Protein 4INJ (pdb70)

Solvent-accessible surface area: 23650 Å² total; per-residue (Å²): 163,15,57,68,3,73,24,4,128,125,61,13,32,0,21,0,1,6,1,0,72,0,17,39,67,12,58,133,104,21,33,50,30,0,38,85,74,0,68,117,31,19,6,51,24,47,74,8,159,60,13,71,66,94,34,41,17,80,2,4,36,27,202,10,8,15,44,7,2,42,98,0,0,84,40,89,62,2,64,0,0,0,0,0,36,4,16,54,18,0,7,15,0,4,79,109,11,67,34,102,34,0,38,128,35,61,13,0,1,0,2,28,12,4,0,3,0,0,1,0,0,0,27,41,60,13,80,0,0,0,0,8,1,0,5,0,6,14,0,0,6,97,105,25,7,95,32,3,46,103,8,0,31,54,0,0,53,55,149,115,73,18,29,8,46,63,13,88,52,31,0,38,24,120,34,116,124,60,36,75,111,26,97,75,64,91,26,164,15,22,78,62,46,34,96,26,77,12,99,11,70,0,2,0,2,7,0,43,1,0,16,8,2,0,26,24,138,21,27,9,86,0,44,24,4,0,0,0,0,4,5,34,97,95,10,61,5,31,31,1,7,13,18,0,24,2,0,18,49,7,80,14,5,120,103,8,66,0,0,0,0,1,16,25,26,116,170,1,60,34,70,86,121,54,13,47,55,2,4,116,40,3,91,19,0,115,184,24,4,0,0,8,16,0,1,6,4,44,3,20,8,14,1,0,0,0,1,3,0,30,0,83,0,24,15,124,108,118,72,33,1,54,0,60,86,5,130,27,72,61,1,76,26,5,143,130,53,24,14,0,20,0,3,6,1,0,72,0,18,42,65,12,56,132,97,20,28,52,38,0,38,89,68,0,71,122,35,20,5,119,24,35,74,4,160,52,14,66,75,88,32,44,16,100,2,6,52,29,206,9,8,15,40,6,1,41,97,0,1,86,38,87,63,2,85,0,0,0,0,0,36,3,18,52,16,0,9,14,0,4,78,109,11,65,35,112,36,0,45,127,32,54,14,0,2,0,1,26,11,3,0,2,0,0,1,1,0,0,36,41,64,7,101,0,0,0,1,7,0,0,6,0,7,16,0,0,6,89,94,31,5,106,18,3,48,79,8,0,36,28,0,0,60,70,78,116,78,23,20,5,79,67,10,89,58,33,1,38,33,114,32,116,123,61,29,65,118,28,97,83,50,106,29,182,9,21,76,50,43,35,100,23,102,15,113,8,61,0,3,1,3,7,0,44,2,1,15,10,3,0,26,22,140,24,27,8,90,0,46,24,5,0,0,0,0,5,5,32,102,96,10,60,7,29,31,0,6,14,16,0,21,2,0,18,49,6,76,14,3,125,105,10,65,0,0,0,0,1,22,26,23,107,76,2,67,32,66,86,117,49,9,40,58,2,4,112,43,1,95,22,1,119,102,24,5,0,0,11,16,0,0,6,4,47,1,19,9,14,2,0,0,0,0,6,0,17,0,18,0,30,23,129,93,126,69,42,1,55,0,59,88,7

Radius of gyration: 25.49 Å; Cα contacts (8 Å, |Δi|>4): 1618; chains: 2; bounding box: 62×64×60 Å

Organism: Listeria monocytogenes serovar 1/2a (strain ATCC BAA-679 / EGD-e) (NCBI:txid169963)

B-factor: mean 46.62, std 12.35, range [21.12, 110.15]

Foldseek 3Di:
DADEAAFDDAAAEEEEAALAAACCVADPLLLVQLCVLVVVVHYHYYYFPCRHPQDPQRHHDLVRRQVSVLCQQQDQSHAEYAYAAHHACSLVNLVVHDLVSNLVRAHEYEEADLCLNVQLLSCLSRSYKYKYADHSSLSSQPPQCPLRVVLVCVAGNDWAKDFLDADQWWFQDPCSVPRPDTDTDGQPDKDWLDADKAKAAEGEGEQLNLLVCAPHSRRDAQAGYEYEYEHALPAALVNVLVSVLSVCVGHRNLHHQYYEYADYHPNSVDDPVSVSVSQCPRDSHPHHIYMYHGADYNIPDHHMAIRRFMWMAHPVDNRGIMTGGD/DFDEAAFDDAQQEEEEAALAAACCVADPVLLVQLCVLVVVVGYHYHYFPCRHDQDPQNHHDLVSRLRSVLVQLQDQSHAEYAYQAHHAPSLVNLVPHDLVSNLVRAHEYEEADLCLLVQLLNCLRNVRKYKYAHHSSLSSQDPDCPQRVVLVCQAGVDWFKDFLAWDQWWFQDPCSVPNPPTDIDGAPTKDWLAADKAKAAEHEGEQVSLLVCAPHSSHDAQARYEYEYEHALVAALVRVLVSVLSVCVGHRLLHHAYYEYADYHPNNVDDPVSVSVSQCPRPSHPHHIYMYHGADYNMPDHHMAIHRFMWIAHRPDNRGIMTGGD

Structure (mmCIF, N/CA/C/O backbone):
data_4INJ
#
_entry.id   4INJ
#
_cell.length_a   92.242
_cell.length_b   92.242
_cell.length_c   205.776
_cell.angle_alpha   90.00
_cell.angle_beta   90.00
_cell.angle_gamma   90.00
#
_symmetry.space_group_name_H-M   'P 41 21 2'
#
loop_
_entity.id
_entity.type
_entity.pdbx_description
1 polymer 'Lmo1638 protein'
2 non-polymer '[(2R,3S,4R,5R)-5-(6-AMINO-9H-PURIN-9-YL)-3,4-DIHYDROXYTETRAHYDRO-2-FURANYL]METHYL SULFAMATE'
3 non-polymer 'MAGNESIUM ION'
4 non-polymer GLYCEROL
5 non-polymer DI(HYDROXYETHYL)ETHER
6 water water
#
loop_
_atom_site.group_PDB
_atom_site.id
_atom_site.type_symbol
_atom_site.label_atom_id
_atom_site.label_alt_id
_atom_site.label_comp_id
_atom_site.label_asym_id
_atom_site.label_entity_id
_atom_site.label_seq_id
_atom_site.pdbx_PDB_ins_code
_atom_site.Cartn_x
_atom_site.Cartn_y
_atom_site.Cartn_z
_atom_site.occupancy
_atom_site.B_iso_or_equiv
_atom_site.auth_seq_id
_atom_site.auth_comp_id
_atom_site.auth_asym_id
_atom_site.auth_atom_id
_atom_site.pdbx_PDB_model_num
ATOM 1 N N . ASN A 1 2 ? -35.704 -36.308 -2.814 1.00 67.61 -1 ASN A N 1
ATOM 2 C CA . ASN A 1 2 ? -36.934 -35.695 -3.416 1.00 74.94 -1 ASN A CA 1
ATOM 3 C C . ASN A 1 2 ? -37.844 -34.883 -2.427 1.00 70.85 -1 ASN A C 1
ATOM 4 O O . ASN A 1 2 ? -37.544 -34.711 -1.230 1.00 58.93 -1 ASN A O 1
ATOM 9 N N . ALA A 1 3 ? -38.953 -34.370 -2.947 1.00 65.31 0 ALA A N 1
ATOM 10 C CA . ALA A 1 3 ? -39.667 -33.284 -2.296 1.00 64.61 0 ALA A CA 1
ATOM 11 C C . ALA A 1 3 ? -40.450 -33.793 -1.108 1.00 60.45 0 ALA A C 1
ATOM 12 O O . ALA A 1 3 ? -40.886 -34.932 -1.115 1.00 70.58 0 ALA A O 1
ATOM 14 N N . MET A 1 4 ? -40.607 -32.946 -0.093 1.00 50.87 1 MET A N 1
ATOM 15 C CA . MET A 1 4 ? -41.304 -33.316 1.124 1.00 46.84 1 MET A CA 1
ATOM 16 C C . MET A 1 4 ? -42.705 -32.788 1.065 1.00 49.90 1 MET A C 1
ATOM 17 O O . MET A 1 4 ? -42.909 -31.554 1.075 1.00 42.32 1 MET A O 1
ATOM 22 N N . ILE A 1 5 ? -43.679 -33.699 1.041 1.00 46.94 2 ILE A N 1
ATOM 23 C CA . ILE A 1 5 ? -45.072 -33.295 1.143 1.00 45.64 2 ILE A CA 1
ATOM 24 C C . ILE A 1 5 ? -45.405 -33.222 2.612 1.00 47.49 2 ILE A C 1
ATOM 25 O O . ILE A 1 5 ? -45.261 -34.217 3.332 1.00 53.73 2 ILE A O 1
ATOM 30 N N . PRO A 1 6 ? -45.802 -32.043 3.088 1.00 41.51 3 PRO A N 1
ATOM 31 C CA . PRO A 1 6 ? -46.086 -31.982 4.503 1.00 43.44 3 PRO A CA 1
ATOM 32 C C . PRO A 1 6 ? -47.429 -32.660 4.800 1.00 46.37 3 PRO A C 1
ATOM 33 O O . PRO A 1 6 ? -48.274 -32.778 3.907 1.00 43.06 3 PRO A O 1
ATOM 37 N N . ALA A 1 7 ? -47.597 -33.125 6.036 1.00 45.23 4 ALA A N 1
ATOM 38 C CA . ALA A 1 7 ? -48.838 -33.751 6.468 1.00 46.37 4 ALA A CA 1
ATOM 39 C C . ALA A 1 7 ? -50.046 -32.841 6.202 1.00 42.48 4 ALA A C 1
ATOM 40 O O . ALA A 1 7 ? -50.058 -31.675 6.570 1.00 42.32 4 ALA A O 1
ATOM 42 N N . LYS A 1 8 ? -51.066 -33.423 5.598 1.00 42.73 5 LYS A N 1
ATOM 43 C CA . LYS A 1 8 ? -52.369 -32.799 5.444 1.00 42.46 5 LYS A CA 1
ATOM 44 C C . LYS A 1 8 ? -52.985 -32.431 6.773 1.00 41.87 5 LYS A C 1
ATOM 45 O O . LYS A 1 8 ? -52.808 -33.130 7.757 1.00 46.84 5 LYS A O 1
ATOM 51 N N . LEU A 1 9 ? -53.685 -31.317 6.814 1.00 44.64 6 LEU A N 1
ATOM 52 C CA . LEU A 1 9 ? -54.464 -30.977 7.995 1.00 50.53 6 LEU A CA 1
ATOM 53 C C . LEU A 1 9 ? -55.607 -31.987 8.270 1.00 53.14 6 LEU A C 1
ATOM 54 O O . LEU A 1 9 ? -56.211 -32.584 7.413 1.00 55.51 6 LEU A O 1
ATOM 59 N N . LYS A 1 10 ? -55.997 -32.053 9.498 1.00 54.80 7 LYS A N 1
ATOM 60 C CA . LYS A 1 10 ? -56.982 -33.012 9.967 1.00 58.36 7 LYS A CA 1
ATOM 61 C C . LYS A 1 10 ? -57.539 -32.280 11.191 1.00 51.42 7 LYS A C 1
ATOM 62 O O . LYS A 1 10 ? -56.914 -31.354 11.722 1.00 45.45 7 LYS A O 1
ATOM 68 N N . GLN A 1 11 ? -58.755 -32.657 11.588 1.00 51.53 8 GLN A N 1
ATOM 69 C CA . GLN A 1 11 ? -59.609 -31.913 12.516 1.00 53.13 8 GLN A CA 1
ATOM 70 C C . GLN A 1 11 ? -58.972 -31.787 13.879 1.00 48.52 8 GLN A C 1
ATOM 71 O O . GLN A 1 11 ? -58.375 -32.752 14.342 1.00 39.00 8 GLN A O 1
ATOM 77 N N . GLY A 1 12 ? -59.076 -30.601 14.492 1.00 46.99 9 GLY A N 1
ATOM 78 C CA . GLY A 1 12 ? -58.362 -30.303 15.743 1.00 47.24 9 GLY A CA 1
ATOM 79 C C . GLY A 1 12 ? -56.936 -29.734 15.628 1.00 48.45 9 GLY A C 1
ATOM 80 O O . GLY A 1 12 ? -56.434 -29.115 16.577 1.00 46.91 9 GLY A O 1
ATOM 81 N N . ASP A 1 13 ? -56.275 -29.928 14.482 1.00 47.06 10 ASP A N 1
ATOM 82 C CA . ASP A 1 13 ? -54.938 -29.345 14.241 1.00 44.91 10 ASP A CA 1
ATOM 83 C C . ASP A 1 13 ? -54.863 -27.840 14.455 1.00 40.89 10 ASP A C 1
ATOM 84 O O . ASP A 1 13 ? -55.789 -27.107 14.187 1.00 43.39 10 ASP A O 1
ATOM 89 N N . GLU A 1 14 ? -53.711 -27.391 14.936 1.00 44.68 11 GLU A N 1
ATOM 90 C CA . GLU A 1 14 ? -53.438 -25.991 15.176 1.00 40.77 11 GLU A CA 1
ATOM 91 C C . GLU A 1 14 ? -52.887 -25.373 13.914 1.00 44.32 11 GLU A C 1
ATOM 92 O O . GLU A 1 14 ? -52.150 -26.031 13.186 1.00 43.48 11 GLU A O 1
ATOM 98 N N . ILE A 1 15 ? -53.259 -24.111 13.678 1.00 46.33 12 ILE A N 1
ATOM 99 C CA . ILE A 1 15 ? -52.884 -23.336 12.508 1.00 43.16 12 ILE A CA 1
ATOM 100 C C . ILE A 1 15 ? -52.394 -22.006 12.987 1.00 39.96 12 ILE A C 1
ATOM 101 O O . ILE A 1 15 ? -53.112 -21.295 13.692 1.00 45.25 12 ILE A O 1
ATOM 106 N N . ARG A 1 16 ? -51.171 -21.669 12.582 1.00 35.67 13 ARG A N 1
ATOM 107 C CA . ARG A 1 16 ? -50.530 -20.473 13.076 1.00 36.33 13 ARG A CA 1
ATOM 108 C C . ARG A 1 16 ? -50.601 -19.406 11.998 1.00 32.93 13 ARG A C 1
ATOM 109 O O . ARG A 1 16 ? -50.299 -19.660 10.842 1.00 36.40 13 ARG A O 1
ATOM 117 N N . ILE A 1 17 ? -50.947 -18.206 12.405 1.00 32.93 14 ILE A N 1
ATOM 118 C CA . ILE A 1 17 ? -51.111 -17.066 11.535 1.00 31.72 14 ILE A CA 1
ATOM 119 C C . ILE A 1 17 ? -49.876 -16.194 11.710 1.00 34.95 14 ILE A C 1
ATOM 120 O O . ILE A 1 17 ? -49.588 -15.762 12.827 1.00 38.60 14 ILE A O 1
ATOM 125 N N . ILE A 1 18 ? -49.158 -15.915 10.621 1.00 33.38 15 ILE A N 1
ATOM 126 C CA . ILE A 1 18 ? -47.988 -15.056 10.714 1.00 32.57 15 ILE A CA 1
ATOM 127 C C . ILE A 1 18 ? -48.110 -13.927 9.720 1.00 30.61 15 ILE A C 1
ATOM 128 O O . ILE A 1 18 ? -48.885 -14.044 8.767 1.00 33.59 15 ILE A O 1
ATOM 133 N N . ALA A 1 19 ? -47.331 -12.867 9.912 1.00 26.85 16 ALA A N 1
ATOM 134 C CA . ALA A 1 19 ? -47.402 -11.696 9.033 1.00 28.24 16 ALA A CA 1
ATOM 135 C C . ALA A 1 19 ? -46.044 -11.295 8.391 1.00 28.34 16 ALA A C 1
ATOM 136 O O . ALA A 1 19 ? -45.458 -10.236 8.675 1.00 28.83 16 ALA A O 1
ATOM 138 N N . PRO A 1 20 ? -45.560 -12.133 7.464 1.00 28.74 17 PRO A N 1
ATOM 139 C CA . PRO A 1 20 ? -44.262 -11.924 6.893 1.00 29.66 17 PRO A CA 1
ATOM 140 C C . PRO A 1 20 ? -44.216 -10.819 5.885 1.00 30.74 17 PRO A C 1
ATOM 141 O O . PRO A 1 20 ? -43.115 -10.466 5.434 1.00 32.40 17 PRO A O 1
ATOM 145 N N . SER A 1 21 ? -45.382 -10.297 5.516 1.00 31.07 18 SER A N 1
ATOM 146 C CA . SER A 1 21 ? -45.469 -9.208 4.574 1.00 34.52 18 SER A CA 1
ATOM 147 C C . SER A 1 21 ? -46.052 -7.973 5.302 1.00 35.64 18 SER A C 1
ATOM 148 O O . SER A 1 21 ? -45.373 -7.389 6.130 1.00 33.43 18 SER A O 1
ATOM 151 N N . ARG A 1 22 ? -47.298 -7.599 5.035 1.00 36.21 19 ARG A N 1
ATOM 152 C CA . ARG A 1 22 ? -47.921 -6.487 5.748 1.00 38.14 19 ARG A CA 1
ATOM 153 C C . ARG A 1 22 ? -48.572 -6.951 7.065 1.00 34.95 19 ARG A C 1
ATOM 154 O O . ARG A 1 22 ? -48.886 -8.135 7.249 1.00 30.08 19 ARG A O 1
ATOM 162 N N . SER A 1 23 ? -48.714 -5.992 7.983 1.00 35.91 20 SER A N 1
ATOM 163 C CA . SER A 1 23 ? -49.135 -6.265 9.378 1.00 37.01 20 SER A CA 1
ATOM 164 C C . SER A 1 23 ? -50.587 -6.609 9.410 1.00 34.91 20 SER A C 1
ATOM 165 O O . SER A 1 23 ? -51.324 -6.036 8.629 1.00 32.29 20 SER A O 1
ATOM 168 N N . ILE A 1 24 ? -51.009 -7.470 10.339 1.00 35.92 21 ILE A N 1
ATOM 169 C CA . ILE A 1 24 ? -52.451 -7.702 10.590 1.00 34.72 21 ILE A CA 1
ATOM 170 C C . ILE A 1 24 ? -53.178 -6.402 10.996 1.00 34.79 21 ILE A C 1
ATOM 171 O O . ILE A 1 24 ? -54.395 -6.330 10.942 1.00 36.31 21 ILE A O 1
ATOM 176 N N . GLY A 1 25 ? -52.432 -5.377 11.350 1.00 32.40 22 GLY A N 1
ATOM 177 C CA . GLY A 1 25 ? -53.003 -4.083 11.604 1.00 38.71 22 GLY A CA 1
ATOM 178 C C . GLY A 1 25 ? -53.778 -3.403 10.459 1.00 50.73 22 GLY A C 1
ATOM 179 O O . GLY A 1 25 ? -54.552 -2.443 10.694 1.00 61.09 22 GLY A O 1
ATOM 180 N N . ILE A 1 26 ? -53.577 -3.839 9.218 1.00 47.57 23 ILE A N 1
ATOM 181 C CA . ILE A 1 26 ? -54.302 -3.219 8.129 1.00 45.03 23 ILE A CA 1
ATOM 182 C C . ILE A 1 26 ? -55.659 -3.892 8.033 1.00 44.31 23 ILE A C 1
ATOM 183 O O . ILE A 1 26 ? -56.494 -3.392 7.303 1.00 46.24 23 ILE A O 1
ATOM 188 N N . MET A 1 27 ? -55.857 -5.036 8.709 1.00 43.73 24 MET A N 1
ATOM 189 C CA . MET A 1 27 ? -57.178 -5.689 8.744 1.00 44.57 24 MET A CA 1
ATOM 190 C C . MET A 1 27 ? -57.953 -5.074 9.901 1.00 43.85 24 MET A C 1
ATOM 191 O O . MET A 1 27 ? -57.392 -4.891 10.941 1.00 41.66 24 MET A O 1
ATOM 196 N N . ALA A 1 28 ? -59.220 -4.724 9.693 1.00 44.13 25 ALA A N 1
ATOM 197 C CA . ALA A 1 28 ? -60.063 -4.179 10.754 1.00 49.70 25 ALA A CA 1
ATOM 198 C C . ALA A 1 28 ? -60.430 -5.273 11.741 1.00 49.38 25 ALA A C 1
ATOM 199 O O . ALA A 1 28 ? -60.496 -6.467 11.366 1.00 56.72 25 ALA A O 1
ATOM 201 N N . ASP A 1 29 ? -60.681 -4.874 12.994 1.00 55.98 26 ASP A N 1
ATOM 202 C CA . ASP A 1 29 ? -60.969 -5.838 14.080 1.00 55.09 26 ASP A CA 1
ATOM 203 C C . ASP A 1 29 ? -62.060 -6.797 13.639 1.00 50.74 26 ASP A C 1
ATOM 204 O O . ASP A 1 29 ? -61.996 -7.988 13.877 1.00 51.35 26 ASP A O 1
ATOM 209 N N . ASN A 1 30 ? -63.044 -6.255 12.942 1.00 55.17 27 ASN A N 1
ATOM 210 C CA . ASN A 1 30 ? -64.153 -7.023 12.402 1.00 55.62 27 ASN A CA 1
ATOM 211 C C . ASN A 1 30 ? -63.726 -8.124 11.431 1.00 54.54 27 ASN A C 1
ATOM 212 O O . ASN A 1 30 ? -64.253 -9.239 11.500 1.00 50.17 27 ASN A O 1
ATOM 217 N N . GLN A 1 31 ? -62.770 -7.829 10.527 1.00 57.09 28 GLN A N 1
ATOM 218 C CA . GLN A 1 31 ? -62.316 -8.826 9.524 1.00 54.63 28 GLN A CA 1
ATOM 219 C C . GLN A 1 31 ? -61.602 -9.991 10.206 1.00 50.13 28 GLN A C 1
ATOM 220 O O . GLN A 1 31 ? -61.835 -11.181 9.922 1.00 46.68 28 GLN A O 1
ATOM 226 N N . VAL A 1 32 ? -60.722 -9.650 11.132 1.00 47.87 29 VAL A N 1
ATOM 227 C CA . VAL A 1 32 ? -60.037 -10.689 11.910 1.00 43.24 29 VAL A CA 1
ATOM 228 C C . VAL A 1 32 ? -61.041 -11.708 12.452 1.00 48.30 29 VAL A C 1
ATOM 229 O O . VAL A 1 32 ? -60.906 -12.949 12.159 1.00 48.47 29 VAL A O 1
ATOM 233 N N . GLU A 1 33 ? -62.057 -11.186 13.169 1.00 48.83 30 GLU A N 1
ATOM 234 C CA . GLU A 1 33 ? -63.067 -12.021 13.842 1.00 52.57 30 GLU A CA 1
ATOM 235 C C . GLU A 1 33 ? -63.691 -13.048 12.882 1.00 47.35 30 GLU A C 1
ATOM 236 O O . GLU A 1 33 ? -63.844 -14.249 13.204 1.00 43.75 30 GLU A O 1
ATOM 238 N N . ILE A 1 34 ? -64.027 -12.589 11.682 1.00 45.62 31 ILE A N 1
ATOM 239 C CA . ILE A 1 34 ? -64.673 -13.487 10.707 1.00 47.13 31 ILE A CA 1
ATOM 240 C C . ILE A 1 34 ? -63.745 -14.623 10.296 1.00 46.87 31 ILE A C 1
ATOM 241 O O . ILE A 1 34 ? -64.154 -15.801 10.281 1.00 40.66 31 ILE A O 1
ATOM 246 N N . ALA A 1 35 ? -62.491 -14.265 9.972 1.00 46.27 32 ALA A N 1
ATOM 247 C CA . ALA A 1 35 ? -61.533 -15.265 9.482 1.00 44.21 32 ALA A CA 1
ATOM 248 C C . ALA A 1 35 ? -61.243 -16.275 10.577 1.00 38.49 32 ALA A C 1
ATOM 249 O O . ALA A 1 35 ? -61.251 -17.504 10.344 1.00 31.79 32 ALA A O 1
ATOM 251 N N . VAL A 1 36 ? -61.044 -15.754 11.789 1.00 42.63 33 VAL A N 1
ATOM 252 C CA . VAL A 1 36 ? -60.833 -16.620 12.947 1.00 44.00 33 VAL A CA 1
ATOM 253 C C . VAL A 1 36 ? -61.965 -17.648 13.022 1.00 48.92 33 VAL A C 1
ATOM 254 O O . VAL A 1 36 ? -61.711 -18.899 13.004 1.00 39.91 33 VAL A O 1
ATOM 258 N N . ASN A 1 37 ? -63.205 -17.121 13.036 1.00 47.52 34 ASN A N 1
ATOM 259 C CA . ASN A 1 37 ? -64.389 -17.973 13.200 1.00 48.70 34 ASN A CA 1
ATOM 260 C C . ASN A 1 37 ? -64.570 -18.902 12.076 1.00 46.76 34 ASN A C 1
ATOM 261 O O . ASN A 1 37 ? -65.069 -20.018 12.241 1.00 50.59 34 ASN A O 1
ATOM 266 N N . ARG A 1 38 ? -64.157 -18.450 10.907 1.00 47.69 35 ARG A N 1
ATOM 267 C CA . ARG A 1 38 ? -64.352 -19.236 9.720 1.00 45.54 35 ARG A CA 1
ATOM 268 C C . ARG A 1 38 ? -63.496 -20.506 9.762 1.00 43.15 35 ARG A C 1
ATOM 269 O O . ARG A 1 38 ? -63.969 -21.648 9.499 1.00 41.85 35 ARG A O 1
ATOM 277 N N . LEU A 1 39 ? -62.231 -20.313 10.105 1.00 44.38 36 LEU A N 1
ATOM 278 C CA . LEU A 1 39 ? -61.303 -21.433 10.196 1.00 43.66 36 LEU A CA 1
ATOM 279 C C . LEU A 1 39 ? -61.599 -22.260 11.426 1.00 44.25 36 LEU A C 1
ATOM 280 O O . LEU A 1 39 ? -61.327 -23.485 11.477 1.00 47.30 36 LEU A O 1
ATOM 285 N N . THR A 1 40 ? -62.092 -21.592 12.456 1.00 45.99 37 THR A N 1
ATOM 286 C CA . THR A 1 40 ? -62.502 -22.317 13.653 1.00 52.35 37 THR A CA 1
ATOM 287 C C . THR A 1 40 ? -63.700 -23.254 13.307 1.00 53.52 37 THR A C 1
ATOM 288 O O . THR A 1 40 ? -63.672 -24.439 13.634 1.00 50.70 37 THR A O 1
ATOM 292 N N . ASP A 1 41 ? -64.693 -22.756 12.561 1.00 53.78 38 ASP A N 1
ATOM 293 C CA . ASP A 1 41 ? -65.815 -23.612 12.080 1.00 53.38 38 ASP A CA 1
ATOM 294 C C . ASP A 1 41 ? -65.355 -24.741 11.166 1.00 51.37 38 ASP A C 1
ATOM 295 O O . ASP A 1 41 ? -66.015 -25.773 11.037 1.00 44.65 38 ASP A O 1
ATOM 300 N N . MET A 1 42 ? -64.232 -24.542 10.484 1.00 56.48 39 MET A N 1
ATOM 301 C CA . MET A 1 42 ? -63.693 -25.598 9.606 1.00 52.36 39 MET A CA 1
ATOM 302 C C . MET A 1 42 ? -63.040 -26.657 10.433 1.00 50.87 39 MET A C 1
ATOM 303 O O . MET A 1 42 ? -62.788 -27.749 9.945 1.00 45.41 39 MET A O 1
ATOM 308 N N . GLY A 1 43 ? -62.755 -26.314 11.685 1.00 52.00 40 GLY A N 1
ATOM 309 C CA . GLY A 1 43 ? -62.319 -27.296 12.665 1.00 54.12 40 GLY A CA 1
ATOM 310 C C . GLY A 1 43 ? -60.882 -27.119 13.092 1.00 49.75 40 GLY A C 1
ATOM 311 O O . GLY A 1 43 ? -60.174 -28.111 13.245 1.00 50.57 40 GLY A O 1
ATOM 312 N N . PHE A 1 44 ? -60.457 -25.874 13.339 1.00 47.56 41 PHE A N 1
ATOM 313 C CA . PHE A 1 44 ? -59.039 -25.641 13.627 1.00 47.81 41 PHE A CA 1
ATOM 314 C C . PHE A 1 44 ? -58.795 -24.677 14.746 1.00 44.45 41 PHE A C 1
ATOM 315 O O . PHE A 1 44 ? -59.509 -23.691 14.880 1.00 47.16 41 PHE A O 1
ATOM 323 N N . LYS A 1 45 ? -57.730 -24.941 15.508 1.00 46.50 42 LYS A N 1
ATOM 324 C CA . LYS A 1 45 ? -57.303 -24.004 16.528 1.00 48.75 42 LYS A CA 1
ATOM 325 C C . LYS A 1 45 ? -56.473 -22.988 15.786 1.00 46.18 42 LYS A C 1
ATOM 326 O O . LYS A 1 45 ? -55.471 -23.335 15.195 1.00 52.32 42 LYS A O 1
ATOM 328 N N . VAL A 1 46 ? -56.911 -21.753 15.820 1.00 40.74 43 VAL A N 1
ATOM 329 C CA . VAL A 1 46 ? -56.199 -20.669 15.217 1.00 48.82 43 VAL A CA 1
ATOM 330 C C . VAL A 1 46 ? -55.399 -19.975 16.274 1.00 51.23 43 VAL A C 1
ATOM 331 O O . VAL A 1 46 ? -55.964 -19.535 17.289 1.00 55.77 43 VAL A O 1
ATOM 335 N N . THR A 1 47 ? -54.102 -19.816 16.005 1.00 45.16 44 THR A N 1
ATOM 336 C CA . THR A 1 47 ? -53.240 -19.039 16.899 1.00 47.04 44 THR A CA 1
ATOM 337 C C . THR A 1 47 ? -52.429 -18.033 16.098 1.00 46.41 44 THR A C 1
ATOM 338 O O . THR A 1 47 ? -52.267 -18.191 14.893 1.00 44.93 44 THR A O 1
ATOM 342 N N . PHE A 1 48 ? -51.922 -17.021 16.779 1.00 41.96 45 PHE A N 1
ATOM 343 C CA . PHE A 1 48 ? -51.283 -15.896 16.110 1.00 48.11 45 PHE A CA 1
ATOM 344 C C . PHE A 1 48 ? -49.848 -15.731 16.540 1.00 46.74 45 PHE A C 1
ATOM 345 O O . PHE A 1 48 ? -49.557 -15.812 17.727 1.00 43.08 45 PHE A O 1
ATOM 353 N N . GLY A 1 49 ? -48.969 -15.437 15.582 1.00 45.50 46 GLY A N 1
ATOM 354 C CA . GLY A 1 49 ? -47.612 -15.101 15.894 1.00 43.95 46 GLY A CA 1
ATOM 355 C C . GLY A 1 49 ? -47.517 -13.945 16.885 1.00 45.92 46 GLY A C 1
ATOM 356 O O . GLY A 1 49 ? -48.333 -13.039 16.858 1.00 42.17 46 GLY A O 1
ATOM 357 N N . GLU A 1 50 ? -46.479 -13.987 17.718 1.00 45.27 47 GLU A N 1
ATOM 358 C CA . GLU A 1 50 ? -46.183 -12.976 18.697 1.00 52.30 47 GLU A CA 1
ATOM 359 C C . GLU A 1 50 ? -46.148 -11.555 18.143 1.00 49.38 47 GLU A C 1
ATOM 360 O O . GLU A 1 50 ? -46.468 -10.644 18.870 1.00 47.47 47 GLU A O 1
ATOM 366 N N . HIS A 1 51 ? -45.684 -11.366 16.904 1.00 44.99 48 HIS A N 1
ATOM 367 C CA . HIS A 1 51 ? -45.502 -10.010 16.357 1.00 45.50 48 HIS A CA 1
ATOM 368 C C . HIS A 1 51 ? -46.438 -9.616 15.213 1.00 42.33 48 HIS A C 1
ATOM 369 O O . HIS A 1 51 ? -46.147 -8.641 14.498 1.00 41.29 48 HIS A O 1
ATOM 376 N N . VAL A 1 52 ? -47.543 -10.342 15.024 1.00 38.39 49 VAL A N 1
ATOM 377 C CA . VAL A 1 52 ? -48.393 -10.095 13.864 1.00 39.15 49 VAL A CA 1
ATOM 378 C C . VAL A 1 52 ? -48.919 -8.644 13.824 1.00 42.09 49 VAL A C 1
ATOM 379 O O . VAL A 1 52 ? -49.145 -8.055 12.755 1.00 43.26 49 VAL A O 1
ATOM 383 N N . ALA A 1 53 ? -49.074 -8.054 14.993 1.00 41.79 50 ALA A N 1
ATOM 384 C CA . ALA A 1 53 ? -49.762 -6.767 15.095 1.00 45.08 5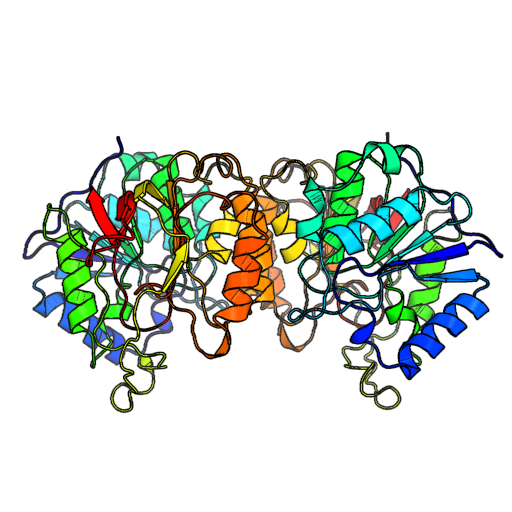0 ALA A CA 1
ATOM 385 C C . ALA A 1 53 ? -48.799 -5.612 15.060 1.00 39.83 50 ALA A C 1
ATOM 386 O O . ALA A 1 53 ? -49.227 -4.473 15.127 1.00 36.97 50 ALA A O 1
ATOM 388 N N . GLU A 1 54 ? -47.507 -5.908 14.966 1.00 36.64 51 GLU A N 1
ATOM 389 C CA . GLU A 1 54 ? -46.505 -4.834 14.907 1.00 40.69 51 GLU A CA 1
ATOM 390 C C . GLU A 1 54 ? -46.602 -4.069 13.576 1.00 39.78 51 GLU A C 1
ATOM 391 O O . GLU A 1 54 ? -46.850 -4.649 12.565 1.00 36.44 51 GLU A O 1
ATOM 397 N N . MET A 1 55 ? -46.435 -2.758 13.583 1.00 42.16 52 MET A N 1
ATOM 398 C CA . MET A 1 55 ? -46.669 -1.980 12.397 1.00 39.38 52 MET A CA 1
ATOM 399 C C . MET A 1 55 ? -45.595 -0.917 12.251 1.00 40.66 52 MET A C 1
ATOM 400 O O . MET A 1 55 ? -45.315 -0.228 13.206 1.00 42.29 52 MET A O 1
ATOM 405 N N . ASP A 1 56 ? -45.008 -0.757 11.062 1.00 36.19 53 ASP A N 1
ATOM 406 C CA . ASP A 1 56 ? -44.098 0.365 10.820 1.00 40.29 53 ASP A CA 1
ATOM 407 C C . ASP A 1 56 ? -44.659 1.263 9.722 1.00 36.84 53 ASP A C 1
ATOM 408 O O . ASP A 1 56 ? -45.768 1.035 9.246 1.00 41.26 53 ASP A O 1
ATOM 413 N N . CYS A 1 57 ? -43.889 2.264 9.319 1.00 33.59 54 CYS A N 1
ATOM 414 C CA . CYS A 1 57 ? -44.346 3.151 8.281 1.00 38.19 54 CYS A CA 1
ATOM 415 C C . CYS A 1 57 ? -44.682 2.506 6.917 1.00 41.77 54 CYS A C 1
ATOM 416 O O . CYS A 1 57 ? -45.364 3.144 6.097 1.00 48.78 54 CYS A O 1
ATOM 419 N N . MET A 1 58 ? -44.233 1.271 6.676 1.00 37.55 55 MET A N 1
ATOM 420 C CA . MET A 1 58 ? -44.489 0.569 5.421 1.00 35.65 55 MET A CA 1
ATOM 421 C C . MET A 1 58 ? -45.603 -0.414 5.557 1.00 32.84 55 MET A C 1
ATOM 422 O O . MET A 1 58 ? -45.725 -1.308 4.725 1.00 37.21 55 MET A O 1
ATOM 427 N N . MET A 1 59 ? -46.364 -0.302 6.638 1.00 33.52 56 MET A N 1
ATOM 428 C CA . MET A 1 59 ? -47.481 -1.188 6.947 1.00 36.09 56 MET A CA 1
ATOM 429 C C . MET A 1 59 ? -47.037 -2.608 7.229 1.00 31.59 56 MET A C 1
ATOM 430 O O . MET A 1 59 ? -47.846 -3.527 7.251 1.00 33.33 56 MET A O 1
ATOM 435 N N . SER A 1 60 ? -45.758 -2.793 7.534 1.00 34.20 57 SER A N 1
ATOM 436 C CA . SER A 1 60 ? -45.207 -4.156 7.807 1.00 36.22 57 SER A CA 1
ATOM 437 C C . SER A 1 60 ? -44.522 -4.149 9.169 1.00 39.13 57 SER A C 1
ATOM 438 O O . SER A 1 60 ? -44.965 -3.501 10.080 1.00 38.45 57 SER A O 1
ATOM 441 N N . SER A 1 61 ? -43.397 -4.818 9.291 1.00 43.36 58 SER A N 1
ATOM 442 C CA . SER A 1 61 ? -42.711 -4.917 10.561 1.00 39.11 58 SER A CA 1
ATOM 443 C C . SER A 1 61 ? -41.281 -5.262 10.270 1.00 41.55 58 SER A C 1
ATOM 444 O O . SER A 1 61 ? -40.905 -5.552 9.104 1.00 40.63 58 SER A O 1
ATOM 447 N N . SER A 1 62 ? -40.482 -5.248 11.318 1.00 39.06 59 SER A N 1
ATOM 448 C CA . SER A 1 62 ? -39.055 -5.462 11.176 1.00 38.31 59 SER A CA 1
ATOM 449 C C . SER A 1 62 ? -38.789 -6.872 10.677 1.00 32.41 59 SER A C 1
ATOM 450 O O . SER A 1 62 ? -39.579 -7.815 10.880 1.00 34.03 59 SER A O 1
ATOM 453 N N . ILE A 1 63 ? -37.629 -7.014 10.075 1.00 34.59 60 ILE A N 1
ATOM 454 C CA . ILE A 1 63 ? -37.099 -8.322 9.680 1.00 38.08 60 ILE A CA 1
ATOM 455 C C . ILE A 1 63 ? -37.065 -9.306 10.861 1.00 40.58 60 ILE A C 1
ATOM 456 O O . ILE A 1 63 ? -37.681 -10.391 10.803 1.00 34.84 60 ILE A O 1
ATOM 461 N N . ARG A 1 64 ? -36.401 -8.903 11.954 1.00 46.84 61 ARG A N 1
ATOM 462 C CA . ARG A 1 64 ? -36.183 -9.830 13.088 1.00 48.62 61 ARG A CA 1
ATOM 463 C C . ARG A 1 64 ? -37.494 -10.295 13.680 1.00 39.66 61 ARG A C 1
ATOM 464 O O . ARG A 1 64 ? -37.659 -11.495 13.985 1.00 45.05 61 ARG A O 1
ATOM 472 N N . SER A 1 65 ? -38.452 -9.395 13.798 1.00 35.61 62 SER A N 1
ATOM 473 C CA . SER A 1 65 ? -39.789 -9.839 14.255 1.00 36.95 62 SER A CA 1
ATOM 474 C C . SER A 1 65 ? -40.493 -10.908 13.397 1.00 34.32 62 SER A C 1
ATOM 475 O O . SER A 1 65 ? -41.102 -11.846 13.914 1.00 39.65 62 SER A O 1
ATOM 478 N N . ARG A 1 66 ? -40.419 -10.785 12.086 1.00 31.56 63 ARG A N 1
ATOM 479 C CA . ARG A 1 66 ? -41.206 -11.664 11.237 1.00 30.60 63 ARG A CA 1
ATOM 480 C C . ARG A 1 66 ? -40.497 -12.967 11.139 1.00 29.78 63 ARG A C 1
ATOM 481 O O . ARG A 1 66 ? -41.140 -14.043 11.032 1.00 30.32 63 ARG A O 1
ATOM 489 N N . VAL A 1 67 ? -39.182 -12.874 11.088 1.00 30.71 64 VAL A N 1
ATOM 490 C CA . VAL A 1 67 ? -38.307 -14.047 11.129 1.00 33.26 64 VAL A CA 1
ATOM 491 C C . VAL A 1 67 ? -38.587 -14.902 12.378 1.00 35.36 64 VAL A C 1
ATOM 492 O O . VAL A 1 67 ? -38.722 -16.169 12.327 1.00 33.73 64 VAL A O 1
ATOM 496 N N . ALA A 1 68 ? -38.671 -14.228 13.515 1.00 34.10 65 ALA A N 1
ATOM 497 C CA . ALA A 1 68 ? -38.901 -14.967 14.766 1.00 35.58 65 ALA A CA 1
ATOM 498 C C . ALA A 1 68 ? -40.255 -15.724 14.704 1.00 33.62 65 ALA A C 1
ATOM 499 O O . ALA A 1 68 ? -40.340 -16.886 15.103 1.00 36.39 65 ALA A O 1
ATOM 501 N N . ASP A 1 69 ? -41.303 -15.066 14.213 1.00 32.99 66 ASP A N 1
ATOM 502 C CA . ASP A 1 69 ? -42.627 -15.681 14.126 1.00 32.45 66 ASP A CA 1
ATOM 503 C C . ASP A 1 69 ? -42.563 -16.817 13.207 1.00 33.10 66 ASP A C 1
ATOM 504 O O . ASP A 1 69 ? -43.224 -17.838 13.482 1.00 39.04 66 ASP A O 1
ATOM 509 N N . ILE A 1 70 ? -41.745 -16.711 12.139 1.00 30.58 67 ILE A N 1
ATOM 510 C CA . ILE A 1 70 ? -41.582 -17.857 11.227 1.00 33.11 67 ILE A CA 1
ATOM 511 C C . ILE A 1 70 ? -40.870 -19.053 11.882 1.00 33.69 67 ILE A C 1
ATOM 512 O O . ILE A 1 70 ? -41.321 -20.195 11.749 1.00 34.61 67 ILE A O 1
ATOM 517 N N . HIS A 1 71 ? -39.755 -18.783 12.557 1.00 32.91 68 HIS A N 1
ATOM 518 C CA . HIS A 1 71 ? -39.004 -19.838 13.289 1.00 34.62 68 HIS A CA 1
ATOM 519 C C . HIS A 1 71 ? -39.811 -20.486 14.404 1.00 33.57 68 HIS A C 1
ATOM 520 O O . HIS A 1 71 ? -39.900 -21.709 14.485 1.00 35.21 68 HIS A O 1
ATOM 527 N N . GLU A 1 72 ? -40.451 -19.673 15.234 1.00 36.06 69 GLU A N 1
ATOM 528 C CA . GLU A 1 72 ? -41.339 -20.210 16.266 1.00 42.01 69 GLU A CA 1
ATOM 529 C C . GLU A 1 72 ? -42.401 -21.114 15.634 1.00 47.53 69 GLU A C 1
ATOM 530 O O . GLU A 1 72 ? -42.659 -22.221 16.117 1.00 48.44 69 GLU A O 1
ATOM 536 N N . ALA A 1 73 ? -42.971 -20.653 14.515 1.00 46.40 70 ALA A N 1
ATOM 537 C CA . ALA A 1 73 ? -44.067 -21.372 13.884 1.00 46.96 70 ALA A CA 1
ATOM 538 C C . ALA A 1 73 ? -43.627 -22.734 13.390 1.00 42.59 70 ALA A C 1
ATOM 539 O O . ALA A 1 73 ? -44.342 -23.762 13.590 1.00 36.93 70 ALA A O 1
ATOM 541 N N . PHE A 1 74 ? -42.441 -22.747 12.781 1.00 38.77 71 PHE A N 1
ATOM 542 C CA . PHE A 1 74 ? -41.867 -24.011 12.329 1.00 41.55 71 PHE A CA 1
ATOM 543 C C . PHE A 1 74 ? -41.380 -24.900 13.505 1.00 44.37 71 PHE A C 1
ATOM 544 O O . PHE A 1 74 ? -41.466 -26.138 13.479 1.00 43.93 71 PHE A O 1
ATOM 552 N N . ASN A 1 75 ? -40.865 -24.270 14.539 1.00 47.34 72 ASN A N 1
ATOM 553 C CA . ASN A 1 75 ? -40.276 -25.031 15.623 1.00 52.20 72 ASN A CA 1
ATOM 554 C C . ASN A 1 75 ? -41.320 -25.622 16.567 1.00 53.33 72 ASN A C 1
ATOM 555 O O . ASN A 1 75 ? -41.053 -26.591 17.266 1.00 53.96 72 ASN A O 1
ATOM 560 N N . ASP A 1 76 ? -42.502 -25.020 16.589 1.00 52.94 73 ASP A N 1
ATOM 561 C CA . ASP A 1 76 ? -43.601 -25.486 17.420 1.00 47.81 73 ASP A CA 1
ATOM 562 C C . ASP A 1 76 ? -44.272 -26.703 16.783 1.00 46.92 73 ASP A C 1
ATOM 563 O O . ASP A 1 76 ? -44.826 -26.652 15.691 1.00 46.00 73 ASP A O 1
ATOM 568 N N . SER A 1 77 ? -44.214 -27.822 17.489 1.00 50.49 74 SER A N 1
ATOM 569 C CA . SER A 1 77 ? -44.644 -29.094 16.923 1.00 52.25 74 SER A CA 1
ATOM 570 C C . SER A 1 77 ? -46.181 -29.211 16.864 1.00 47.98 74 SER A C 1
ATOM 571 O O . SER A 1 77 ? -46.700 -29.937 16.038 1.00 42.93 74 SER A O 1
ATOM 574 N N . SER A 1 78 ? -46.913 -28.498 17.713 1.00 43.54 75 SER A N 1
ATOM 575 C CA . SER A 1 78 ? -48.382 -28.522 17.611 1.00 46.33 75 SER A CA 1
ATOM 576 C C . SER A 1 78 ? -48.908 -27.859 16.327 1.00 46.84 75 SER A C 1
ATOM 577 O O . SER A 1 78 ? -50.036 -28.143 15.901 1.00 50.65 75 SER A O 1
ATOM 580 N N . VAL A 1 79 ? -48.113 -26.959 15.744 1.00 42.90 76 VAL A N 1
ATOM 581 C CA . VAL A 1 79 ? -48.515 -26.214 14.537 1.00 41.39 76 VAL A CA 1
ATOM 582 C C . VAL A 1 79 ? -48.373 -27.097 13.321 1.00 40.62 76 VAL A C 1
ATOM 583 O O . VAL A 1 79 ? -47.258 -27.571 13.027 1.00 41.58 76 VAL A O 1
ATOM 587 N N . LYS A 1 80 ? -49.492 -27.294 12.615 1.00 39.91 77 LYS A N 1
ATOM 588 C CA . LYS A 1 80 ? -49.588 -28.187 11.447 1.00 37.52 77 LYS A CA 1
ATOM 589 C C . LYS A 1 80 ? -49.665 -27.442 10.145 1.00 39.87 77 LYS A C 1
ATOM 590 O O . LYS A 1 80 ? -49.505 -28.027 9.087 1.00 42.66 77 LYS A O 1
ATOM 596 N N . ALA A 1 81 ? -49.969 -26.146 10.216 1.00 35.56 78 ALA A N 1
ATOM 597 C CA . ALA A 1 81 ? -50.070 -25.323 9.030 1.00 36.52 78 ALA A CA 1
ATOM 598 C C . ALA A 1 81 ? -49.848 -23.899 9.452 1.00 32.72 78 ALA A C 1
ATOM 599 O O . ALA A 1 81 ? -50.172 -23.506 10.580 1.00 33.63 78 ALA A O 1
ATOM 601 N N . ILE A 1 82 ? -49.309 -23.142 8.520 1.00 32.23 79 ILE A N 1
ATOM 602 C CA . ILE A 1 82 ? -48.921 -21.745 8.719 1.00 35.06 79 ILE A CA 1
ATOM 603 C C . ILE A 1 82 ? -49.578 -20.940 7.608 1.00 33.66 79 ILE A C 1
ATOM 604 O O . ILE A 1 82 ? -49.486 -21.293 6.439 1.00 37.61 79 ILE A O 1
ATOM 609 N N . LEU A 1 83 ? -50.283 -19.899 7.990 1.00 33.47 80 LEU A N 1
ATOM 610 C CA . LEU A 1 83 ? -51.040 -19.087 7.044 1.00 35.21 80 LEU A CA 1
ATOM 611 C C . LEU A 1 83 ? -50.583 -17.690 7.176 1.00 31.69 80 LEU A C 1
ATOM 612 O O . LEU A 1 83 ? -50.505 -17.187 8.292 1.00 34.37 80 LEU A O 1
ATOM 617 N N . THR A 1 84 ? -50.323 -17.039 6.053 1.00 30.06 81 THR A N 1
ATOM 618 C CA . THR A 1 84 ? -49.929 -15.655 6.109 1.00 29.40 81 THR A CA 1
ATOM 619 C C . THR A 1 84 ? -51.145 -14.805 6.261 1.00 30.12 81 THR A C 1
ATOM 620 O O . THR A 1 84 ? -52.254 -15.183 5.823 1.00 30.74 81 THR A O 1
ATOM 624 N N . VAL A 1 85 ? -50.969 -13.658 6.890 1.00 29.83 82 VAL A N 1
ATOM 625 C CA . VAL A 1 85 ? -52.073 -12.757 7.076 1.00 31.52 82 VAL A CA 1
ATOM 626 C C . VAL A 1 85 ? -52.565 -12.239 5.712 1.00 33.69 82 VAL A C 1
ATOM 627 O O . VAL A 1 85 ? -53.721 -12.392 5.368 1.00 35.43 82 VAL A O 1
ATOM 631 N N . ILE A 1 86 ? -51.634 -11.635 4.974 1.00 33.13 83 ILE A N 1
ATOM 632 C CA . ILE A 1 86 ? -51.891 -10.901 3.778 1.00 35.02 83 ILE A CA 1
ATOM 633 C C . ILE A 1 86 ? -50.540 -10.715 3.045 1.00 33.53 83 ILE A C 1
ATOM 634 O O . ILE A 1 86 ? -49.476 -10.925 3.630 1.00 30.70 83 ILE A O 1
ATOM 639 N N . GLY A 1 87 ? -50.603 -10.334 1.773 1.00 28.92 84 GLY A N 1
ATOM 640 C CA . GLY A 1 87 ? -49.431 -9.978 0.984 1.00 26.57 84 GLY A CA 1
ATOM 641 C C . GLY A 1 87 ? -48.938 -8.613 1.290 1.00 26.42 84 GLY A C 1
ATOM 642 O O . GLY A 1 87 ? -49.084 -8.142 2.377 1.00 29.55 84 GLY A O 1
ATOM 643 N N . GLY A 1 88 ? -48.363 -7.945 0.312 1.00 29.63 85 GLY A N 1
ATOM 644 C CA . GLY A 1 88 ? -47.578 -6.753 0.580 1.00 27.82 85 GLY A CA 1
ATOM 645 C C . GLY A 1 88 ? -46.397 -6.681 -0.397 1.00 31.58 85 GLY A C 1
ATOM 646 O O . GLY A 1 88 ? -46.574 -6.721 -1.581 1.00 29.47 85 GLY A O 1
ATOM 647 N N . PHE A 1 89 ? -45.180 -6.544 0.095 1.00 32.61 86 PHE A N 1
ATOM 648 C CA . PHE A 1 89 ? -44.100 -6.200 -0.789 1.00 33.84 86 PHE A CA 1
ATOM 649 C C . PHE A 1 89 ? -42.719 -6.748 -0.367 1.00 37.00 86 PHE A C 1
ATOM 650 O O . PHE A 1 89 ? -41.791 -6.799 -1.199 1.00 35.83 86 PHE A O 1
ATOM 658 N N . ASN A 1 90 ? -42.551 -7.101 0.907 1.00 32.06 87 ASN A N 1
ATOM 659 C CA . ASN A 1 90 ? -41.221 -7.141 1.469 1.00 30.37 87 ASN A CA 1
ATOM 660 C C . ASN A 1 90 ? -40.861 -8.496 2.072 1.00 30.70 87 ASN A C 1
ATOM 661 O O . ASN A 1 90 ? -39.930 -8.583 2.849 1.00 29.21 87 ASN A O 1
ATOM 666 N N . SER A 1 91 ? -41.603 -9.547 1.754 1.00 29.00 88 SER A N 1
ATOM 667 C CA . SER A 1 91 ? -41.219 -10.839 2.267 1.00 29.26 88 SER A CA 1
ATOM 668 C C . SER A 1 91 ? -39.854 -11.248 1.710 1.00 31.75 88 SER A C 1
ATOM 669 O O . SER A 1 91 ? -39.192 -12.097 2.303 1.00 32.29 88 SER A O 1
ATOM 672 N N . ASN A 1 92 ? -39.413 -10.666 0.593 1.00 32.35 89 ASN A N 1
ATOM 673 C CA . ASN A 1 92 ? -38.088 -11.004 0.061 1.00 31.36 89 ASN A CA 1
ATOM 674 C C . ASN A 1 92 ? -36.937 -10.552 0.963 1.00 35.84 89 ASN A C 1
ATOM 675 O O . ASN A 1 92 ? -35.840 -11.064 0.860 1.00 36.58 89 ASN A O 1
ATOM 680 N N . GLN A 1 93 ? -37.192 -9.581 1.841 1.00 39.70 90 GLN A N 1
ATOM 681 C CA . GLN A 1 93 ? -36.187 -9.107 2.798 1.00 38.75 90 GLN A CA 1
ATOM 682 C C . GLN A 1 93 ? -35.722 -10.212 3.751 1.00 37.72 90 GLN A C 1
ATOM 683 O O . GLN A 1 93 ? -34.646 -10.137 4.316 1.00 41.83 90 GLN A O 1
ATOM 689 N N . LEU A 1 94 ? -36.583 -11.176 3.997 1.00 34.51 91 LEU A N 1
ATOM 690 C CA . LEU A 1 94 ? -36.375 -12.120 5.073 1.00 37.06 91 LEU A CA 1
ATOM 691 C C . LEU A 1 94 ? -35.455 -13.303 4.686 1.00 37.87 91 LEU A C 1
ATOM 692 O O . LEU A 1 94 ? -35.001 -14.060 5.554 1.00 38.25 91 LEU A O 1
ATOM 697 N N . LEU A 1 95 ? -35.230 -13.462 3.391 1.00 36.01 92 LEU A N 1
ATOM 698 C CA . LEU A 1 95 ? -34.637 -14.668 2.814 1.00 39.64 92 LEU A CA 1
ATOM 699 C C . LEU A 1 95 ? -33.238 -15.039 3.361 1.00 40.01 92 LEU A C 1
ATOM 700 O O . LEU A 1 95 ? -33.019 -16.172 3.773 1.00 37.12 92 LEU A O 1
ATOM 705 N N . PRO A 1 96 ? -32.329 -14.070 3.440 1.00 39.35 93 PRO A N 1
ATOM 706 C CA . PRO A 1 96 ? -31.003 -14.316 3.964 1.00 40.37 93 PRO A CA 1
ATOM 707 C C . PRO A 1 96 ? -30.998 -14.690 5.434 1.00 39.88 93 PRO A C 1
ATOM 708 O O . PRO A 1 96 ? -30.061 -15.337 5.877 1.00 48.16 93 PRO A O 1
ATOM 712 N N . TYR A 1 97 ? -32.013 -14.296 6.180 1.00 35.56 94 TYR A N 1
ATOM 713 C CA . TYR A 1 97 ? -32.037 -14.470 7.628 1.00 35.35 94 TYR A CA 1
ATOM 714 C C . TYR A 1 97 ? -32.714 -15.766 8.130 1.00 34.42 94 TYR A C 1
ATOM 715 O O . TYR A 1 97 ? -32.792 -16.003 9.335 1.00 38.84 94 TYR A O 1
ATOM 724 N N . LEU A 1 98 ? -33.233 -16.594 7.232 1.00 34.43 95 LEU A N 1
ATOM 725 C CA . LEU A 1 98 ? -33.984 -17.775 7.663 1.00 34.92 95 LEU A CA 1
ATOM 726 C C . LEU A 1 98 ? -33.125 -19.024 7.883 1.00 35.46 95 LEU A C 1
ATOM 727 O O . LEU A 1 98 ? -32.351 -19.402 7.051 1.00 33.22 95 LEU A O 1
ATOM 732 N N . ASP A 1 99 ? -33.332 -19.688 9.007 1.00 42.93 96 ASP A N 1
ATOM 733 C CA . ASP A 1 99 ? -32.739 -20.991 9.283 1.00 41.48 96 ASP A CA 1
ATOM 734 C C . ASP A 1 99 ? -33.481 -22.084 8.504 1.00 35.66 96 ASP A C 1
ATOM 735 O O . ASP A 1 99 ? -34.441 -22.662 8.949 1.00 34.74 96 ASP A O 1
ATOM 740 N N . TYR A 1 100 ? -33.011 -22.345 7.311 1.00 36.45 97 TYR A N 1
ATOM 741 C CA . TYR A 1 100 ? -33.590 -23.365 6.463 1.00 35.47 97 TYR A CA 1
ATOM 742 C C . TYR A 1 100 ? -33.368 -24.778 6.977 1.00 37.84 97 TYR A C 1
ATOM 743 O O . TYR A 1 100 ? -34.117 -25.681 6.606 1.00 38.01 97 TYR A O 1
ATOM 752 N N . ASP A 1 101 ? -32.377 -24.985 7.843 1.00 42.13 98 ASP A N 1
ATOM 753 C CA . ASP A 1 101 ? -32.194 -26.322 8.451 1.00 48.17 98 ASP A CA 1
ATOM 754 C C . ASP A 1 101 ? -33.337 -26.606 9.406 1.00 45.50 98 ASP A C 1
ATOM 755 O O . ASP A 1 101 ? -33.917 -27.705 9.423 1.00 47.41 98 ASP A O 1
ATOM 760 N N . LEU A 1 102 ? -33.639 -25.604 10.213 1.00 40.23 99 LEU A N 1
ATOM 761 C CA . LEU A 1 102 ? -34.793 -25.670 11.128 1.00 45.01 99 LEU A CA 1
ATOM 762 C C . LEU A 1 102 ? -36.090 -26.015 10.385 1.00 43.82 99 LEU A C 1
ATOM 763 O O . LEU A 1 102 ? -36.865 -26.844 10.809 1.00 44.52 99 LEU A O 1
ATOM 768 N N . ILE A 1 103 ? -36.288 -25.384 9.238 1.00 40.87 100 ILE A N 1
ATOM 769 C CA . ILE A 1 103 ? -37.488 -25.588 8.460 1.00 39.35 100 ILE A CA 1
ATOM 770 C C . ILE A 1 103 ? -37.536 -26.989 7.870 1.00 40.72 100 ILE A C 1
ATOM 771 O O . ILE A 1 103 ? -38.559 -27.672 7.965 1.00 43.59 100 ILE A O 1
ATOM 776 N N . SER A 1 104 ? -36.461 -27.412 7.229 1.00 41.68 101 SER A N 1
ATOM 777 C CA . SER A 1 104 ? -36.427 -28.764 6.640 1.00 46.86 101 SER A CA 1
ATOM 778 C C . SER A 1 104 ? -36.568 -29.846 7.729 1.00 45.98 101 SER A C 1
ATOM 779 O O . SER A 1 104 ? -36.986 -30.955 7.443 1.00 51.20 101 SER A O 1
ATOM 782 N N . GLU A 1 105 ? -36.214 -29.520 8.964 1.00 48.70 102 GLU A N 1
ATOM 783 C CA . GLU A 1 105 ? -36.403 -30.453 10.065 1.00 52.65 102 GLU A CA 1
ATOM 784 C C . GLU A 1 105 ? -37.860 -30.465 10.540 1.00 57.47 102 GLU A C 1
ATOM 785 O O . GLU A 1 105 ? -38.262 -31.370 11.258 1.00 52.70 102 GLU A O 1
ATOM 791 N N . ASN A 1 106 ? -38.647 -29.463 10.143 1.00 53.45 103 ASN A N 1
ATOM 792 C CA . ASN A 1 106 ? -40.025 -29.320 10.622 1.00 47.76 103 ASN A CA 1
ATOM 793 C C . ASN A 1 106 ? -40.991 -29.107 9.466 1.00 47.44 103 ASN A C 1
ATOM 794 O O . ASN A 1 106 ? -41.632 -28.059 9.355 1.00 43.67 103 ASN A O 1
ATOM 799 N N . PRO A 1 107 ? -41.080 -30.096 8.568 1.00 46.22 104 PRO A N 1
ATOM 800 C CA . PRO A 1 107 ? -41.996 -29.971 7.447 1.00 45.70 104 PRO A CA 1
ATOM 801 C C . PRO A 1 107 ? -43.445 -29.781 7.915 1.00 46.07 104 PRO A C 1
ATOM 802 O O . PRO A 1 107 ? -43.919 -30.501 8.773 1.00 49.71 104 PRO A O 1
ATOM 806 N N . LYS A 1 108 ? -44.103 -28.755 7.400 1.00 45.70 105 LYS A N 1
ATOM 807 C CA . LYS A 1 108 ? -45.536 -28.556 7.598 1.00 40.86 105 LYS A CA 1
ATOM 808 C C . LYS A 1 108 ? -46.036 -27.566 6.516 1.00 42.42 105 LYS A C 1
ATOM 809 O O . LYS A 1 108 ? -45.240 -26.963 5.789 1.00 40.29 105 LYS A O 1
ATOM 815 N N . ILE A 1 109 ? -47.344 -27.363 6.460 1.00 39.78 106 ILE A N 1
ATOM 816 C CA . ILE A 1 109 ? -47.948 -26.537 5.442 1.00 39.52 106 ILE A CA 1
ATOM 817 C C . ILE A 1 109 ? -47.638 -25.070 5.674 1.00 37.79 106 ILE A C 1
ATOM 818 O O . ILE A 1 109 ? -47.698 -24.565 6.815 1.00 37.03 106 ILE A O 1
ATOM 823 N N . LEU A 1 110 ? -47.275 -24.404 4.577 1.00 35.22 107 LEU A N 1
ATOM 824 C CA . LEU A 1 110 ? -47.174 -22.939 4.552 1.00 37.11 107 LEU A CA 1
ATOM 825 C C . LEU A 1 110 ? -47.994 -22.431 3.323 1.00 38.93 107 LEU A C 1
ATOM 826 O O . LEU A 1 110 ? -47.789 -22.939 2.216 1.00 39.10 107 LEU A O 1
ATOM 831 N N . CYS A 1 111 ? -48.928 -21.494 3.531 1.00 36.61 108 CYS A N 1
ATOM 832 C CA . CYS A 1 111 ? -49.886 -21.105 2.500 1.00 36.62 108 CYS A CA 1
ATOM 833 C C . CYS A 1 111 ? -50.157 -19.620 2.544 1.00 34.78 108 CYS A C 1
ATOM 834 O O . CYS A 1 111 ? -50.267 -19.015 3.599 1.00 31.96 108 CYS A O 1
ATOM 837 N N . GLY A 1 112 ? -50.316 -19.046 1.362 1.00 37.04 109 GLY A N 1
ATOM 838 C CA . GLY A 1 112 ? -50.419 -17.585 1.160 1.00 33.56 109 GLY A CA 1
ATOM 839 C C . GLY A 1 112 ? -50.180 -17.305 -0.317 1.00 29.99 109 GLY A C 1
ATOM 840 O O . GLY A 1 112 ? -49.830 -18.216 -1.056 1.00 26.16 109 GLY A O 1
ATOM 841 N N . PHE A 1 113 ? -50.371 -16.075 -0.779 1.00 27.21 110 PHE A N 1
ATOM 842 C CA . PHE A 1 113 ? -50.100 -15.828 -2.197 1.00 30.04 110 PHE A CA 1
ATOM 843 C C . PHE A 1 113 ? -49.583 -14.434 -2.410 1.00 28.96 110 PHE A C 1
ATOM 844 O O . PHE A 1 113 ? -49.381 -13.684 -1.457 1.00 26.33 110 PHE A O 1
ATOM 852 N N . ALA A 1 114 ? -49.368 -14.103 -3.679 1.00 29.27 111 ALA A N 1
ATOM 853 C CA . ALA A 1 114 ? -48.872 -12.783 -4.069 1.00 29.41 111 ALA A CA 1
ATOM 854 C C . ALA A 1 114 ? -47.471 -12.585 -3.499 1.00 29.32 111 ALA A C 1
ATOM 855 O O . ALA A 1 114 ? -46.589 -13.323 -3.833 1.00 30.39 111 ALA A O 1
ATOM 857 N N . ASP A 1 115 ? -47.250 -11.608 -2.633 1.00 31.25 112 ASP A N 1
ATOM 858 C CA . ASP A 1 115 ? -45.915 -11.353 -2.169 1.00 31.09 112 ASP A CA 1
ATOM 859 C C . ASP A 1 115 ? -45.248 -12.573 -1.522 1.00 30.71 112 ASP A C 1
ATOM 860 O O . ASP A 1 115 ? -44.016 -12.715 -1.506 1.00 31.31 112 ASP A O 1
ATOM 865 N N . ILE A 1 116 ? -46.087 -13.419 -0.970 1.00 29.78 113 ILE A N 1
ATOM 866 C CA . ILE A 1 116 ? -45.675 -14.584 -0.248 1.00 30.88 113 ILE A CA 1
ATOM 867 C C . ILE A 1 116 ? -45.004 -15.585 -1.195 1.00 32.31 113 ILE A C 1
ATOM 868 O O . ILE A 1 116 ? -44.310 -16.466 -0.731 1.00 28.74 113 ILE A O 1
ATOM 873 N N . THR A 1 117 ? -45.233 -15.433 -2.508 1.00 31.04 114 THR A N 1
ATOM 874 C CA . THR A 1 117 ? -44.532 -16.206 -3.527 1.00 32.68 114 THR A CA 1
ATOM 875 C C . THR A 1 117 ? -43.023 -16.280 -3.242 1.00 33.86 114 THR A C 1
ATOM 876 O O . THR A 1 117 ? -42.435 -17.330 -3.380 1.00 29.07 114 THR A O 1
ATOM 880 N N . ALA A 1 118 ? -42.429 -15.149 -2.854 1.00 33.42 115 ALA A N 1
ATOM 881 C CA . ALA A 1 118 ? -41.038 -15.072 -2.530 1.00 33.86 115 ALA A CA 1
ATOM 882 C C . ALA A 1 118 ? -40.659 -16.039 -1.426 1.00 34.34 115 ALA A C 1
ATOM 883 O O . ALA A 1 118 ? -39.754 -16.864 -1.593 1.00 33.45 115 ALA A O 1
ATOM 885 N N . LEU A 1 119 ? -41.325 -15.899 -0.296 1.00 31.80 116 LEU A N 1
ATOM 886 C CA . LEU A 1 119 ? -41.060 -16.716 0.876 1.00 31.86 116 LEU A CA 1
ATOM 887 C C . LEU A 1 119 ? -41.312 -18.200 0.605 1.00 31.63 116 LEU A C 1
ATOM 888 O O . LEU A 1 119 ? -40.491 -19.051 0.946 1.00 31.06 116 LEU A O 1
ATOM 893 N N . ALA A 1 120 ? -42.472 -18.489 0.048 1.00 29.36 117 ALA A N 1
ATOM 894 C CA . ALA A 1 120 ? -42.860 -19.850 -0.243 1.00 34.18 117 ALA A CA 1
ATOM 895 C C . ALA A 1 120 ? -41.890 -20.556 -1.240 1.00 35.50 117 ALA A C 1
ATOM 896 O O . ALA A 1 120 ? -41.586 -21.745 -1.087 1.00 33.35 117 ALA A O 1
ATOM 898 N N . THR A 1 121 ? -41.472 -19.817 -2.275 1.00 33.74 118 THR A N 1
ATOM 899 C CA . THR A 1 121 ? -40.607 -20.334 -3.283 1.00 36.31 118 THR A CA 1
ATOM 900 C C . THR A 1 121 ? -39.224 -20.540 -2.700 1.00 37.39 118 THR A C 1
ATOM 901 O O . THR A 1 121 ? -38.582 -21.549 -2.974 1.00 36.79 118 THR A O 1
ATOM 905 N N . ALA A 1 122 ? -38.778 -19.617 -1.862 1.00 35.80 119 ALA A N 1
ATOM 906 C CA . ALA A 1 122 ? -37.435 -19.728 -1.301 1.00 35.45 119 ALA A CA 1
ATOM 907 C C . ALA A 1 122 ? -37.345 -20.953 -0.412 1.00 39.11 119 ALA A C 1
ATOM 908 O O . ALA A 1 122 ? -36.343 -21.679 -0.422 1.00 42.48 119 ALA A O 1
ATOM 910 N N . ILE A 1 123 ? -38.408 -21.214 0.350 1.00 38.39 120 ILE A N 1
ATOM 911 C CA . ILE A 1 123 ? -38.414 -22.383 1.237 1.00 39.01 120 ILE A CA 1
ATOM 912 C C . ILE A 1 123 ? -38.446 -23.693 0.480 1.00 38.42 120 ILE A C 1
ATOM 913 O O . ILE A 1 123 ? -37.848 -24.666 0.910 1.00 46.19 120 ILE A O 1
ATOM 918 N N . TYR A 1 124 ? -39.123 -23.737 -0.656 1.00 39.12 121 TYR A N 1
ATOM 919 C CA . TYR A 1 124 ? -39.053 -24.921 -1.503 1.00 37.93 121 TYR A CA 1
ATOM 920 C C . TYR A 1 124 ? -37.648 -25.151 -2.070 1.00 42.19 121 TYR A C 1
ATOM 921 O O . TYR A 1 124 ? -37.123 -26.259 -1.957 1.00 41.88 121 TYR A O 1
ATOM 930 N N . THR A 1 125 ? -37.036 -24.106 -2.622 1.00 38.15 122 THR A N 1
ATOM 931 C CA . THR A 1 125 ? -35.746 -24.244 -3.264 1.00 39.12 122 THR A CA 1
ATOM 932 C C . THR A 1 125 ? -34.621 -24.548 -2.293 1.00 38.15 122 THR A C 1
ATOM 933 O O . THR A 1 125 ? -33.689 -25.267 -2.656 1.00 39.43 122 THR A O 1
ATOM 937 N N . GLN A 1 126 ? -34.692 -24.028 -1.087 1.00 38.59 123 GLN A N 1
ATOM 938 C CA . GLN A 1 126 ? -33.620 -24.273 -0.130 1.00 37.86 123 GLN A CA 1
ATOM 939 C C . GLN A 1 126 ? -33.791 -25.577 0.651 1.00 42.71 123 GLN A C 1
ATOM 940 O O . GLN A 1 126 ? -32.854 -26.031 1.286 1.00 41.81 123 GLN A O 1
ATOM 946 N N . THR A 1 127 ? -34.975 -26.165 0.611 1.00 44.11 124 THR A N 1
ATOM 947 C CA . THR A 1 127 ? -35.391 -27.111 1.644 1.00 44.32 124 THR A CA 1
ATOM 948 C C . THR A 1 127 ? -36.085 -28.279 1.010 1.00 44.16 124 THR A C 1
ATOM 949 O O . THR A 1 127 ? -36.121 -29.348 1.562 1.00 45.72 124 THR A O 1
ATOM 953 N N . GLU A 1 128 ? -36.648 -28.073 -0.161 1.00 46.65 125 GLU A N 1
ATOM 954 C CA . GLU A 1 128 ? -37.404 -29.086 -0.842 1.00 49.34 125 GLU A CA 1
ATOM 955 C C . GLU A 1 128 ? -38.761 -29.377 -0.183 1.00 45.10 125 GLU A C 1
ATOM 956 O O . GLU A 1 128 ? -39.447 -30.303 -0.578 1.00 43.76 125 GLU A O 1
ATOM 962 N N . LEU A 1 129 ? -39.154 -28.588 0.794 1.00 39.16 126 LEU A N 1
ATOM 963 C CA . LEU A 1 129 ? -40.480 -28.707 1.339 1.00 37.40 126 LEU A CA 1
ATOM 964 C C . LEU A 1 129 ? -41.419 -28.088 0.342 1.00 38.95 126 LEU A C 1
ATOM 965 O O . LEU A 1 129 ? -41.198 -26.970 -0.099 1.00 40.36 126 LEU A O 1
ATOM 970 N N . ILE A 1 130 ? -42.468 -28.806 -0.019 1.00 39.79 127 ILE A N 1
ATOM 971 C CA . ILE A 1 130 ? -43.508 -28.252 -0.858 1.00 40.44 127 ILE A CA 1
ATOM 972 C C . ILE A 1 130 ? -44.313 -27.227 -0.106 1.00 39.26 127 ILE A C 1
ATOM 973 O O . ILE A 1 130 ? -44.682 -27.434 1.057 1.00 38.28 127 ILE A O 1
ATOM 978 N N . THR A 1 131 ? -44.497 -26.079 -0.754 1.00 36.79 128 THR A N 1
ATOM 979 C CA . THR A 1 131 ? -45.280 -25.016 -0.167 1.00 35.32 128 THR A CA 1
ATOM 980 C C . THR A 1 131 ? -46.511 -24.750 -1.026 1.00 33.75 128 THR A C 1
ATOM 981 O O . THR A 1 131 ? -46.735 -25.440 -2.049 1.00 31.83 128 THR A O 1
ATOM 985 N N . TYR A 1 132 ? -47.332 -23.790 -0.607 1.00 32.37 129 TYR A N 1
ATOM 986 C CA . TYR A 1 132 ? -48.633 -23.562 -1.273 1.00 32.51 129 TYR A CA 1
ATOM 987 C C . TYR A 1 132 ? -48.927 -22.111 -1.639 1.00 35.27 129 TYR A C 1
ATOM 988 O O . TYR A 1 132 ? -48.719 -21.158 -0.851 1.00 32.35 129 TYR A O 1
ATOM 997 N N . SER A 1 133 ? -49.403 -21.950 -2.869 1.00 36.66 130 SER A N 1
ATOM 998 C CA . SER A 1 133 ? -49.906 -20.680 -3.322 1.00 36.35 130 SER A CA 1
ATOM 999 C C . SER A 1 133 ? -51.393 -20.784 -3.152 1.00 35.05 130 SER A C 1
ATOM 1000 O O . SER A 1 133 ? -52.054 -21.565 -3.835 1.00 37.82 130 SER A O 1
ATOM 1003 N N . GLY A 1 134 ? -51.928 -19.996 -2.235 1.00 37.54 131 GLY A N 1
ATOM 1004 C CA . GLY A 1 134 ? -53.335 -20.104 -1.890 1.00 37.03 131 GLY A CA 1
ATOM 1005 C C . GLY A 1 134 ? -53.762 -19.067 -0.900 1.00 37.79 131 GLY A C 1
ATOM 1006 O O . GLY A 1 134 ? -53.066 -18.043 -0.677 1.00 37.04 131 GLY A O 1
ATOM 1007 N N . ALA A 1 135 ? -54.903 -19.362 -0.287 1.00 35.10 132 ALA A N 1
ATOM 1008 C CA . ALA A 1 135 ? -55.543 -18.494 0.659 1.00 35.87 132 ALA A CA 1
ATOM 1009 C C . ALA A 1 135 ? -54.655 -17.973 1.742 1.00 34.28 132 ALA A C 1
ATOM 1010 O O . ALA A 1 135 ? -54.059 -18.734 2.413 1.00 38.94 132 ALA A O 1
ATOM 1012 N N . HIS A 1 136 ? -54.619 -16.660 1.905 1.00 33.17 133 HIS A N 1
ATOM 1013 C CA . HIS A 1 136 ? -54.236 -15.989 3.139 1.00 35.74 133 HIS A CA 1
ATOM 1014 C C . HIS A 1 136 ? -55.231 -16.260 4.279 1.00 36.58 133 HIS A C 1
ATOM 1015 O O . HIS A 1 136 ? -56.285 -16.746 4.058 1.00 33.04 133 HIS A O 1
ATOM 1022 N N . PHE A 1 137 ? -54.878 -15.875 5.503 1.00 41.32 134 PHE A N 1
ATOM 1023 C CA . PHE A 1 137 ? -55.778 -15.913 6.642 1.00 37.04 134 PHE A CA 1
ATOM 1024 C C . PHE A 1 137 ? -56.923 -14.979 6.287 1.00 41.14 134 PHE A C 1
ATOM 1025 O O . PHE A 1 137 ? -58.090 -15.361 6.364 1.00 41.49 134 PHE A O 1
ATOM 1033 N N . SER A 1 138 ? -56.560 -13.777 5.843 1.00 41.88 135 SER A N 1
ATOM 1034 C CA . SER A 1 138 ? -57.523 -12.732 5.460 1.00 38.57 135 SER A CA 1
ATOM 1035 C C . SER A 1 138 ? -58.474 -13.132 4.320 1.00 40.04 135 SER A C 1
ATOM 1036 O O . SER A 1 138 ? -59.538 -12.537 4.174 1.00 36.59 135 SER A O 1
ATOM 1039 N N . SER A 1 139 ? -58.098 -14.150 3.531 1.00 38.05 136 SER A N 1
ATOM 1040 C CA . SER A 1 139 ? -58.963 -14.634 2.503 1.00 38.27 136 SER A CA 1
ATOM 1041 C C . SER A 1 139 ? -60.260 -15.220 3.048 1.00 44.65 136 SER A C 1
ATOM 1042 O O . SER A 1 139 ? -61.301 -15.141 2.383 1.00 51.07 136 SER A O 1
ATOM 1045 N N . PHE A 1 140 ? -60.183 -15.855 4.221 1.00 45.67 137 PHE A N 1
ATOM 1046 C CA . PHE A 1 140 ? -61.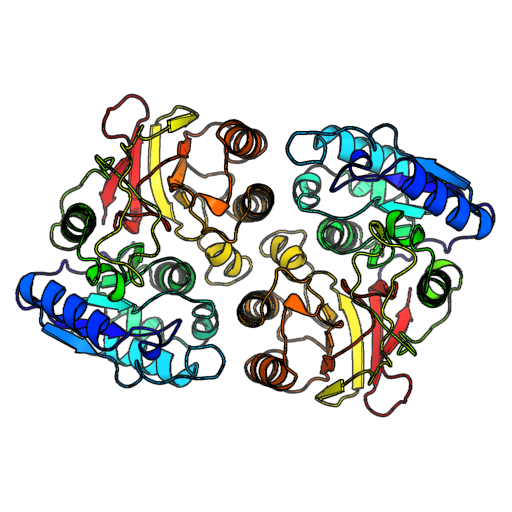334 -16.485 4.862 1.00 41.66 137 PHE A CA 1
ATOM 1047 C C . PHE A 1 140 ? -62.280 -15.452 5.533 1.00 43.65 137 PHE A C 1
ATOM 1048 O O . PHE A 1 140 ? -63.277 -15.822 6.143 1.00 42.04 137 PHE A O 1
ATOM 1056 N N . SER A 1 141 ? -61.956 -14.164 5.450 1.00 44.48 138 SER A N 1
ATOM 1057 C CA . SER A 1 141 ? -62.876 -13.155 5.946 1.00 43.96 138 SER A CA 1
ATOM 1058 C C . SER A 1 141 ? -63.871 -12.695 4.880 1.00 45.33 138 SER A C 1
ATOM 1059 O O . SER A 1 141 ? -64.590 -11.728 5.091 1.00 48.29 138 SER A O 1
ATOM 1062 N N . MET A 1 142 ? -63.947 -13.410 3.758 1.00 42.57 139 MET A N 1
ATOM 1063 C CA . MET A 1 142 ? -64.810 -13.018 2.651 1.00 42.91 139 MET A CA 1
ATOM 1064 C C . MET A 1 142 ? -66.146 -13.720 2.804 1.00 47.26 139 MET A C 1
ATOM 1065 O O . MET A 1 142 ? -66.205 -14.966 2.799 1.00 52.68 139 MET A O 1
ATOM 1070 N N . GLU A 1 143 ? -67.228 -12.946 2.935 1.00 52.69 140 GLU A N 1
ATOM 1071 C CA . GLU A 1 143 ? -68.565 -13.522 3.291 1.00 50.11 140 GLU A CA 1
ATOM 1072 C C . GLU A 1 143 ? -69.174 -14.107 2.034 1.00 48.14 140 GLU A C 1
ATOM 1073 O O . GLU A 1 143 ? -69.609 -15.306 1.997 1.00 51.25 140 GLU A O 1
ATOM 1079 N N . LYS A 1 144 ? -69.139 -13.348 0.942 1.00 46.82 141 LYS A N 1
ATOM 1080 C CA . LYS A 1 144 ? -69.714 -13.936 -0.299 1.00 55.38 141 LYS A CA 1
ATOM 1081 C C . LYS A 1 144 ? -68.710 -14.565 -1.264 1.00 50.29 141 LYS A C 1
ATOM 1082 O O . LYS A 1 144 ? -67.674 -13.986 -1.561 1.00 53.37 141 LYS A O 1
ATOM 1088 N N . GLY A 1 145 ? -69.057 -15.734 -1.777 1.00 48.33 142 GLY A N 1
ATOM 1089 C CA . GLY A 1 145 ? -68.325 -16.366 -2.864 1.00 49.56 142 GLY A CA 1
ATOM 1090 C C . GLY A 1 145 ? -67.297 -17.371 -2.397 1.00 57.80 142 GLY A C 1
ATOM 1091 O O . GLY A 1 145 ? -66.512 -17.913 -3.219 1.00 52.76 142 GLY A O 1
ATOM 1092 N N . LEU A 1 146 ? -67.313 -17.624 -1.083 1.00 57.91 143 LEU A N 1
ATOM 1093 C CA . LEU A 1 146 ? -66.199 -18.261 -0.408 1.00 52.42 143 LEU A CA 1
ATOM 1094 C C . LEU A 1 146 ? -66.136 -19.718 -0.667 1.00 51.75 143 LEU A C 1
ATOM 1095 O O . LEU A 1 146 ? -65.086 -20.287 -0.547 1.00 57.51 143 LEU A O 1
ATOM 1100 N N . ASP A 1 147 ? -67.251 -20.321 -1.044 1.00 50.22 144 ASP A N 1
ATOM 1101 C CA . ASP A 1 147 ? -67.321 -21.763 -1.130 1.00 49.60 144 ASP A CA 1
ATOM 1102 C C . ASP A 1 147 ? -66.152 -22.352 -1.889 1.00 50.73 144 ASP A C 1
ATOM 1103 O O . ASP A 1 147 ? -65.622 -23.349 -1.464 1.00 51.39 144 ASP A O 1
ATOM 1108 N N . TYR A 1 148 ? -65.791 -21.769 -3.031 1.00 51.79 145 TYR A N 1
ATOM 1109 C CA . TYR A 1 148 ? -64.757 -22.311 -3.913 1.00 43.41 145 TYR A CA 1
ATOM 1110 C C . TYR A 1 148 ? -63.422 -22.298 -3.192 1.00 41.44 145 TYR A C 1
ATOM 1111 O O . TYR A 1 148 ? -62.691 -23.259 -3.226 1.00 43.29 145 TYR A O 1
ATOM 1120 N N . VAL A 1 149 ? -63.114 -21.181 -2.549 1.00 40.54 146 VAL A N 1
ATOM 1121 C CA . VAL A 1 149 ? -61.884 -21.053 -1.764 1.00 43.35 146 VAL A CA 1
ATOM 1122 C C . VAL A 1 149 ? -61.698 -22.216 -0.792 1.00 45.25 146 VAL A C 1
ATOM 1123 O O . VAL A 1 149 ? -60.646 -22.885 -0.802 1.00 47.35 146 VAL A O 1
ATOM 1127 N N . MET A 1 150 ? -62.722 -22.474 0.025 1.00 46.10 147 MET A N 1
ATOM 1128 C CA . MET A 1 150 ? -62.667 -23.581 1.015 1.00 45.13 147 MET A CA 1
ATOM 1129 C C . MET A 1 150 ? -62.554 -24.933 0.350 1.00 44.89 147 MET A C 1
ATOM 1130 O O . MET A 1 150 ? -61.790 -25.800 0.802 1.00 44.67 147 MET A O 1
ATOM 1135 N N . GLU A 1 151 ? -63.308 -25.124 -0.728 1.00 45.68 148 GLU A N 1
ATOM 1136 C CA . GLU A 1 151 ? -63.267 -26.401 -1.432 1.00 52.25 148 GLU A CA 1
ATOM 1137 C C . GLU A 1 151 ? -61.869 -26.694 -1.980 1.00 50.13 148 GLU A C 1
ATOM 1138 O O . GLU A 1 151 ? -61.383 -27.834 -1.870 1.00 50.43 148 GLU A O 1
ATOM 1144 N N . SER A 1 152 ? -61.221 -25.680 -2.562 1.00 50.60 149 SER A N 1
ATOM 1145 C CA . SER A 1 152 ? -59.893 -25.899 -3.157 1.00 56.00 149 SER A CA 1
ATOM 1146 C C . SER A 1 152 ? -58.905 -26.014 -2.018 1.00 43.32 149 SER A C 1
ATOM 1147 O O . SER A 1 152 ? -58.068 -26.901 -2.013 1.00 44.15 149 SER A O 1
ATOM 1150 N N . PHE A 1 153 ? -59.024 -25.123 -1.041 1.00 40.41 150 PHE A N 1
ATOM 1151 C CA . PHE A 1 153 ? -58.189 -25.205 0.168 1.00 42.35 150 PHE A CA 1
ATOM 1152 C C . PHE A 1 153 ? -58.284 -26.597 0.768 1.00 47.67 150 PHE A C 1
ATOM 1153 O O . PHE A 1 153 ? -57.265 -27.194 1.128 1.00 49.03 150 PHE A O 1
ATOM 1161 N N . SER A 1 154 ? -59.501 -27.140 0.824 1.00 48.55 151 SER A N 1
ATOM 1162 C CA . SER A 1 154 ? -59.724 -28.490 1.348 1.00 55.73 151 SER A CA 1
ATOM 1163 C C . SER A 1 154 ? -59.241 -29.592 0.433 1.00 53.94 151 SER A C 1
ATOM 1164 O O . SER A 1 154 ? -58.714 -30.589 0.913 1.00 55.99 151 SER A O 1
ATOM 1167 N N . ASP A 1 155 ? -59.427 -29.432 -0.873 1.00 51.17 152 ASP A N 1
ATOM 1168 C CA . ASP A 1 155 ? -58.902 -30.415 -1.807 1.00 50.99 152 ASP A CA 1
ATOM 1169 C C . ASP A 1 155 ? -57.391 -30.504 -1.751 1.00 49.61 152 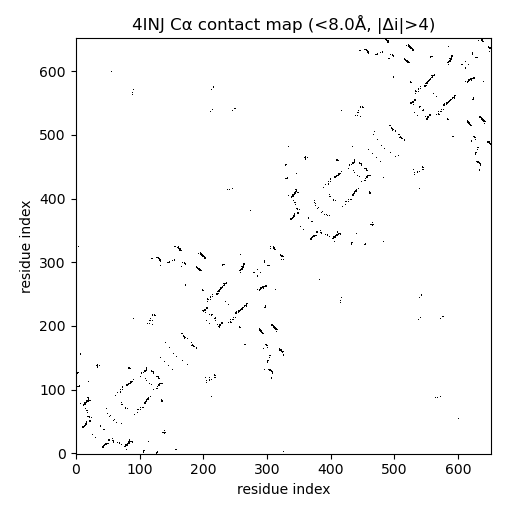ASP A C 1
ATOM 1170 O O . ASP A 1 155 ? -56.806 -31.576 -1.909 1.00 53.36 152 ASP A O 1
ATOM 1175 N N . CYS A 1 156 ? -56.753 -29.374 -1.497 1.00 51.85 153 CYS A N 1
ATOM 1176 C CA . CYS A 1 156 ? -55.305 -29.294 -1.559 1.00 49.14 153 CYS A CA 1
ATOM 1177 C C . CYS A 1 156 ? -54.660 -29.713 -0.246 1.00 43.87 153 CYS A C 1
ATOM 1178 O O . CYS A 1 156 ? -53.613 -30.326 -0.224 1.00 46.55 153 CYS A O 1
ATOM 1181 N N . LEU A 1 157 ? -55.311 -29.396 0.856 1.00 46.24 154 LEU A N 1
ATOM 1182 C CA . LEU A 1 157 ? -54.674 -29.491 2.148 1.00 44.61 154 LEU A CA 1
ATOM 1183 C C . LEU A 1 157 ? -55.278 -30.458 3.169 1.00 47.85 154 LEU A C 1
ATOM 1184 O O . LEU A 1 157 ? -54.573 -30.786 4.116 1.00 49.06 154 LEU A O 1
ATOM 1189 N N . LEU A 1 158 ? -56.541 -30.899 2.999 1.00 49.60 155 LEU A N 1
ATOM 1190 C CA . LEU A 1 158 ? -57.147 -31.884 3.934 1.00 50.04 155 LEU A CA 1
ATOM 1191 C C . LEU A 1 158 ? -57.306 -33.245 3.328 1.00 50.09 155 LEU A C 1
ATOM 1192 O O . LEU A 1 158 ? -57.839 -34.134 3.955 1.00 57.58 155 LEU A O 1
ATOM 1197 N N . GLN A 1 159 ? -56.897 -33.408 2.100 1.00 49.81 156 GLN A N 1
ATOM 1198 C CA . GLN A 1 159 ? -57.074 -34.676 1.500 1.00 51.14 156 GLN A CA 1
ATOM 1199 C C . GLN A 1 159 ? -55.926 -34.845 0.573 1.00 57.60 156 GLN A C 1
ATOM 1200 O O . GLN A 1 159 ? -55.294 -33.883 0.232 1.00 57.29 156 GLN A O 1
ATOM 1206 N N . LYS A 1 160 ? -55.634 -36.068 0.180 1.00 54.86 157 LYS A N 1
ATOM 1207 C CA . LYS A 1 160 ? -54.372 -36.312 -0.518 1.00 59.35 157 LYS A CA 1
ATOM 1208 C C . LYS A 1 160 ? -54.444 -36.825 -1.933 1.00 58.47 157 LYS A C 1
ATOM 1209 O O . LYS A 1 160 ? -53.415 -36.988 -2.560 1.00 54.50 157 LYS A O 1
ATOM 1215 N N . GLU A 1 161 ? -55.632 -37.074 -2.445 1.00 57.67 158 GLU A N 1
ATOM 1216 C CA . GLU A 1 161 ? -55.755 -37.640 -3.779 1.00 59.07 158 GLU A CA 1
ATOM 1217 C C . GLU A 1 161 ? -55.680 -36.542 -4.837 1.00 59.48 158 GLU A C 1
ATOM 1218 O O . GLU A 1 161 ? -56.046 -35.364 -4.550 1.00 53.06 158 GLU A O 1
ATOM 1224 N N . PRO A 1 162 ? -55.208 -36.902 -6.066 1.00 52.84 159 PRO A N 1
ATOM 1225 C CA . PRO A 1 162 ? -55.278 -35.883 -7.097 1.00 52.59 159 PRO A CA 1
ATOM 1226 C C . PRO A 1 162 ? -56.566 -35.163 -7.178 1.00 53.18 159 PRO A C 1
ATOM 1227 O O . PRO A 1 162 ? -57.591 -35.759 -6.962 1.00 56.82 159 PRO A O 1
ATOM 1231 N N . PHE A 1 163 ? -56.526 -33.885 -7.518 1.00 55.90 160 PHE A N 1
ATOM 1232 C CA . PHE A 1 163 ? -57.758 -33.161 -7.772 1.00 52.17 160 PHE A CA 1
ATOM 1233 C C . PHE A 1 163 ? -57.597 -32.181 -8.930 1.00 54.21 160 PHE A C 1
ATOM 1234 O O . PHE A 1 163 ? -56.472 -31.852 -9.358 1.00 49.38 160 PHE A O 1
ATOM 1242 N N . ALA A 1 164 ? -58.741 -31.683 -9.392 1.00 52.77 161 ALA A N 1
ATOM 1243 C CA . ALA A 1 164 ? -58.793 -30.823 -10.544 1.00 49.75 161 ALA A CA 1
ATOM 1244 C C . ALA A 1 164 ? -58.997 -29.428 -10.061 1.00 55.35 161 ALA A C 1
ATOM 1245 O O . ALA A 1 164 ? -59.746 -29.188 -9.110 1.00 52.36 161 ALA A O 1
ATOM 1247 N N . LEU A 1 165 ? -58.343 -28.503 -10.749 1.00 57.08 162 LEU A N 1
ATOM 1248 C CA . LEU A 1 165 ? -58.471 -27.110 -10.444 1.00 56.72 162 LEU A CA 1
ATOM 1249 C C . LEU A 1 165 ? -59.644 -26.607 -11.281 1.00 56.06 162 LEU A C 1
ATOM 1250 O O . LEU A 1 165 ? -59.477 -25.981 -12.344 1.00 54.42 162 LEU A O 1
ATOM 1255 N N . LYS A 1 166 ? -60.842 -26.890 -10.782 1.00 57.81 163 LYS A N 1
ATOM 1256 C CA . LYS A 1 166 ? -62.073 -26.663 -11.546 1.00 59.78 163 LYS A CA 1
ATOM 1257 C C . LYS A 1 166 ? -62.242 -25.192 -11.874 1.00 53.97 163 LYS A C 1
ATOM 1258 O O . LYS A 1 166 ? -61.721 -24.333 -11.181 1.00 58.56 163 LYS A O 1
ATOM 1260 N N . GLU A 1 167 ? -62.996 -24.909 -12.926 1.00 53.72 164 GLU A N 1
ATOM 1261 C CA . GLU A 1 167 ? -63.381 -23.528 -13.262 1.00 54.19 164 GLU A CA 1
ATOM 1262 C C . GLU A 1 167 ? -64.558 -23.161 -12.360 1.00 50.41 164 GLU A C 1
ATOM 1263 O O . GLU A 1 167 ? -65.503 -23.914 -12.219 1.00 53.41 164 GLU A O 1
ATOM 1269 N N . SER A 1 168 ? -64.499 -22.012 -11.719 1.00 48.19 165 SER A N 1
ATOM 1270 C CA . SER A 1 168 ? -65.600 -21.548 -10.955 1.00 51.87 165 SER A CA 1
ATOM 1271 C C . SER A 1 168 ? -66.823 -21.305 -11.877 1.00 57.89 165 SER A C 1
ATOM 1272 O O . SER A 1 168 ? -66.710 -21.265 -13.086 1.00 63.25 165 SER A O 1
ATOM 1275 N N . ALA A 1 169 ? -67.986 -21.140 -11.280 1.00 57.35 166 ALA A N 1
ATOM 1276 C CA . ALA A 1 169 ? -69.193 -20.831 -12.002 1.00 59.91 166 ALA A CA 1
ATOM 1277 C C . ALA A 1 169 ? -69.223 -19.331 -12.178 1.00 57.87 166 ALA A C 1
ATOM 1278 O O . ALA A 1 169 ? -69.667 -18.833 -13.204 1.00 58.27 166 ALA A O 1
ATOM 1280 N N . THR A 1 170 ? -68.820 -18.603 -11.148 1.00 51.19 167 THR A N 1
ATOM 1281 C CA . THR A 1 170 ? -68.705 -17.153 -11.268 1.00 53.01 167 THR A CA 1
ATOM 1282 C C . THR A 1 170 ? -67.413 -16.620 -10.632 1.00 52.49 167 THR A C 1
ATOM 1283 O O . THR A 1 170 ? -66.776 -17.279 -9.815 1.00 53.28 167 THR A O 1
ATOM 1287 N N . TRP A 1 171 ? -67.028 -15.426 -11.037 1.00 47.45 168 TRP A N 1
ATOM 1288 C CA . TRP A 1 171 ? -65.847 -14.816 -10.514 1.00 45.98 168 TRP A CA 1
ATOM 1289 C C . TRP A 1 171 ? -66.123 -13.343 -10.386 1.00 46.28 168 TRP A C 1
ATOM 1290 O O . TRP A 1 171 ? -67.103 -12.857 -10.915 1.00 54.39 168 TRP A O 1
ATOM 1301 N N . SER A 1 172 ? -65.289 -12.640 -9.632 1.00 43.01 169 SER A N 1
ATOM 1302 C CA . SER A 1 172 ? -65.505 -11.241 -9.394 1.00 42.44 169 SER A CA 1
ATOM 1303 C C . SER A 1 172 ? -64.157 -10.565 -9.128 1.00 41.78 169 SER A C 1
ATOM 1304 O O . SER A 1 172 ? -63.140 -11.237 -8.973 1.00 36.88 169 SER A O 1
ATOM 1307 N N . ASP A 1 173 ? -64.194 -9.236 -9.066 1.00 38.52 170 ASP A N 1
ATOM 1308 C CA . ASP A 1 173 ? -63.031 -8.415 -8.917 1.00 37.03 170 ASP A CA 1
ATOM 1309 C C . ASP A 1 173 ? -63.470 -7.281 -8.085 1.00 33.55 170 ASP A C 1
ATOM 1310 O O . ASP A 1 173 ? -63.484 -6.142 -8.550 1.00 35.42 170 ASP A O 1
ATOM 1315 N N . ASP A 1 174 ? -63.791 -7.569 -6.827 1.00 35.90 171 ASP A N 1
ATOM 1316 C CA . ASP A 1 174 ? -64.376 -6.523 -5.958 1.00 42.47 171 ASP A CA 1
ATOM 1317 C C . ASP A 1 174 ? -63.484 -6.258 -4.774 1.00 41.85 171 ASP A C 1
ATOM 1318 O O . ASP A 1 174 ? -62.735 -7.149 -4.345 1.00 51.49 171 ASP A O 1
ATOM 1323 N N . GLU A 1 175 ? -63.529 -5.026 -4.278 1.00 41.20 172 GLU A N 1
ATOM 1324 C CA . GLU A 1 175 ? -62.874 -4.664 -3.036 1.00 43.62 172 GLU A CA 1
ATOM 1325 C C . GLU A 1 175 ? -63.832 -5.066 -1.921 1.00 45.91 172 GLU A C 1
ATOM 1326 O O . GLU A 1 175 ? -64.437 -4.228 -1.242 1.00 41.75 172 GLU A O 1
ATOM 1332 N N . TRP A 1 176 ? -63.979 -6.372 -1.762 1.00 46.88 173 TRP A N 1
ATOM 1333 C CA . TRP A 1 176 ? -64.935 -6.922 -0.833 1.00 51.10 173 TRP A CA 1
ATOM 1334 C C . TRP A 1 176 ? -64.657 -6.670 0.669 1.00 55.73 173 TRP A C 1
ATOM 1335 O O . TRP A 1 176 ? -65.582 -6.740 1.475 1.00 61.28 173 TRP A O 1
ATOM 1346 N N . TYR A 1 177 ? -63.407 -6.424 1.053 1.00 47.17 174 TYR A N 1
ATOM 1347 C CA . TYR A 1 177 ? -63.107 -6.163 2.447 1.00 51.46 174 TYR A CA 1
ATOM 1348 C C . TYR A 1 177 ? -63.710 -4.834 2.865 1.00 56.07 174 TYR A C 1
ATOM 1349 O O . TYR A 1 177 ? -63.950 -4.615 4.055 1.00 55.39 174 TYR A O 1
ATOM 1358 N N . LEU A 1 178 ? -63.919 -3.948 1.888 1.00 63.66 175 LEU A N 1
ATOM 1359 C CA . LEU A 1 178 ? -64.484 -2.620 2.127 1.00 59.08 175 LEU A CA 1
ATOM 1360 C C . LEU A 1 178 ? -66.001 -2.633 1.985 1.00 54.47 175 LEU A C 1
ATOM 1361 O O . LEU A 1 178 ? -66.662 -1.898 2.685 1.00 57.09 175 LEU A O 1
ATOM 1366 N N . ASP A 1 179 ? -66.522 -3.472 1.080 1.00 56.23 176 ASP A N 1
ATOM 1367 C CA . ASP A 1 179 ? -67.953 -3.631 0.841 1.00 50.79 176 ASP A CA 1
ATOM 1368 C C . ASP A 1 179 ? -68.267 -5.070 0.604 1.00 48.32 176 ASP A C 1
ATOM 1369 O O . ASP A 1 179 ? -68.080 -5.572 -0.495 1.00 48.33 176 ASP A O 1
ATOM 1374 N N . GLN A 1 180 ? -68.861 -5.697 1.605 1.00 48.32 177 GLN A N 1
ATOM 1375 C CA . GLN A 1 180 ? -69.120 -7.104 1.572 1.00 53.87 177 GLN A CA 1
ATOM 1376 C C . GLN A 1 180 ? -70.489 -7.531 0.996 1.00 57.55 177 GLN A C 1
ATOM 1377 O O . GLN A 1 180 ? -70.645 -8.680 0.589 1.00 56.46 177 GLN A O 1
ATOM 1383 N N . GLU A 1 181 ? -71.478 -6.629 0.979 1.00 65.95 178 GLU A N 1
ATOM 1384 C CA . GLU A 1 181 ? -72.835 -6.960 0.462 1.00 63.39 178 GLU A CA 1
ATOM 1385 C C . GLU A 1 181 ? -72.875 -6.724 -1.048 1.00 54.47 178 GLU A C 1
ATOM 1386 O O . GLU A 1 181 ? -73.343 -7.566 -1.823 1.00 50.65 178 GLU A O 1
ATOM 1388 N N . ASN A 1 182 ? -72.300 -5.607 -1.470 1.00 57.51 179 ASN A N 1
ATOM 1389 C CA . ASN A 1 182 ? -72.359 -5.198 -2.877 1.00 58.61 179 ASN A CA 1
ATOM 1390 C C . ASN A 1 182 ? -71.219 -5.726 -3.736 1.00 55.42 179 ASN A C 1
ATOM 1391 O O . ASN A 1 182 ? -70.232 -5.036 -3.954 1.00 59.25 179 ASN A O 1
ATOM 1396 N N . ARG A 1 183 ? -71.389 -6.947 -4.216 1.00 47.71 180 ARG A N 1
ATOM 1397 C CA . ARG A 1 183 ? -70.402 -7.666 -5.006 1.00 52.09 180 ARG A CA 1
ATOM 1398 C C . ARG A 1 183 ? -70.975 -7.875 -6.397 1.00 61.04 180 ARG A C 1
ATOM 1399 O O . ARG A 1 183 ? -72.178 -7.717 -6.598 1.00 69.40 180 ARG A O 1
ATOM 1407 N N . ASN A 1 184 ? -70.124 -8.244 -7.357 1.00 61.10 181 ASN A N 1
ATOM 1408 C CA . ASN A 1 184 ? -70.521 -8.355 -8.749 1.00 57.83 181 ASN A CA 1
ATOM 1409 C C . ASN A 1 184 ? -69.969 -9.624 -9.321 1.00 55.54 181 ASN A C 1
ATOM 1410 O O . ASN A 1 184 ? -68.927 -9.624 -9.951 1.00 59.92 181 ASN A O 1
ATOM 1415 N N . PHE A 1 185 ? -70.673 -10.721 -9.095 1.00 54.06 182 PHE A N 1
ATOM 1416 C CA . PHE A 1 185 ? -70.271 -11.999 -9.635 1.00 60.33 182 PHE A CA 1
ATOM 1417 C C . PHE A 1 185 ? -70.568 -12.023 -11.113 1.00 58.63 182 PHE A C 1
ATOM 1418 O O . PHE A 1 185 ? -71.547 -11.440 -11.553 1.00 64.25 182 PHE A O 1
ATOM 1426 N N . ILE A 1 186 ? -69.691 -12.674 -11.872 1.00 54.26 183 ILE A N 1
ATOM 1427 C CA . ILE A 1 186 ? -69.712 -12.619 -13.323 1.00 48.32 183 ILE A CA 1
ATOM 1428 C C . ILE A 1 186 ? -69.645 -14.047 -13.813 1.00 54.62 183 ILE A C 1
ATOM 1429 O O . ILE A 1 186 ? -68.816 -14.809 -13.333 1.00 59.80 183 ILE A O 1
ATOM 1434 N N . PRO A 1 187 ? -70.498 -14.423 -14.785 1.00 54.96 184 PRO A N 1
ATOM 1435 C CA . PRO A 1 187 ? -70.381 -15.794 -15.243 1.00 50.74 184 PRO A CA 1
ATOM 1436 C C . PRO A 1 187 ? -69.019 -16.044 -15.837 1.00 50.45 184 PRO A C 1
ATOM 1437 O O . PRO A 1 187 ? -68.540 -15.313 -16.700 1.00 59.12 184 PRO A O 1
ATOM 1441 N N . ASN A 1 188 ? -68.376 -17.064 -15.329 1.00 52.46 185 ASN A N 1
ATOM 1442 C CA . ASN A 1 188 ? -67.072 -17.424 -15.800 1.00 60.80 185 ASN A CA 1
ATOM 1443 C C . ASN A 1 188 ? -67.195 -18.028 -17.195 1.00 56.91 185 ASN A C 1
ATOM 1444 O O . ASN A 1 188 ? -67.657 -19.152 -17.333 1.00 61.16 185 ASN A O 1
ATOM 1449 N N . GLU A 1 189 ? -66.741 -17.288 -18.207 1.00 57.15 186 GLU A N 1
ATOM 1450 C CA . GLU A 1 189 ? -66.696 -17.779 -19.596 1.00 59.79 186 GLU A CA 1
ATOM 1451 C C . GLU A 1 189 ? -65.698 -18.902 -19.762 1.00 59.38 186 GLU A C 1
ATOM 1452 O O . GLU A 1 189 ? -65.595 -19.487 -20.822 1.00 59.03 186 GLU A O 1
ATOM 1458 N N . GLY A 1 190 ? -64.931 -19.163 -18.708 1.00 63.20 187 GLY A N 1
ATOM 1459 C CA . GLY A 1 190 ? -64.109 -20.365 -18.592 1.00 58.16 187 GLY A CA 1
ATOM 1460 C C . GLY A 1 190 ? -62.670 -20.160 -18.986 1.00 53.83 187 GLY A C 1
ATOM 1461 O O . GLY A 1 190 ? -62.259 -19.084 -19.403 1.00 59.10 187 GLY A O 1
ATOM 1462 N N . LEU A 1 191 ? -61.901 -21.223 -18.867 1.00 50.57 188 LEU A N 1
ATOM 1463 C CA . LEU A 1 191 ? -60.523 -21.254 -19.321 1.00 47.18 188 LEU A CA 1
ATOM 1464 C C . LEU A 1 191 ? -60.447 -20.988 -20.814 1.00 52.77 188 LEU A C 1
ATOM 1465 O O . LEU A 1 191 ? -61.456 -21.108 -21.520 1.00 56.81 188 LEU A O 1
ATOM 1470 N N . VAL A 1 192 ? -59.255 -20.635 -21.293 1.00 48.51 189 VAL A N 1
ATOM 1471 C CA . VAL A 1 192 ? -59.065 -20.213 -22.660 1.00 42.73 189 VAL A CA 1
ATOM 1472 C C . VAL A 1 192 ? -57.817 -20.882 -23.129 1.00 47.86 189 VAL A C 1
ATOM 1473 O O . VAL A 1 192 ? -56.733 -20.677 -22.567 1.00 47.52 189 VAL A O 1
ATOM 1477 N N . VAL A 1 193 ? -57.969 -21.711 -24.151 1.00 48.95 190 VAL A N 1
ATOM 1478 C CA . VAL A 1 193 ? -56.847 -22.409 -24.693 1.00 54.97 190 VAL A CA 1
ATOM 1479 C C . VAL A 1 193 ? -56.133 -21.518 -25.697 1.00 60.57 190 VAL A C 1
ATOM 1480 O O . VAL A 1 193 ? -56.676 -21.152 -26.754 1.00 56.45 190 VAL A O 1
ATOM 1484 N N . MET A 1 194 ? -54.891 -21.193 -25.368 1.00 61.55 191 MET A N 1
ATOM 1485 C CA . MET A 1 194 ? -54.136 -20.243 -26.171 1.00 58.86 191 MET A CA 1
ATOM 1486 C C . MET A 1 194 ? -53.137 -20.947 -26.995 1.00 45.83 191 MET A C 1
ATOM 1487 O O . MET A 1 194 ? -52.868 -20.543 -28.103 1.00 49.56 191 MET A O 1
ATOM 1492 N N . GLN A 1 195 ? -52.567 -21.986 -26.436 1.00 42.51 192 GLN A N 1
ATOM 1493 C CA . GLN A 1 195 ? -51.845 -22.949 -27.229 1.00 45.26 192 GLN A CA 1
ATOM 1494 C C . GLN A 1 195 ? -52.261 -24.329 -26.742 1.00 53.51 192 GLN A C 1
ATOM 1495 O O . GLN A 1 195 ? -52.233 -24.595 -25.516 1.00 43.95 192 GLN A O 1
ATOM 1501 N N . PRO A 1 196 ? -52.625 -25.219 -27.699 1.00 65.26 193 PRO A N 1
ATOM 1502 C CA . PRO A 1 196 ? -53.067 -26.551 -27.334 1.00 60.96 193 PRO A CA 1
ATOM 1503 C C . PRO A 1 196 ? -51.869 -27.427 -27.002 1.00 53.22 193 PRO A C 1
ATOM 1504 O O . PRO A 1 196 ? -50.734 -27.112 -27.374 1.00 54.33 193 PRO A O 1
ATOM 1508 N N . GLY A 1 197 ? -52.125 -28.499 -26.270 1.00 49.58 194 GLY A N 1
ATOM 1509 C CA . GLY A 1 197 ? -51.077 -29.459 -25.925 1.00 50.57 194 GLY A CA 1
ATOM 1510 C C . GLY A 1 197 ? -51.458 -30.286 -24.696 1.00 47.51 194 GLY A C 1
ATOM 1511 O O . GLY A 1 197 ? -52.553 -30.186 -24.139 1.00 39.64 194 GLY A O 1
ATOM 1512 N N . VAL A 1 198 ? -50.498 -31.077 -24.261 1.00 47.68 195 VAL A N 1
ATOM 1513 C CA . VAL A 1 198 ? -50.638 -31.864 -23.076 1.00 51.90 195 VAL A CA 1
ATOM 1514 C C . VAL A 1 198 ? -49.276 -31.865 -22.412 1.00 49.29 195 VAL A C 1
ATOM 1515 O O . VAL A 1 198 ? -48.254 -31.959 -23.104 1.00 56.57 195 VAL A O 1
ATOM 1519 N N . ALA A 1 199 ? -49.241 -31.769 -21.088 1.00 45.21 196 ALA A N 1
ATOM 1520 C CA . ALA A 1 199 ? -47.960 -31.922 -20.385 1.00 48.56 196 ALA A CA 1
ATOM 1521 C C . ALA A 1 199 ? -48.134 -32.180 -18.887 1.00 49.23 196 ALA A C 1
ATOM 1522 O O . ALA A 1 199 ? -49.228 -32.047 -18.308 1.00 39.69 196 ALA A O 1
ATOM 1524 N N . GLU A 1 200 ? -47.003 -32.471 -18.271 1.00 47.36 197 GLU A N 1
ATOM 1525 C CA . GLU A 1 200 ? -46.956 -32.923 -16.926 1.00 51.23 197 GLU A CA 1
ATOM 1526 C C . GLU A 1 200 ? -45.668 -32.384 -16.321 1.00 46.39 197 GLU A C 1
ATOM 1527 O O . GLU A 1 200 ? -44.608 -32.427 -16.929 1.00 39.98 197 GLU A O 1
ATOM 1533 N N . GLY A 1 201 ? -45.740 -31.853 -15.118 1.00 47.87 198 GLY A N 1
ATOM 1534 C CA . GLY A 1 201 ? -44.520 -31.307 -14.551 1.00 45.50 198 GLY A CA 1
ATOM 1535 C C . GLY A 1 201 ? -44.625 -30.706 -13.176 1.00 42.55 198 GLY A C 1
ATOM 1536 O O . GLY A 1 201 ? -45.695 -30.638 -12.555 1.00 37.48 198 GLY A O 1
ATOM 1537 N N . ILE A 1 202 ? -43.462 -30.308 -12.692 1.00 42.81 199 ILE A N 1
ATOM 1538 C CA . ILE A 1 202 ? -43.359 -29.631 -11.414 1.00 44.41 199 ILE A CA 1
ATOM 1539 C C . ILE A 1 202 ? -43.898 -28.163 -11.438 1.00 41.01 199 ILE A C 1
ATOM 1540 O O . ILE A 1 202 ? -43.637 -27.406 -12.333 1.00 44.44 199 ILE A O 1
ATOM 1545 N N . ILE A 1 203 ? -44.701 -27.809 -10.453 1.00 39.64 200 ILE A N 1
ATOM 1546 C CA . ILE A 1 203 ? -45.390 -26.540 -10.435 1.00 41.48 200 ILE A CA 1
ATOM 1547 C C . ILE A 1 203 ? -44.536 -25.486 -9.794 1.00 40.76 200 ILE A C 1
ATOM 1548 O O . ILE A 1 203 ? -44.062 -25.667 -8.692 1.00 42.25 200 ILE A O 1
ATOM 1553 N N . ILE A 1 204 ? -44.327 -24.400 -10.540 1.00 43.76 201 ILE A N 1
ATOM 1554 C CA . ILE A 1 204 ? -43.664 -23.199 -10.075 1.00 38.78 201 ILE A CA 1
ATOM 1555 C C . ILE A 1 204 ? -44.506 -22.024 -10.497 1.00 37.72 201 ILE A C 1
ATOM 1556 O O . ILE A 1 204 ? -45.151 -22.037 -11.552 1.00 35.13 201 ILE A O 1
ATOM 1561 N N . GLY A 1 205 ? -44.501 -21.015 -9.635 1.00 41.76 202 GLY A N 1
ATOM 1562 C CA . GLY A 1 205 ? -45.099 -19.724 -9.933 1.00 43.52 202 GLY A CA 1
ATOM 1563 C C . GLY A 1 205 ? -45.753 -19.094 -8.721 1.00 41.14 202 GLY A C 1
ATOM 1564 O O . GLY A 1 205 ? -45.218 -19.139 -7.613 1.00 39.24 202 GLY A O 1
ATOM 1565 N N . GLY A 1 206 ? -46.947 -18.564 -8.958 1.00 39.74 203 GLY A N 1
ATOM 1566 C CA . GLY A 1 206 ? -47.550 -17.566 -8.127 1.00 37.33 203 GLY A CA 1
ATOM 1567 C C . GLY A 1 206 ? -47.427 -16.205 -8.830 1.00 35.13 203 GLY A C 1
ATOM 1568 O O . GLY A 1 206 ? -47.704 -16.078 -10.036 1.00 34.20 203 GLY A O 1
ATOM 1569 N N . ASN A 1 207 ? -47.026 -15.184 -8.068 1.00 29.79 204 ASN A N 1
ATOM 1570 C CA . ASN A 1 207 ? -46.984 -13.825 -8.536 1.00 26.13 204 ASN A CA 1
ATOM 1571 C C . ASN A 1 207 ? -45.690 -13.563 -9.321 1.00 29.22 204 ASN A C 1
ATOM 1572 O O . ASN A 1 207 ? -44.568 -13.663 -8.797 1.00 23.04 204 ASN A O 1
ATOM 1577 N N . LEU A 1 208 ? -45.873 -13.128 -10.560 1.00 30.51 205 LEU A N 1
ATOM 1578 C CA . LEU A 1 208 ? -44.811 -13.006 -11.512 1.00 31.69 205 LEU A CA 1
ATOM 1579 C C . LEU A 1 208 ? -43.742 -11.997 -11.100 1.00 31.39 205 LEU A C 1
ATOM 1580 O O . LEU A 1 208 ? -42.554 -12.319 -11.037 1.00 31.56 205 LEU A O 1
ATOM 1585 N N . CYS A 1 209 ? -44.168 -10.793 -10.765 1.00 27.74 206 CYS A N 1
ATOM 1586 C CA . CYS A 1 209 ? -43.194 -9.774 -10.501 1.00 28.75 206 CYS A CA 1
ATOM 1587 C C . CYS A 1 209 ? -42.489 -10.058 -9.188 1.00 28.16 206 CYS A C 1
ATOM 1588 O O . CYS A 1 209 ? -41.399 -9.581 -8.933 1.00 28.36 206 CYS A O 1
ATOM 1591 N N . THR A 1 210 ? -43.129 -10.843 -8.342 1.00 27.05 207 THR A N 1
ATOM 1592 C CA . THR A 1 210 ? -42.498 -11.307 -7.126 1.00 28.24 207 THR A CA 1
ATOM 1593 C C . THR A 1 210 ? -41.459 -12.428 -7.331 1.00 25.47 207 THR A C 1
ATOM 1594 O O . THR A 1 210 ? -40.366 -12.386 -6.797 1.00 24.25 207 THR A O 1
ATOM 1598 N N . LEU A 1 211 ? -41.801 -13.400 -8.142 1.00 25.98 208 LEU A N 1
ATOM 1599 C CA . LEU A 1 211 ? -40.867 -14.451 -8.497 1.00 30.55 208 LEU A CA 1
ATOM 1600 C C . LEU A 1 211 ? -39.655 -13.869 -9.247 1.00 29.19 208 LEU A C 1
ATOM 1601 O O . LEU A 1 211 ? -38.526 -14.331 -9.060 1.00 28.81 208 LEU A O 1
ATOM 1606 N N . ASN A 1 212 ? -39.882 -12.846 -10.071 1.00 30.82 209 ASN A N 1
ATOM 1607 C CA . ASN A 1 212 ? -38.778 -12.094 -10.697 1.00 30.60 209 ASN A CA 1
ATOM 1608 C C . ASN A 1 212 ? -37.759 -11.700 -9.663 1.00 28.65 209 ASN A C 1
ATOM 1609 O O . ASN A 1 212 ? -36.581 -11.632 -9.969 1.00 31.55 209 ASN A O 1
ATOM 1614 N N . LEU A 1 213 ? -38.185 -11.406 -8.436 1.00 26.38 210 LEU A N 1
ATOM 1615 C CA . LEU A 1 213 ? -37.241 -10.816 -7.503 1.00 28.54 210 LEU A CA 1
ATOM 1616 C C . LEU A 1 213 ? -36.183 -11.792 -7.074 1.00 30.16 210 LEU A C 1
ATOM 1617 O O . LEU A 1 213 ? -35.124 -11.356 -6.669 1.00 31.03 210 LEU A O 1
ATOM 1622 N N . LEU A 1 214 ? -36.468 -13.106 -7.160 1.00 31.22 211 LEU A N 1
ATOM 1623 C CA . LEU A 1 214 ? -35.507 -14.100 -6.796 1.00 31.02 211 LEU A CA 1
ATOM 1624 C C . LEU A 1 214 ? -34.492 -14.346 -7.910 1.00 30.51 211 LEU A C 1
ATOM 1625 O O . LEU A 1 214 ? -33.436 -14.975 -7.640 1.00 30.18 211 LEU A O 1
ATOM 1630 N N . GLN A 1 215 ? -34.792 -13.891 -9.129 1.00 27.83 212 GLN A N 1
ATOM 1631 C CA . GLN A 1 215 ? -33.842 -14.081 -10.266 1.00 30.66 212 GLN A CA 1
ATOM 1632 C C . GLN A 1 215 ? -32.376 -13.652 -9.935 1.00 30.86 212 GLN A C 1
ATOM 1633 O O . GLN A 1 215 ? -32.148 -12.622 -9.331 1.00 31.79 212 GLN A O 1
ATOM 1639 N N . GLY A 1 216 ? -31.394 -14.504 -10.201 1.00 31.94 213 GLY A N 1
ATOM 1640 C CA . GLY A 1 216 ? -30.000 -14.147 -9.907 1.00 29.52 213 GLY A CA 1
ATOM 1641 C C . GLY A 1 216 ? -29.613 -14.451 -8.490 1.00 32.01 213 GLY A C 1
ATOM 1642 O O . GLY A 1 216 ? -28.508 -14.149 -8.067 1.00 35.07 213 GLY A O 1
ATOM 1643 N N . THR A 1 217 ? -30.529 -15.032 -7.728 1.00 33.83 214 THR A N 1
ATOM 1644 C CA . THR A 1 217 ? -30.254 -15.445 -6.353 1.00 34.87 214 THR A CA 1
ATOM 1645 C C . THR A 1 217 ? -30.205 -16.982 -6.208 1.00 34.18 214 THR A C 1
ATOM 1646 O O . THR A 1 217 ? -30.714 -17.721 -7.020 1.00 41.26 214 THR A O 1
ATOM 1650 N N . GLU A 1 218 ? -29.587 -17.416 -5.141 1.00 37.85 215 GLU A N 1
ATOM 1651 C CA . GLU A 1 218 ? -29.718 -18.767 -4.570 1.00 44.93 215 GLU A CA 1
ATOM 1652 C C . GLU A 1 218 ? -31.125 -19.328 -4.606 1.00 42.97 215 GLU A C 1
ATOM 1653 O O . GLU A 1 218 ? -31.300 -20.510 -4.691 1.00 48.55 215 GLU A O 1
ATOM 1659 N N . TYR A 1 219 ? -32.132 -18.472 -4.465 1.00 40.09 216 TYR A N 1
ATOM 1660 C CA . TYR A 1 219 ? -33.480 -18.915 -4.130 1.00 37.88 216 TYR A CA 1
ATOM 1661 C C . TYR A 1 219 ? -34.308 -19.177 -5.356 1.00 34.71 216 TYR A C 1
ATOM 1662 O O . TYR A 1 219 ? -35.399 -19.739 -5.261 1.00 35.08 216 TYR A O 1
ATOM 1671 N N . MET A 1 220 ? -33.800 -18.788 -6.511 1.00 34.19 217 MET A N 1
ATOM 1672 C CA . MET A 1 220 ? -34.548 -18.998 -7.696 1.00 34.59 217 MET A CA 1
ATOM 1673 C C . MET A 1 220 ? -34.586 -20.510 -8.048 1.00 39.75 217 MET A C 1
ATOM 1674 O O . MET A 1 220 ? -33.553 -21.161 -8.127 1.00 40.95 217 MET A O 1
ATOM 1679 N N . PRO A 1 221 ? -35.791 -21.062 -8.262 1.00 38.91 218 PRO A N 1
ATOM 1680 C CA . PRO A 1 221 ? -35.865 -22.418 -8.794 1.00 40.04 218 PRO A CA 1
ATOM 1681 C C . PRO A 1 221 ? -35.475 -22.514 -10.262 1.00 41.96 218 PRO A C 1
ATOM 1682 O O . PRO A 1 221 ? -35.855 -21.655 -11.088 1.00 37.32 218 PRO A O 1
ATOM 1686 N N . ASN A 1 222 ? -34.814 -23.614 -10.617 1.00 48.01 219 ASN A N 1
ATOM 1687 C CA . ASN A 1 222 ? -34.586 -23.919 -12.035 1.00 42.73 219 ASN A CA 1
ATOM 1688 C C . ASN A 1 222 ? -35.924 -24.231 -12.684 1.00 38.81 219 ASN A C 1
ATOM 1689 O O . ASN A 1 222 ? -36.791 -24.822 -12.056 1.00 46.39 219 ASN A O 1
ATOM 1694 N N . LEU A 1 223 ? -36.126 -23.828 -13.927 1.00 37.90 220 LEU A N 1
ATOM 1695 C CA . LEU A 1 223 ? -37.438 -23.996 -14.553 1.00 37.93 220 LEU A CA 1
ATOM 1696 C C . LEU A 1 223 ? -37.589 -25.228 -15.430 1.00 39.69 220 LEU A C 1
ATOM 1697 O O . LEU A 1 223 ? -38.648 -25.398 -16.076 1.00 35.02 220 LEU A O 1
ATOM 1702 N N . ALA A 1 224 ? -36.556 -26.084 -15.458 1.00 39.63 221 ALA A N 1
ATOM 1703 C CA . ALA A 1 224 ? -36.582 -27.260 -16.345 1.00 44.89 221 ALA A CA 1
ATOM 1704 C C . ALA A 1 224 ? -37.675 -28.238 -15.912 1.00 43.95 221 ALA A C 1
ATOM 1705 O O . ALA A 1 224 ? -37.752 -28.594 -14.772 1.00 43.36 221 ALA A O 1
ATOM 1707 N N . GLY A 1 225 ? -38.563 -28.596 -16.834 1.00 42.77 222 GLY A N 1
ATOM 1708 C CA . GLY A 1 225 ? -39.597 -29.549 -16.540 1.00 42.78 222 GLY A CA 1
ATOM 1709 C C . GLY A 1 225 ? -40.655 -29.040 -15.598 1.00 50.94 222 GLY A C 1
ATOM 1710 O O . GLY A 1 225 ? -41.099 -29.782 -14.730 1.00 52.28 222 GLY A O 1
ATOM 1711 N N . THR A 1 226 ? -41.099 -27.790 -15.790 1.00 52.01 223 THR A N 1
ATOM 1712 C CA . THR A 1 226 ? -42.088 -27.183 -14.905 1.00 44.04 223 THR A CA 1
ATOM 1713 C C . THR A 1 226 ? -43.334 -26.808 -15.663 1.00 43.38 223 THR A C 1
ATOM 1714 O O . THR A 1 226 ? -43.281 -26.482 -16.834 1.00 47.40 223 THR A O 1
ATOM 1718 N N . ILE A 1 227 ? -44.475 -26.863 -14.994 1.00 43.57 224 ILE A N 1
ATOM 1719 C CA . ILE A 1 227 ? -45.645 -26.114 -15.446 1.00 43.63 224 ILE A CA 1
ATOM 1720 C C . ILE A 1 227 ? -45.587 -24.765 -14.684 1.00 43.63 224 ILE A C 1
ATOM 1721 O O . ILE A 1 227 ? -45.461 -24.759 -13.466 1.00 45.55 224 ILE A O 1
ATOM 1726 N N . LEU A 1 228 ? -45.681 -23.645 -15.391 1.00 42.29 225 LEU A N 1
ATOM 1727 C CA . LEU A 1 228 ? -45.650 -22.337 -14.764 1.00 38.85 225 LEU A CA 1
ATOM 1728 C C . LEU A 1 228 ? -47.073 -21.848 -14.525 1.00 41.17 225 LEU A C 1
ATOM 1729 O O . LEU A 1 228 ? -47.893 -21.781 -15.445 1.00 37.21 225 LEU A O 1
ATOM 1734 N N . PHE A 1 229 ? -47.345 -21.522 -13.260 1.00 37.67 226 PHE A N 1
ATOM 1735 C CA . PHE A 1 229 ? -48.594 -20.978 -12.867 1.00 37.43 226 PHE A CA 1
ATOM 1736 C C . PHE A 1 229 ? -48.269 -19.568 -12.481 1.00 38.29 226 PHE A C 1
ATOM 1737 O O . PHE A 1 229 ? -47.668 -19.337 -11.459 1.00 37.70 226 PHE A O 1
ATOM 1745 N N . ILE A 1 230 ? -48.738 -18.628 -13.274 1.00 41.15 227 ILE A N 1
ATOM 1746 C CA . ILE A 1 230 ? -48.275 -17.268 -13.240 1.00 39.50 227 ILE A CA 1
ATOM 1747 C C . ILE A 1 230 ? -49.493 -16.336 -13.143 1.00 37.67 227 ILE A C 1
ATOM 1748 O O . ILE A 1 230 ? -50.563 -16.607 -13.683 1.00 34.63 227 ILE A O 1
ATOM 1753 N N . GLU A 1 231 ? -49.336 -15.242 -12.438 1.00 34.33 228 GLU A N 1
ATOM 1754 C CA . GLU A 1 231 ? -50.413 -14.327 -12.257 1.00 34.43 228 GLU A CA 1
ATOM 1755 C C . GLU A 1 231 ? -49.814 -12.980 -11.864 1.00 32.16 228 GLU A C 1
ATOM 1756 O O . GLU A 1 231 ? -48.697 -12.947 -11.372 1.00 27.89 228 GLU A O 1
ATOM 1762 N N . ASP A 1 232 ? -50.532 -11.884 -12.054 1.00 32.28 229 ASP A N 1
ATOM 1763 C CA . ASP A 1 232 ? -50.169 -10.623 -11.399 1.00 31.15 229 ASP A CA 1
ATOM 1764 C C . ASP A 1 232 ? -51.368 -9.773 -11.182 1.00 30.49 229 ASP A C 1
ATOM 1765 O O . ASP A 1 232 ? -52.417 -10.086 -11.664 1.00 30.27 229 ASP A O 1
ATOM 1770 N N . ASP A 1 233 ? -51.213 -8.726 -10.375 1.00 33.78 230 ASP A N 1
ATOM 1771 C CA . ASP A 1 233 ? -52.347 -7.929 -9.898 1.00 34.16 230 ASP A CA 1
ATOM 1772 C C . ASP A 1 233 ? -52.606 -6.705 -10.758 1.00 32.38 230 ASP A C 1
ATOM 1773 O O . ASP A 1 233 ? -52.032 -6.589 -11.796 1.00 35.31 230 ASP A O 1
ATOM 1778 N N . PHE A 1 234 ? -53.474 -5.816 -10.299 1.00 33.50 231 PHE A N 1
ATOM 1779 C CA . PHE A 1 234 ? -54.041 -4.745 -11.107 1.00 37.27 231 PHE A CA 1
ATOM 1780 C C . PHE A 1 234 ? -52.997 -3.681 -11.397 1.00 36.90 231 PHE A C 1
ATOM 1781 O O . PHE A 1 234 ? -53.172 -2.858 -12.281 1.00 36.96 231 PHE A O 1
ATOM 1789 N N . MET A 1 235 ? -51.912 -3.692 -10.653 1.00 35.87 232 MET A N 1
ATOM 1790 C CA . MET A 1 235 ? -50.823 -2.755 -10.947 1.00 43.14 232 MET A CA 1
ATOM 1791 C C . MET A 1 235 ? -50.091 -3.097 -12.228 1.00 37.25 232 MET A C 1
ATOM 1792 O O . MET A 1 235 ? -49.468 -2.220 -12.797 1.00 34.15 232 MET A O 1
ATOM 1797 N N . THR A 1 236 ? -50.156 -4.348 -12.674 1.00 35.94 233 THR A N 1
ATOM 1798 C CA . THR A 1 236 ? -49.466 -4.688 -13.893 1.00 38.84 233 THR A CA 1
ATOM 1799 C C . THR A 1 236 ? -50.365 -4.310 -15.039 1.00 34.51 233 THR A C 1
ATOM 1800 O O . THR A 1 236 ? -51.568 -4.494 -14.983 1.00 35.91 233 THR A O 1
ATOM 1804 N N . ILE A 1 237 ? -49.762 -3.760 -16.068 1.00 30.52 234 ILE A N 1
ATOM 1805 C CA . ILE A 1 237 ? -50.420 -3.619 -17.353 1.00 30.30 234 ILE A CA 1
ATOM 1806 C C . ILE A 1 237 ? -49.804 -4.646 -18.330 1.00 30.20 234 ILE A C 1
ATOM 1807 O O . ILE A 1 237 ? -48.779 -5.255 -18.038 1.00 29.29 234 ILE A O 1
ATOM 1812 N N . PRO A 1 238 ? -50.453 -4.884 -19.472 1.00 31.73 235 PRO A N 1
ATOM 1813 C CA . PRO A 1 238 ? -49.948 -5.955 -20.343 1.00 30.64 235 PRO A CA 1
ATOM 1814 C C . PRO A 1 238 ? -48.486 -5.783 -20.685 1.00 30.21 235 PRO A C 1
ATOM 1815 O O . PRO A 1 238 ? -47.753 -6.770 -20.767 1.00 34.14 235 PRO A O 1
ATOM 1819 N N . GLU A 1 239 ? -48.050 -4.547 -20.810 1.00 29.29 236 GLU A N 1
ATOM 1820 C CA . GLU A 1 239 ? -46.678 -4.282 -21.203 1.00 31.34 236 GLU A CA 1
ATOM 1821 C C . GLU A 1 239 ? -45.697 -4.652 -20.081 1.00 28.35 236 GLU A C 1
ATOM 1822 O O . GLU A 1 239 ? -44.564 -5.031 -20.330 1.00 27.51 236 GLU A O 1
ATOM 1828 N N . THR A 1 240 ? -46.129 -4.528 -18.836 1.00 28.18 237 THR A N 1
ATOM 1829 C CA . THR A 1 240 ? -45.260 -4.870 -17.713 1.00 28.03 237 THR A CA 1
ATOM 1830 C C . THR A 1 240 ? -45.308 -6.368 -17.518 1.00 27.26 237 THR A C 1
ATOM 1831 O O . THR A 1 240 ? -44.328 -6.965 -17.177 1.00 27.74 237 THR A O 1
ATOM 1835 N N . PHE A 1 241 ? -46.468 -6.963 -17.757 1.00 25.86 238 PHE A N 1
ATOM 1836 C CA . PHE A 1 241 ? -46.598 -8.404 -17.717 1.00 30.01 238 PHE A CA 1
ATOM 1837 C C . PHE A 1 241 ? -45.672 -9.019 -18.748 1.00 27.90 238 PHE A C 1
ATOM 1838 O O . PHE A 1 241 ? -45.016 -10.022 -18.457 1.00 28.65 238 PHE A O 1
ATOM 1846 N N . ASP A 1 242 ? -45.622 -8.425 -19.938 1.00 27.43 239 ASP A N 1
ATOM 1847 C CA . ASP A 1 242 ? -44.741 -8.899 -21.014 1.00 31.50 239 ASP A CA 1
ATOM 1848 C C . ASP A 1 242 ? -43.266 -8.850 -20.614 1.00 33.08 239 ASP A C 1
ATOM 1849 O O . ASP A 1 242 ? -42.536 -9.824 -20.772 1.00 35.78 239 ASP A O 1
ATOM 1854 N N . ARG A 1 243 ? -42.816 -7.716 -20.110 1.00 28.22 240 ARG A N 1
ATOM 1855 C CA . ARG A 1 243 ? -41.414 -7.569 -19.841 1.00 30.41 240 ARG A CA 1
ATOM 1856 C C . ARG A 1 243 ? -40.987 -8.457 -18.674 1.00 28.83 240 ARG A C 1
ATOM 1857 O O . ARG A 1 243 ? -39.851 -8.952 -18.624 1.00 29.09 240 ARG A O 1
ATOM 1865 N N . ASP A 1 244 ? -41.895 -8.645 -17.721 1.00 28.09 241 ASP A N 1
ATOM 1866 C CA . ASP A 1 244 ? -41.610 -9.457 -16.544 1.00 31.51 241 ASP A CA 1
ATOM 1867 C C . ASP A 1 244 ? -41.585 -10.938 -16.902 1.00 30.00 241 ASP A C 1
ATOM 1868 O O . ASP A 1 244 ? -40.869 -11.727 -16.286 1.00 27.33 241 ASP A O 1
ATOM 1873 N N . LEU A 1 245 ? -42.375 -11.304 -17.905 1.00 32.66 242 LEU A N 1
ATOM 1874 C CA . LEU A 1 245 ? -42.449 -12.687 -18.369 1.00 34.66 242 LEU A CA 1
ATOM 1875 C C . LEU A 1 245 ? -41.261 -13.036 -19.252 1.00 32.60 242 LEU A C 1
ATOM 1876 O O . LEU A 1 245 ? -40.732 -14.113 -19.141 1.00 26.95 242 LEU A O 1
ATOM 1881 N N . GLU A 1 246 ? -40.878 -12.119 -20.141 1.00 33.76 243 GLU A N 1
ATOM 1882 C CA . GLU A 1 246 ? -39.671 -12.276 -20.942 1.00 36.13 243 GLU A CA 1
ATOM 1883 C C . GLU A 1 246 ? -38.469 -12.483 -20.026 1.00 34.32 243 GLU A C 1
ATOM 1884 O O . GLU A 1 246 ? -37.569 -13.269 -20.302 1.00 37.56 243 GLU A O 1
ATOM 1890 N N . SER A 1 247 ? -38.447 -11.767 -18.917 1.00 37.24 244 SER A N 1
ATOM 1891 C CA . SER A 1 247 ? -37.339 -11.907 -17.961 1.00 32.85 244 SER A CA 1
ATOM 1892 C C . SER A 1 247 ? -37.339 -13.311 -17.333 1.00 32.93 244 SER A C 1
ATOM 1893 O O . SER A 1 247 ? -36.284 -13.953 -17.158 1.00 30.86 244 SER A O 1
ATOM 1896 N N . LEU A 1 248 ? -38.531 -13.763 -16.933 1.00 31.80 245 LEU A N 1
ATOM 1897 C CA . LEU A 1 248 ? -38.652 -15.056 -16.318 1.00 32.05 245 LEU A CA 1
ATOM 1898 C C . LEU A 1 248 ? -38.202 -16.152 -17.280 1.00 30.98 245 LEU A C 1
ATOM 1899 O O . LEU A 1 248 ? -37.473 -17.075 -16.899 1.00 30.69 245 LEU A O 1
ATOM 1904 N N . LEU A 1 249 ? -38.638 -16.027 -18.531 1.00 30.32 246 LEU A N 1
ATOM 1905 C CA . LEU A 1 249 ? -38.364 -17.028 -19.534 1.00 33.98 246 LEU A CA 1
ATOM 1906 C C . LEU A 1 249 ? -36.966 -16.909 -20.136 1.00 35.62 246 LEU A C 1
ATOM 1907 O O . LEU A 1 249 ? -36.738 -17.485 -21.182 1.00 42.71 246 LEU A O 1
ATOM 1912 N N . SER A 1 250 ? -36.091 -16.124 -19.516 1.00 33.22 247 SER A N 1
ATOM 1913 C CA . SER A 1 250 ? -34.665 -16.023 -19.862 1.00 34.46 247 SER A CA 1
ATOM 1914 C C . SER A 1 250 ? -33.850 -16.632 -18.778 1.00 34.92 247 SER A C 1
ATOM 1915 O O . SER A 1 250 ? -32.630 -16.524 -18.794 1.00 33.45 247 SER A O 1
ATOM 1918 N N . GLN A 1 251 ? -34.511 -17.229 -17.795 1.00 35.84 248 GLN A N 1
ATOM 1919 C CA . GLN A 1 251 ? -33.777 -17.797 -16.644 1.00 41.10 248 GLN A CA 1
ATOM 1920 C C . GLN A 1 251 ? -33.350 -19.281 -16.917 1.00 40.45 248 GLN A C 1
ATOM 1921 O O . GLN A 1 251 ? -33.898 -19.914 -17.834 1.00 34.68 248 GLN A O 1
ATOM 1927 N N . PRO A 1 252 ? -32.414 -19.832 -16.111 1.00 34.79 249 PRO A N 1
ATOM 1928 C CA . PRO A 1 252 ? -31.984 -21.218 -16.261 1.00 37.11 249 PRO A CA 1
ATOM 1929 C C . PRO A 1 252 ? -33.149 -22.195 -16.228 1.00 42.88 249 PRO A C 1
ATOM 1930 O O . PRO A 1 252 ? -33.973 -22.159 -15.263 1.00 36.45 249 PRO A O 1
ATOM 1934 N N . GLY A 1 253 ? -33.217 -23.046 -17.267 1.00 39.80 250 GLY A N 1
ATOM 1935 C CA . GLY A 1 253 ? -34.206 -24.138 -17.340 1.00 39.95 250 GLY A CA 1
ATOM 1936 C C . GLY A 1 253 ? -35.411 -23.794 -18.176 1.00 40.62 250 GLY A C 1
ATOM 1937 O O . GLY A 1 253 ? -36.247 -24.635 -18.468 1.00 40.89 250 GLY A O 1
ATOM 1938 N N . ALA A 1 254 ? -35.485 -22.530 -18.569 1.00 47.05 251 ALA A N 1
ATOM 1939 C CA . ALA A 1 254 ? -36.633 -21.996 -19.280 1.00 47.15 251 ALA A CA 1
ATOM 1940 C C . ALA A 1 254 ? -36.761 -22.587 -20.652 1.00 47.92 251 ALA A C 1
ATOM 1941 O O . ALA A 1 254 ? -37.855 -22.613 -21.179 1.00 46.69 251 ALA A O 1
ATOM 1943 N N . ASP A 1 255 ? -35.654 -23.033 -21.252 1.00 48.72 252 ASP A N 1
ATOM 1944 C CA . ASP A 1 255 ? -35.761 -23.785 -22.518 1.00 55.19 252 ASP A CA 1
ATOM 1945 C C . ASP A 1 255 ? -36.617 -25.070 -22.405 1.00 52.51 252 ASP A C 1
ATOM 1946 O O . ASP A 1 255 ? -37.083 -25.560 -23.400 1.00 48.07 252 ASP A O 1
ATOM 1951 N N . GLU A 1 256 ? -36.830 -25.557 -21.180 1.00 53.91 253 GLU A N 1
ATOM 1952 C CA . GLU A 1 256 ? -37.352 -26.880 -20.907 1.00 56.51 253 GLU A CA 1
ATOM 1953 C C . GLU A 1 256 ? -38.617 -26.786 -20.081 1.00 53.94 253 GLU A C 1
ATOM 1954 O O . GLU A 1 256 ? -38.937 -27.636 -19.264 1.00 53.27 253 GLU A O 1
ATOM 1960 N N . ILE A 1 257 ? -39.349 -25.732 -20.317 1.00 53.89 254 ILE A N 1
ATOM 1961 C CA . ILE A 1 257 ? -40.627 -25.558 -19.668 1.00 50.83 254 ILE A CA 1
ATOM 1962 C C . ILE A 1 257 ? -41.645 -26.443 -20.373 1.00 48.01 254 ILE A C 1
ATOM 1963 O O . ILE A 1 257 ? -41.733 -26.454 -21.594 1.00 48.31 254 ILE A O 1
ATOM 1968 N N . GLU A 1 258 ? -42.469 -27.129 -19.590 1.00 49.31 255 GLU A N 1
ATOM 1969 C CA . GLU A 1 258 ? -43.448 -28.064 -20.119 1.00 47.57 255 GLU A CA 1
ATOM 1970 C C . GLU A 1 258 ? -44.770 -27.391 -20.449 1.00 45.60 255 GLU A C 1
ATOM 1971 O O . GLU A 1 258 ? -45.481 -27.795 -21.375 1.00 46.78 255 GLU A O 1
ATOM 1977 N N . GLY A 1 259 ? -45.142 -26.378 -19.682 1.00 44.51 256 GLY A N 1
ATOM 1978 C CA . GLY A 1 259 ? -46.348 -25.616 -20.013 1.00 38.86 256 GLY A CA 1
ATOM 1979 C C . GLY A 1 259 ? -46.606 -24.442 -19.095 1.00 33.85 256 GLY A C 1
ATOM 1980 O O . GLY A 1 259 ? -45.835 -24.169 -18.194 1.00 30.65 256 GLY A O 1
ATOM 1981 N N . MET A 1 260 ? -47.742 -23.789 -19.302 1.00 34.12 257 MET A N 1
ATOM 1982 C CA . MET A 1 260 ? -48.103 -22.649 -18.490 1.00 35.17 257 MET A CA 1
ATOM 1983 C C . MET A 1 260 ? -49.590 -22.472 -18.329 1.00 34.00 257 MET A C 1
ATOM 1984 O O . MET A 1 260 ? -50.407 -22.638 -19.282 1.00 38.57 257 MET A O 1
ATOM 1989 N N . VAL A 1 261 ? -49.952 -22.060 -17.125 1.00 33.08 258 VAL A N 1
ATOM 1990 C CA . VAL A 1 261 ? -51.328 -21.655 -16.846 1.00 33.45 258 VAL A CA 1
ATOM 1991 C C . VAL A 1 261 ? -51.234 -20.272 -16.306 1.00 33.77 258 VAL A C 1
ATOM 1992 O O . VAL A 1 261 ? -50.382 -20.004 -15.452 1.00 33.73 258 VAL A O 1
ATOM 1996 N N . ILE A 1 262 ? -52.133 -19.414 -16.762 1.00 34.11 259 ILE A N 1
ATOM 1997 C CA . ILE A 1 262 ? -52.140 -18.058 -16.391 1.00 32.52 259 ILE A CA 1
ATOM 1998 C C . ILE A 1 262 ? -53.460 -17.772 -15.685 1.00 36.12 259 ILE A C 1
ATOM 1999 O O . ILE A 1 262 ? -54.544 -18.064 -16.189 1.00 38.20 259 ILE A O 1
ATOM 2004 N N . GLY A 1 263 ? -53.366 -17.114 -14.534 1.00 37.36 260 GLY A N 1
ATOM 2005 C CA . GLY A 1 263 ? -54.547 -16.699 -13.809 1.00 36.26 260 GLY A CA 1
ATOM 2006 C C . GLY A 1 263 ? -55.260 -15.506 -14.377 1.00 34.43 260 GLY A C 1
ATOM 2007 O O . GLY A 1 263 ? -54.670 -14.704 -15.086 1.00 41.12 260 GLY A O 1
ATOM 2008 N N . ARG A 1 264 ? -56.524 -15.376 -14.023 1.00 30.01 261 ARG A N 1
ATOM 2009 C CA . ARG A 1 264 ? -57.324 -14.242 -14.429 1.00 31.69 261 ARG A CA 1
ATOM 2010 C C . ARG A 1 264 ? -56.695 -12.976 -13.953 1.00 34.30 261 ARG A C 1
ATOM 2011 O O . ARG A 1 264 ? -56.276 -12.874 -12.781 1.00 33.06 261 ARG A O 1
ATOM 2019 N N . PHE A 1 265 ? -56.707 -11.985 -14.840 1.00 33.57 262 PHE A N 1
ATOM 2020 C CA . PHE A 1 265 ? -56.213 -10.701 -14.525 1.00 31.50 262 PHE A CA 1
ATOM 2021 C C . PHE A 1 265 ? -57.313 -9.907 -13.940 1.00 36.35 262 PHE A C 1
ATOM 2022 O O . PHE A 1 265 ? -58.459 -10.143 -14.204 1.00 35.61 262 PHE A O 1
ATOM 2030 N N . GLN A 1 266 ? -56.942 -8.925 -13.147 1.00 39.30 263 GLN A N 1
ATOM 2031 C CA . GLN A 1 266 ? -57.873 -7.982 -12.649 1.00 39.05 263 GLN A CA 1
ATOM 2032 C C . GLN A 1 266 ? -58.306 -7.099 -13.808 1.00 44.03 263 GLN A C 1
ATOM 2033 O O . GLN A 1 266 ? -57.641 -7.070 -14.853 1.00 42.49 263 GLN A O 1
ATOM 2039 N N . GLN A 1 267 ? -59.400 -6.366 -13.593 1.00 44.87 264 GLN A N 1
ATOM 2040 C CA . GLN A 1 267 ? -60.001 -5.553 -14.645 1.00 47.99 264 GLN A CA 1
ATOM 2041 C C . GLN A 1 267 ? -59.147 -4.354 -14.978 1.00 43.93 264 GLN A C 1
ATOM 2042 O O . GLN A 1 267 ? -59.001 -4.037 -16.141 1.00 41.19 264 GLN A O 1
ATOM 2048 N N . LYS A 1 268 ? -58.614 -3.652 -13.986 1.00 46.19 265 LYS A N 1
ATOM 2049 C CA . LYS A 1 268 ? -57.846 -2.418 -14.271 1.00 46.59 265 LYS A CA 1
ATOM 2050 C C . LYS A 1 268 ? -56.582 -2.646 -15.160 1.00 42.39 265 LYS A C 1
ATOM 2051 O O . LYS A 1 268 ? -56.093 -1.744 -15.827 1.00 41.37 265 LYS A O 1
ATOM 2057 N N . THR A 1 269 ? -56.085 -3.868 -15.173 1.00 38.08 266 THR A N 1
ATOM 2058 C CA . THR A 1 269 ? -54.947 -4.230 -15.943 1.00 38.06 266 THR A CA 1
ATOM 2059 C C . THR A 1 269 ? -55.272 -4.081 -17.404 1.00 40.84 266 THR A C 1
ATOM 2060 O O . THR A 1 269 ? -54.391 -3.857 -18.224 1.00 39.18 266 THR A O 1
ATOM 2064 N N . ALA A 1 270 ? -56.537 -4.295 -17.741 1.00 46.04 267 ALA A N 1
ATOM 2065 C CA . ALA A 1 270 ? -57.034 -4.155 -19.129 1.00 40.33 267 ALA A CA 1
ATOM 2066 C C . ALA A 1 270 ? -56.359 -5.123 -20.042 1.00 39.06 267 ALA A C 1
ATOM 2067 O O . ALA A 1 270 ? -56.065 -4.785 -21.175 1.00 42.56 267 ALA A O 1
ATOM 2069 N N . MET A 1 271 ? -56.116 -6.337 -19.561 1.00 38.51 268 MET A N 1
ATOM 2070 C CA . MET A 1 271 ? -55.572 -7.354 -20.423 1.00 39.90 268 MET A CA 1
ATOM 2071 C C . MET A 1 271 ? -56.652 -7.798 -21.375 1.00 42.90 268 MET A C 1
ATOM 2072 O O . MET A 1 271 ? -57.751 -8.045 -20.953 1.00 53.11 268 MET A O 1
ATOM 2077 N N . THR A 1 272 ? -56.331 -7.888 -22.666 1.00 44.52 269 THR A N 1
ATOM 2078 C CA . THR A 1 272 ? -57.279 -8.333 -23.681 1.00 40.71 269 THR A CA 1
ATOM 2079 C C . THR A 1 272 ? -56.689 -9.553 -24.262 1.00 40.07 269 THR A C 1
ATOM 2080 O O . THR A 1 272 ? -55.477 -9.790 -24.144 1.00 43.92 269 THR A O 1
ATOM 2084 N N . ALA A 1 273 ? -57.570 -10.330 -24.884 1.00 42.55 270 ALA A N 1
ATOM 2085 C CA . ALA A 1 273 ? -57.231 -11.585 -25.529 1.00 45.62 270 ALA A CA 1
ATOM 2086 C C . ALA A 1 273 ? -56.178 -11.375 -26.612 1.00 44.04 270 ALA A C 1
ATOM 2087 O O . ALA A 1 273 ? -55.208 -12.147 -26.758 1.00 41.80 270 ALA A O 1
ATOM 2089 N N . GLU A 1 274 ? -56.376 -10.320 -27.396 1.00 44.64 271 GLU A N 1
ATOM 2090 C CA . GLU A 1 274 ? -55.371 -9.949 -28.415 1.00 46.97 271 GLU A CA 1
ATOM 2091 C C . GLU A 1 274 ? -53.981 -9.707 -27.754 1.00 43.97 271 GLU A C 1
ATOM 2092 O O . GLU A 1 274 ? -52.948 -10.304 -28.151 1.00 38.57 271 GLU A O 1
ATOM 2098 N N . LYS A 1 275 ? -53.955 -8.855 -26.725 1.00 39.58 272 LYS A N 1
ATOM 2099 C CA . LYS A 1 275 ? -52.661 -8.511 -26.090 1.00 35.89 272 LYS A CA 1
ATOM 2100 C C . LYS A 1 275 ? -52.014 -9.698 -25.483 1.00 31.95 272 LYS A C 1
ATOM 2101 O O . LYS A 1 275 ? -50.850 -9.980 -25.740 1.00 34.45 272 LYS A O 1
ATOM 2107 N N . LEU A 1 276 ? -52.787 -10.460 -24.737 1.00 34.30 273 LEU A N 1
ATOM 2108 C CA . LEU A 1 276 ? -52.277 -11.701 -24.154 1.00 34.61 273 LEU A CA 1
ATOM 2109 C C . LEU A 1 276 ? -51.751 -12.654 -25.240 1.00 32.37 273 LEU A C 1
ATOM 2110 O O . LEU A 1 276 ? -50.614 -13.170 -25.185 1.00 32.83 273 LEU A O 1
ATOM 2115 N N . ALA A 1 277 ? -52.536 -12.851 -26.289 1.00 33.19 274 ALA A N 1
ATOM 2116 C CA . ALA A 1 277 ? -52.066 -13.679 -27.412 1.00 35.08 274 ALA A CA 1
ATOM 2117 C C . ALA A 1 277 ? -50.741 -13.142 -28.031 1.00 35.54 274 ALA A C 1
ATOM 2118 O O . ALA A 1 277 ? -49.756 -13.897 -28.276 1.00 31.95 274 ALA A O 1
ATOM 2120 N N . TYR A 1 278 ? -50.693 -11.820 -28.228 1.00 33.55 275 TYR A N 1
ATOM 2121 C CA . TYR A 1 278 ? -49.441 -11.196 -28.774 1.00 38.67 275 TYR A CA 1
ATOM 2122 C C . TYR A 1 278 ? -48.230 -11.435 -27.869 1.00 37.89 275 TYR A C 1
ATOM 2123 O O . TYR A 1 278 ? -47.116 -11.783 -28.293 1.00 36.34 275 TYR A O 1
ATOM 2132 N N . ILE A 1 279 ? -48.496 -11.335 -26.579 1.00 38.37 276 ILE A N 1
ATOM 2133 C CA . ILE A 1 279 ? -47.462 -11.467 -25.608 1.00 36.01 276 ILE A CA 1
ATOM 2134 C C . ILE A 1 279 ? -46.897 -12.841 -25.640 1.00 36.35 276 ILE A C 1
ATOM 2135 O O . ILE A 1 279 ? -45.682 -13.031 -25.727 1.00 41.07 276 ILE A O 1
ATOM 2140 N N . ILE A 1 280 ? -47.783 -13.825 -25.563 1.00 42.72 277 ILE A N 1
ATOM 2141 C CA . ILE A 1 280 ? -47.368 -15.240 -25.598 1.00 43.27 277 ILE A CA 1
ATOM 2142 C C . ILE A 1 280 ? -46.710 -15.602 -26.921 1.00 43.38 277 ILE A C 1
ATOM 2143 O O . ILE A 1 280 ? -45.701 -16.312 -26.938 1.00 39.07 277 ILE A O 1
ATOM 2148 N N . GLU A 1 281 ? -47.269 -15.111 -28.031 1.00 45.21 278 GLU A N 1
ATOM 2149 C CA . GLU A 1 281 ? -46.778 -15.559 -29.359 1.00 51.32 278 GLU A CA 1
ATOM 2150 C C . GLU A 1 281 ? -45.343 -15.140 -29.617 1.00 48.11 278 GLU A C 1
ATOM 2151 O O . GLU A 1 281 ? -44.654 -15.787 -30.370 1.00 46.83 278 GLU A O 1
ATOM 2157 N N . THR A 1 282 ? -44.884 -14.100 -28.922 1.00 50.23 279 THR A N 1
ATOM 2158 C CA . THR A 1 282 ? -43.530 -13.580 -29.114 1.00 44.14 279 THR A CA 1
ATOM 2159 C C . THR A 1 282 ? -42.554 -14.175 -28.138 1.00 43.13 279 THR A C 1
ATOM 2160 O O . THR A 1 282 ? -41.427 -13.803 -28.156 1.00 49.11 279 THR A O 1
ATOM 2164 N N . LYS A 1 283 ? -42.978 -15.076 -27.260 1.00 43.60 280 LYS A N 1
ATOM 2165 C CA . LYS A 1 283 ? -42.046 -15.718 -26.325 1.00 43.83 280 LYS A CA 1
ATOM 2166 C C . LYS A 1 283 ? -41.527 -17.029 -26.853 1.00 46.43 280 LYS A C 1
ATOM 2167 O O . LYS A 1 283 ? -42.271 -17.923 -27.226 1.00 50.50 280 LYS A O 1
ATOM 2173 N N . THR A 1 284 ? -40.225 -17.152 -26.818 1.00 49.98 281 THR A N 1
ATOM 2174 C CA . THR A 1 284 ? -39.515 -18.219 -27.482 1.00 52.45 281 THR A CA 1
ATOM 2175 C C . THR A 1 284 ? -39.686 -19.559 -26.764 1.00 53.01 281 THR A C 1
ATOM 2176 O O . THR A 1 284 ? -39.951 -20.590 -27.381 1.00 54.65 281 THR A O 1
ATOM 2180 N N . ALA A 1 285 ? -39.591 -19.511 -25.450 1.00 48.24 282 ALA A N 1
ATOM 2181 C CA . ALA A 1 285 ? -39.664 -20.674 -24.624 1.00 45.91 282 ALA A CA 1
ATOM 2182 C C . ALA A 1 285 ? -41.056 -21.283 -24.559 1.00 43.27 282 ALA A C 1
ATOM 2183 O O . ALA A 1 285 ? -41.230 -22.356 -24.026 1.00 45.39 282 ALA A O 1
ATOM 2185 N N . LEU A 1 286 ? -42.047 -20.604 -25.096 1.00 45.28 283 LEU A N 1
ATOM 2186 C CA . LEU A 1 286 ? -43.417 -21.077 -25.030 1.00 48.06 283 LEU A CA 1
ATOM 2187 C C . LEU A 1 286 ? -43.886 -21.663 -26.384 1.00 52.46 283 LEU A C 1
ATOM 2188 O O . LEU A 1 286 ? -45.089 -21.937 -26.618 1.00 54.60 283 LEU A O 1
ATOM 2193 N N . GLN A 1 287 ? -42.939 -21.855 -27.281 1.00 52.52 284 GLN A N 1
ATOM 2194 C CA . GLN A 1 287 ? -43.296 -22.013 -28.679 1.00 66.41 284 GLN A CA 1
ATOM 2195 C C . GLN A 1 287 ? -44.164 -23.262 -28.934 1.00 73.14 284 GLN A C 1
ATOM 2196 O O . GLN A 1 287 ? -45.157 -23.200 -29.704 1.00 67.25 284 GLN A O 1
ATOM 2202 N N . LYS A 1 288 ? -43.789 -24.361 -28.266 1.00 62.99 285 LYS A N 1
ATOM 2203 C CA . LYS A 1 288 ? -44.296 -25.687 -28.582 1.00 71.56 285 LYS A CA 1
ATOM 2204 C C . LYS A 1 288 ? -45.335 -26.199 -27.587 1.00 71.11 285 LYS A C 1
ATOM 2205 O O . LYS A 1 288 ? -46.249 -26.930 -27.969 1.00 69.82 285 LYS A O 1
ATOM 2211 N N . ILE A 1 289 ? -45.222 -25.736 -26.343 1.00 60.55 286 ILE A N 1
ATOM 2212 C CA . ILE A 1 289 ? -45.984 -26.231 -25.214 1.00 47.66 286 ILE A CA 1
ATOM 2213 C C . ILE A 1 289 ? -47.349 -25.611 -25.118 1.00 45.41 286 ILE A C 1
ATOM 2214 O O . ILE A 1 289 ? -47.616 -24.587 -25.745 1.00 55.25 286 ILE A O 1
ATOM 2219 N N . PRO A 1 290 ? -48.235 -26.220 -24.328 1.00 41.41 287 PRO A N 1
ATOM 2220 C CA . PRO A 1 290 ? -49.593 -25.689 -24.159 1.00 38.56 287 PRO A CA 1
ATOM 2221 C C . PRO A 1 290 ? -49.645 -24.523 -23.161 1.00 39.09 287 PRO A C 1
ATOM 2222 O O . PRO A 1 290 ? -48.854 -24.487 -22.242 1.00 36.52 287 PRO A O 1
ATOM 2226 N N . VAL A 1 291 ? -50.629 -23.638 -23.307 1.00 40.02 288 VAL A N 1
ATOM 2227 C CA . VAL A 1 291 ? -50.756 -22.459 -22.497 1.00 39.22 288 VAL A CA 1
ATOM 2228 C C . VAL A 1 291 ? -52.233 -22.148 -22.271 1.00 39.90 288 VAL A C 1
ATOM 2229 O O . VAL A 1 291 ? -53.005 -22.063 -23.216 1.00 36.90 288 VAL A O 1
ATOM 2233 N N . ILE A 1 292 ? -52.628 -21.927 -21.016 1.00 39.78 289 ILE A N 1
ATOM 2234 C CA . ILE A 1 292 ? -54.013 -21.623 -20.718 1.00 35.85 289 ILE A CA 1
ATOM 2235 C C . ILE A 1 292 ? -54.094 -20.347 -19.905 1.00 36.03 289 ILE A C 1
ATOM 2236 O O . ILE A 1 292 ? -53.206 -20.034 -19.122 1.00 41.85 289 ILE A O 1
ATOM 2241 N N . SER A 1 293 ? -55.192 -19.653 -20.051 1.00 34.42 290 SER A N 1
ATOM 2242 C CA . SER A 1 293 ? -55.453 -18.435 -19.328 1.00 38.96 290 SER A CA 1
ATOM 2243 C C . SER A 1 293 ? -56.841 -18.487 -18.779 1.00 35.63 290 SER A C 1
ATOM 2244 O O . SER A 1 293 ? -57.588 -19.333 -19.155 1.00 38.83 290 SER A O 1
ATOM 2247 N N . GLY A 1 294 ? -57.159 -17.548 -17.898 1.00 37.40 291 GLY A N 1
ATOM 2248 C CA . GLY A 1 294 ? -58.455 -17.426 -17.240 1.00 40.10 291 GLY A CA 1
ATOM 2249 C C . GLY A 1 294 ? -58.640 -18.326 -16.012 1.00 41.20 291 GLY A C 1
ATOM 2250 O O . GLY A 1 294 ? -59.756 -18.515 -15.581 1.00 42.95 291 GLY A O 1
ATOM 2251 N N . ALA A 1 295 ? -57.567 -18.887 -15.454 1.00 43.18 292 ALA A N 1
ATOM 2252 C CA . ALA A 1 295 ? -57.679 -19.783 -14.278 1.00 39.58 292 ALA A CA 1
ATOM 2253 C C . ALA A 1 295 ? -58.052 -19.071 -12.993 1.00 41.60 292 ALA A C 1
ATOM 2254 O O . ALA A 1 295 ? -57.878 -17.841 -12.869 1.00 38.50 292 ALA A O 1
ATOM 2256 N N . ASP A 1 296 ? -58.547 -19.850 -12.025 1.00 44.52 293 ASP A N 1
ATOM 2257 C CA . ASP A 1 296 ? -59.028 -19.311 -10.735 1.00 48.38 293 ASP A CA 1
ATOM 2258 C C . ASP A 1 296 ? -57.947 -19.199 -9.670 1.00 50.67 293 ASP A C 1
ATOM 2259 O O . ASP A 1 296 ? -58.058 -19.774 -8.579 1.00 54.10 293 ASP A O 1
ATOM 2264 N N . PHE A 1 297 ? -56.872 -18.508 -10.002 1.00 47.08 294 PHE A N 1
ATOM 2265 C CA . PHE A 1 297 ? -55.882 -18.142 -8.995 1.00 43.29 294 PHE A CA 1
ATOM 2266 C C . PHE A 1 297 ? -55.358 -16.778 -9.389 1.00 39.50 294 PHE A C 1
ATOM 2267 O O . PHE A 1 297 ? -55.539 -16.369 -10.527 1.00 43.81 294 PHE A O 1
ATOM 2275 N N . GLY A 1 298 ? -54.798 -16.031 -8.444 1.00 36.88 295 GLY A N 1
ATOM 2276 C CA . GLY A 1 298 ? -54.492 -14.637 -8.716 1.00 33.33 295 GLY A CA 1
ATOM 2277 C C . GLY A 1 298 ? -55.228 -13.712 -7.834 1.00 34.90 295 GLY A C 1
ATOM 2278 O O . GLY A 1 298 ? -55.625 -14.117 -6.721 1.00 34.60 295 GLY A O 1
ATOM 2279 N N . HIS A 1 299 ? -55.379 -12.468 -8.290 1.00 33.01 296 HIS A N 1
ATOM 2280 C CA . HIS A 1 299 ? -56.028 -11.482 -7.474 1.00 33.56 296 HIS A CA 1
ATOM 2281 C C . HIS A 1 299 ? -57.553 -11.272 -7.735 1.00 35.03 296 HIS A C 1
ATOM 2282 O O . HIS A 1 299 ? -58.127 -10.305 -7.258 1.00 40.78 296 HIS A O 1
ATOM 2289 N N . THR A 1 300 ? -58.199 -12.119 -8.505 1.00 36.75 297 THR A N 1
ATOM 2290 C CA . THR A 1 300 ? -59.659 -12.025 -8.574 1.00 38.81 297 THR A CA 1
ATOM 2291 C C . THR A 1 300 ? -60.212 -13.017 -7.575 1.00 42.14 297 THR A C 1
ATOM 2292 O O . THR A 1 300 ? -59.475 -13.845 -7.043 1.00 44.35 297 THR A O 1
ATOM 2296 N N . GLN A 1 301 ? -61.516 -12.944 -7.339 1.00 47.30 298 GLN A N 1
ATOM 2297 C CA . GLN A 1 301 ? -62.220 -13.984 -6.577 1.00 45.35 298 GLN A CA 1
ATOM 2298 C C . GLN A 1 301 ? -62.911 -14.913 -7.506 1.00 41.76 298 GLN A C 1
ATOM 2299 O O . GLN A 1 301 ? -63.478 -14.467 -8.478 1.00 48.75 298 GLN A O 1
ATOM 2305 N N . PRO A 1 302 ? -62.905 -16.211 -7.218 1.00 42.72 299 PRO A N 1
ATOM 2306 C CA . PRO A 1 302 ? -62.341 -16.864 -6.084 1.00 41.36 299 PRO A CA 1
ATOM 2307 C C . PRO A 1 302 ? -60.954 -17.459 -6.414 1.00 40.64 299 PRO A C 1
ATOM 2308 O O . PRO A 1 302 ? -60.679 -17.778 -7.556 1.00 38.56 299 PRO A O 1
ATOM 2312 N N . ILE A 1 303 ? -60.136 -17.683 -5.396 1.00 44.59 300 ILE A N 1
ATOM 2313 C CA . ILE A 1 303 ? -58.861 -18.374 -5.604 1.00 48.15 300 ILE A CA 1
ATOM 2314 C C . ILE A 1 303 ? -58.795 -19.843 -5.188 1.00 43.48 300 ILE A C 1
ATOM 2315 O O . ILE A 1 303 ? -59.391 -20.300 -4.192 1.00 48.92 300 ILE A O 1
ATOM 2320 N N . ALA A 1 304 ? -58.065 -20.578 -5.993 1.00 39.94 301 ALA A N 1
ATOM 2321 C CA . ALA A 1 304 ? -57.674 -21.925 -5.671 1.00 38.95 301 ALA A CA 1
ATOM 2322 C C . ALA A 1 304 ? -56.409 -21.881 -4.815 1.00 38.13 301 ALA A C 1
ATOM 2323 O O . ALA A 1 304 ? -55.849 -20.798 -4.510 1.00 35.73 301 ALA A O 1
ATOM 2325 N N . THR A 1 305 ? -55.996 -23.072 -4.401 1.00 37.15 302 THR A N 1
ATOM 2326 C CA . THR A 1 305 ? -54.847 -23.242 -3.541 1.00 36.77 302 THR A CA 1
ATOM 2327 C C . THR A 1 305 ? -54.148 -24.392 -4.206 1.00 37.97 302 THR A C 1
ATOM 2328 O O . THR A 1 305 ? -54.808 -25.395 -4.492 1.00 39.83 302 THR A O 1
ATOM 2332 N N . PHE A 1 306 ? -52.843 -24.223 -4.501 1.00 38.65 303 PHE A N 1
ATOM 2333 C CA . PHE A 1 306 ? -52.050 -25.234 -5.207 1.00 35.80 303 PHE A CA 1
ATOM 2334 C C . PHE A 1 306 ? -50.608 -25.280 -4.723 1.00 35.35 303 PHE A C 1
ATOM 2335 O O . PHE A 1 306 ? -50.094 -24.291 -4.174 1.00 34.94 303 PHE A O 1
ATOM 2343 N N . PRO A 1 307 ? -49.926 -26.418 -4.959 1.00 32.96 304 PRO A N 1
ATOM 2344 C CA . PRO A 1 307 ? -48.595 -26.601 -4.430 1.00 35.11 304 PRO A CA 1
ATOM 2345 C C . PRO A 1 307 ? -47.473 -26.051 -5.300 1.00 38.70 304 PRO A C 1
ATOM 2346 O O . PRO A 1 307 ? -47.404 -26.362 -6.501 1.00 43.43 304 PRO A O 1
ATOM 2350 N N . ILE A 1 308 ? -46.584 -25.276 -4.683 1.00 36.24 305 ILE A N 1
ATOM 2351 C CA . ILE A 1 308 ? -45.332 -24.909 -5.303 1.00 37.19 305 ILE A CA 1
ATOM 2352 C C . ILE A 1 308 ? -44.376 -26.044 -5.058 1.00 36.80 305 ILE A C 1
ATOM 2353 O O . ILE A 1 308 ? -44.033 -26.383 -3.920 1.00 35.03 305 ILE A O 1
ATOM 2358 N N . GLY A 1 309 ? -43.939 -26.651 -6.138 1.00 41.67 306 GLY A N 1
ATOM 2359 C CA . GLY A 1 309 ? -43.136 -27.872 -6.007 1.00 44.85 30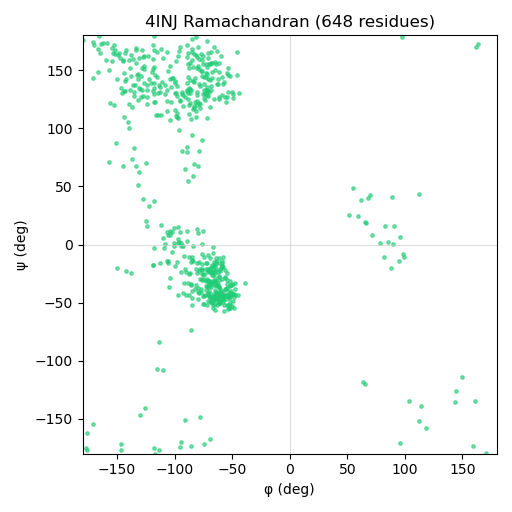6 GLY A CA 1
ATOM 2360 C C . GLY A 1 309 ? -43.978 -29.139 -5.986 1.00 42.17 306 GLY A C 1
ATOM 2361 O O . GLY A 1 309 ? -43.429 -30.202 -5.822 1.00 44.74 306 GLY A O 1
ATOM 2362 N N . GLY A 1 310 ? -45.301 -29.011 -6.102 1.00 44.17 307 GLY A N 1
ATOM 2363 C CA . GLY A 1 310 ? -46.149 -30.155 -6.395 1.00 48.77 307 GLY A CA 1
ATOM 2364 C C . GLY A 1 310 ? -46.298 -30.333 -7.898 1.00 50.04 307 GLY A C 1
ATOM 2365 O O . GLY A 1 310 ? -45.890 -29.478 -8.646 1.00 62.17 307 GLY A O 1
ATOM 2366 N N . THR A 1 311 ? -46.905 -31.430 -8.348 1.00 48.57 308 THR A N 1
ATOM 2367 C CA . THR A 1 311 ? -47.020 -31.703 -9.787 1.00 51.21 308 THR A CA 1
ATOM 2368 C C . THR A 1 311 ? -48.415 -31.452 -10.366 1.00 48.79 308 THR A C 1
ATOM 2369 O O . THR A 1 311 ? -49.423 -31.585 -9.662 1.00 44.27 308 THR A O 1
ATOM 2373 N N . ALA A 1 312 ? -48.456 -31.142 -11.671 1.00 43.47 309 ALA A N 1
ATOM 2374 C CA . ALA A 1 312 ? -49.731 -30.967 -12.382 1.00 47.20 309 ALA A CA 1
ATOM 2375 C C . ALA A 1 312 ? -49.693 -31.622 -13.766 1.00 48.53 309 ALA A C 1
ATOM 2376 O O . ALA A 1 312 ? -48.625 -32.003 -14.235 1.00 50.64 309 ALA A O 1
ATOM 2378 N N . ARG A 1 313 ? -50.872 -31.829 -14.342 1.00 48.71 310 ARG A N 1
ATOM 2379 C CA . ARG A 1 313 ? -51.018 -32.243 -15.736 1.00 52.17 310 ARG A CA 1
ATOM 2380 C C . ARG A 1 313 ? -51.948 -31.261 -16.420 1.00 55.47 310 ARG A C 1
ATOM 2381 O O . ARG A 1 313 ? -52.972 -30.833 -15.865 1.00 52.88 310 ARG A O 1
ATOM 2389 N N . ILE A 1 314 ? -51.588 -30.916 -17.637 1.00 55.53 311 ILE A N 1
ATOM 2390 C CA . ILE A 1 314 ? -52.440 -30.109 -18.448 1.00 63.43 311 ILE A CA 1
ATOM 2391 C C . ILE A 1 314 ? -52.903 -30.976 -19.591 1.00 57.66 311 ILE A C 1
ATOM 2392 O O . ILE A 1 314 ? -52.109 -31.688 -20.187 1.00 67.42 311 ILE A O 1
ATOM 2397 N N . ASP A 1 315 ? -54.179 -30.908 -19.907 1.00 58.65 312 ASP A N 1
ATOM 2398 C CA . ASP A 1 315 ? -54.678 -31.558 -21.100 1.00 62.49 312 ASP A CA 1
ATOM 2399 C C . ASP A 1 315 ? -55.731 -30.633 -21.619 1.00 59.69 312 ASP A C 1
ATOM 2400 O O . ASP A 1 315 ? -56.784 -30.474 -21.001 1.00 52.48 312 ASP A O 1
ATOM 2405 N N . THR A 1 316 ? -55.410 -30.007 -22.751 1.00 61.63 313 THR A N 1
ATOM 2406 C CA . THR A 1 316 ? -56.267 -28.989 -23.332 1.00 69.77 313 THR A CA 1
ATOM 2407 C C . THR A 1 316 ? -57.573 -29.564 -23.968 1.00 70.17 313 THR A C 1
ATOM 2408 O O . THR A 1 316 ? -58.562 -28.844 -24.083 1.00 63.13 313 THR A O 1
ATOM 2412 N N . ASN A 1 317 ? -57.560 -30.851 -24.361 1.00 76.41 314 ASN A N 1
ATOM 2413 C CA . ASN A 1 317 ? -58.721 -31.505 -25.025 1.00 73.53 314 ASN A CA 1
ATOM 2414 C C . ASN A 1 317 ? -59.816 -31.880 -24.020 1.00 76.34 314 ASN A C 1
ATOM 2415 O O . ASN A 1 317 ? -60.989 -31.903 -24.367 1.00 80.09 314 ASN A O 1
ATOM 2420 N N . GLN A 1 318 ? -59.409 -32.158 -22.776 1.00 75.62 315 GLN A N 1
ATOM 2421 C CA . GLN A 1 318 ? -60.308 -32.529 -21.672 1.00 69.65 315 GLN A CA 1
ATOM 2422 C C . GLN A 1 318 ? -61.140 -31.349 -21.174 1.00 66.15 315 GLN A C 1
ATOM 2423 O O . GLN A 1 318 ? -60.949 -30.214 -21.629 1.00 73.04 315 GLN A O 1
ATOM 2429 N N . THR A 1 319 ? -62.056 -31.607 -20.243 1.00 63.89 316 THR A N 1
ATOM 2430 C CA . THR A 1 319 ? -62.966 -30.547 -19.720 1.00 72.77 316 THR A CA 1
ATOM 2431 C C . THR A 1 319 ? -62.347 -29.872 -18.516 1.00 72.50 316 THR A C 1
ATOM 2432 O O . THR A 1 319 ? -62.430 -28.653 -18.343 1.00 74.65 316 THR A O 1
ATOM 2436 N N . ASP A 1 320 ? -61.784 -30.715 -17.659 1.00 67.00 317 ASP A N 1
ATOM 2437 C CA . ASP A 1 320 ? -61.003 -30.294 -16.537 1.00 63.13 317 ASP A CA 1
ATOM 2438 C C . ASP A 1 320 ? -59.530 -30.359 -16.997 1.00 63.78 317 ASP A C 1
ATOM 2439 O O . ASP A 1 320 ? -58.861 -31.433 -17.010 1.00 52.43 317 ASP A O 1
ATOM 2444 N N . LYS A 1 321 ? -59.045 -29.171 -17.381 1.00 62.66 318 LYS A N 1
ATOM 2445 C CA . LYS A 1 321 ? -57.768 -29.015 -18.068 1.00 57.39 318 LYS A CA 1
ATOM 2446 C C . LYS A 1 321 ? -56.565 -29.051 -17.145 1.00 58.28 318 LYS A C 1
ATOM 2447 O O . LYS A 1 321 ? -55.464 -29.404 -17.593 1.00 56.73 318 LYS A O 1
ATOM 2453 N N . ILE A 1 322 ? -56.779 -28.706 -15.869 1.00 53.94 319 ILE A N 1
ATOM 2454 C CA . ILE A 1 322 ? -55.708 -28.663 -14.886 1.00 52.78 319 ILE A CA 1
ATOM 2455 C C . ILE A 1 322 ? -55.916 -29.721 -13.805 1.00 54.36 319 ILE A C 1
ATOM 2456 O O . ILE A 1 322 ? -56.850 -29.616 -13.014 1.00 63.03 319 ILE A O 1
ATOM 2461 N N . GLN A 1 323 ? -55.057 -30.732 -13.768 1.00 53.86 320 GLN A N 1
ATOM 2462 C CA . GLN A 1 323 ? -55.072 -31.714 -12.685 1.00 55.30 320 GLN A CA 1
ATOM 2463 C C . GLN A 1 323 ? -53.846 -31.507 -11.788 1.00 55.21 320 GLN A C 1
ATOM 2464 O O . GLN A 1 323 ? -52.698 -31.459 -12.299 1.00 46.86 320 GLN A O 1
ATOM 2470 N N . ILE A 1 324 ? -54.089 -31.418 -10.471 1.00 49.45 321 ILE A N 1
ATOM 2471 C CA . ILE A 1 324 ? -53.034 -31.452 -9.470 1.00 48.27 321 ILE A CA 1
ATOM 2472 C C . ILE A 1 324 ? -52.882 -32.889 -9.019 1.00 51.07 321 ILE A C 1
ATOM 2473 O O . ILE A 1 324 ? -53.871 -33.507 -8.696 1.00 55.99 321 ILE A O 1
ATOM 2478 N N . ILE A 1 325 ? -51.650 -33.398 -8.979 1.00 52.85 322 ILE A N 1
ATOM 2479 C CA . ILE A 1 325 ? -51.382 -34.797 -8.700 1.00 56.77 322 ILE A CA 1
ATOM 2480 C C . ILE A 1 325 ? -50.663 -34.890 -7.370 1.00 56.58 322 ILE A C 1
ATOM 2481 O O . ILE A 1 325 ? -51.331 -35.117 -6.382 1.00 77.35 322 ILE A O 1
ATOM 2486 N N . ARG A 1 326 ? -49.338 -34.722 -7.319 1.00 51.67 323 ARG A N 1
ATOM 2487 C CA . ARG A 1 326 ? -48.653 -34.540 -6.038 1.00 48.92 323 ARG A CA 1
ATOM 2488 C C . ARG A 1 326 ? -49.029 -33.192 -5.419 1.00 53.96 323 ARG A C 1
ATOM 2489 O O . ARG A 1 326 ? -49.033 -32.168 -6.103 1.00 54.09 323 ARG A O 1
ATOM 2497 N N . HIS A 1 327 ? -49.371 -33.178 -4.134 1.00 50.29 324 HIS A N 1
ATOM 2498 C CA . HIS A 1 327 ? -49.704 -31.935 -3.481 1.00 48.34 324 HIS A CA 1
ATOM 2499 C C . HIS A 1 327 ? -49.811 -3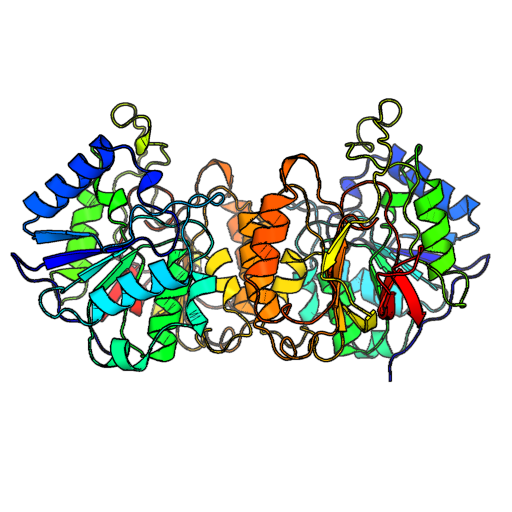2.114 -1.995 1.00 54.36 324 HIS A C 1
ATOM 2500 O O . HIS A 1 327 ? -49.886 -33.265 -1.535 1.00 49.57 324 HIS A O 1
ATOM 2508 N N . ASN B 1 2 ? -9.451 -1.703 -19.345 1.00 74.08 -1 ASN B N 1
ATOM 2509 C CA . ASN B 1 2 ? -10.800 -1.173 -19.049 1.00 77.29 -1 ASN B CA 1
ATOM 2510 C C . ASN B 1 2 ? -11.736 -1.362 -20.285 1.00 81.53 -1 ASN B C 1
ATOM 2511 O O . ASN B 1 2 ? -11.468 -2.192 -21.164 1.00 85.51 -1 ASN B O 1
ATOM 2513 N N . ALA B 1 3 ? -12.848 -0.633 -20.328 1.00 78.95 0 ALA B N 1
ATOM 2514 C CA . ALA B 1 3 ? -13.822 -0.734 -21.422 1.00 74.42 0 ALA B CA 1
ATOM 2515 C C . ALA B 1 3 ? -13.298 -0.053 -22.704 1.00 74.33 0 ALA B C 1
ATOM 2516 O O . ALA B 1 3 ? -12.137 0.299 -22.771 1.00 79.52 0 ALA B O 1
ATOM 2518 N N . MET B 1 4 ? -14.147 0.088 -23.720 1.00 69.30 1 MET B N 1
ATOM 2519 C CA . MET B 1 4 ? -13.916 1.015 -24.838 1.00 70.50 1 MET B CA 1
ATOM 2520 C C . MET B 1 4 ? -14.744 2.295 -24.674 1.00 68.09 1 MET B C 1
ATOM 2521 O O . MET B 1 4 ? -15.887 2.254 -24.257 1.00 67.64 1 MET B O 1
ATOM 2526 N N . ILE B 1 5 ? -14.181 3.427 -25.068 1.00 65.10 2 ILE B N 1
ATOM 2527 C CA . ILE B 1 5 ? -14.910 4.679 -25.084 1.00 58.90 2 ILE B CA 1
ATOM 2528 C C . ILE B 1 5 ? -15.222 5.057 -26.498 1.00 55.45 2 ILE B C 1
ATOM 2529 O O . ILE B 1 5 ? -14.334 5.217 -27.308 1.00 69.01 2 ILE B O 1
ATOM 2534 N N . PRO B 1 6 ? -16.484 5.245 -26.806 1.00 53.49 3 PRO B N 1
ATOM 2535 C CA . PRO B 1 6 ? -16.737 5.645 -28.157 1.00 58.68 3 PRO B CA 1
ATOM 2536 C C . PRO B 1 6 ? -16.293 7.101 -28.381 1.00 59.16 3 PRO B C 1
ATOM 2537 O O . PRO B 1 6 ? -16.383 7.937 -27.458 1.00 55.14 3 PRO B O 1
ATOM 2541 N N . ALA B 1 7 ? -15.825 7.354 -29.604 1.00 58.28 4 ALA B N 1
ATOM 2542 C CA . ALA B 1 7 ? -15.433 8.664 -30.078 1.00 56.84 4 ALA B CA 1
ATOM 2543 C C . ALA B 1 7 ? -16.452 9.717 -29.668 1.00 59.61 4 ALA B C 1
ATOM 2544 O O . ALA B 1 7 ? -17.642 9.538 -29.878 1.00 58.67 4 ALA B O 1
ATOM 2546 N N . LYS B 1 8 ? -15.977 10.818 -29.088 1.00 58.84 5 LYS B N 1
ATOM 2547 C CA . LYS B 1 8 ? -16.843 11.901 -28.706 1.00 54.46 5 LYS B CA 1
ATOM 2548 C C . LYS B 1 8 ? -17.391 12.536 -29.930 1.00 53.40 5 LYS B C 1
ATOM 2549 O O . LYS B 1 8 ? -16.794 12.492 -30.977 1.00 60.84 5 LYS B O 1
ATOM 2555 N N . LEU B 1 9 ? -18.521 13.179 -29.777 1.00 59.31 6 LEU B N 1
ATOM 2556 C CA . LEU B 1 9 ? -19.267 13.678 -30.898 1.00 60.15 6 LEU B CA 1
ATOM 2557 C C . LEU B 1 9 ? -18.608 14.978 -31.369 1.00 67.66 6 LEU B C 1
ATOM 2558 O O . LEU B 1 9 ? -18.423 15.900 -30.574 1.00 72.90 6 LEU B O 1
ATOM 2563 N N . LYS B 1 10 ? -18.196 15.014 -32.641 1.00 82.10 7 LYS B N 1
ATOM 2564 C CA . LYS B 1 10 ? -17.649 16.221 -33.290 1.00 74.35 7 LYS B CA 1
ATOM 2565 C C . LYS B 1 10 ? -18.830 17.012 -33.825 1.00 70.30 7 LYS B C 1
ATOM 2566 O O . LYS B 1 10 ? -19.980 16.668 -33.566 1.00 74.92 7 LYS B O 1
ATOM 2572 N N . GLN B 1 11 ? -18.544 18.078 -34.565 1.00 68.55 8 GLN B N 1
ATOM 2573 C CA . GLN B 1 11 ? -19.564 19.016 -35.029 1.00 67.92 8 GLN B CA 1
ATOM 2574 C C . GLN B 1 11 ? -19.913 18.701 -36.462 1.00 63.56 8 GLN B C 1
ATOM 2575 O O . GLN B 1 11 ? -19.015 18.408 -37.254 1.00 56.17 8 GLN B O 1
ATOM 2581 N N . GLY B 1 12 ? -21.209 18.762 -36.789 1.00 62.42 9 GLY B N 1
ATOM 2582 C CA . GLY B 1 12 ? -21.715 18.326 -38.094 1.00 59.39 9 GLY B CA 1
ATOM 2583 C C . GLY B 1 12 ? -21.930 16.819 -38.202 1.00 57.92 9 GLY B C 1
ATOM 2584 O O . GLY B 1 12 ? -22.548 16.372 -39.170 1.00 53.33 9 GLY B O 1
ATOM 2585 N N . ASP B 1 13 ? -21.430 16.056 -37.214 1.00 60.85 10 ASP B N 1
ATOM 2586 C CA . ASP B 1 13 ? -21.630 14.592 -37.092 1.00 59.42 10 ASP B CA 1
ATOM 2587 C C . ASP B 1 13 ? -23.098 14.128 -37.176 1.00 56.42 10 ASP B C 1
ATOM 2588 O O . ASP B 1 13 ? -24.022 14.832 -36.704 1.00 50.41 10 ASP B O 1
ATOM 2593 N N . GLU B 1 14 ? -23.296 12.948 -37.778 1.00 56.81 11 GLU B N 1
ATOM 2594 C CA . GLU B 1 14 ? -24.657 12.424 -38.032 1.00 59.76 11 GLU B CA 1
ATOM 2595 C C . GLU B 1 14 ? -25.182 11.651 -36.811 1.00 55.29 11 GLU B C 1
ATOM 2596 O O . GLU B 1 14 ? -24.477 10.847 -36.226 1.00 52.61 11 GLU B O 1
ATOM 2602 N N . ILE B 1 15 ? -26.418 11.930 -36.435 1.00 59.18 12 ILE B N 1
ATOM 2603 C CA . ILE B 1 15 ? -27.090 11.266 -35.309 1.00 64.50 12 ILE B CA 1
ATOM 2604 C C . ILE B 1 15 ? -28.323 10.510 -35.822 1.00 61.88 12 ILE B C 1
ATOM 2605 O O . ILE B 1 15 ? -29.232 11.117 -36.436 1.00 59.75 12 ILE B O 1
ATOM 2610 N N . ARG B 1 16 ? -28.352 9.199 -35.555 1.00 57.39 13 ARG B N 1
ATOM 2611 C CA . ARG B 1 16 ? -29.462 8.336 -35.947 1.00 46.84 13 ARG B CA 1
ATOM 2612 C C . ARG B 1 16 ? -30.386 8.139 -34.750 1.00 46.91 13 ARG B C 1
ATOM 2613 O O . ARG B 1 16 ? -29.948 7.846 -33.642 1.00 43.05 13 ARG B O 1
ATOM 2621 N N . ILE B 1 17 ? -31.669 8.354 -34.991 1.00 41.96 14 ILE B N 1
ATOM 2622 C CA . ILE B 1 17 ? -32.709 8.145 -34.028 1.00 40.34 14 ILE B CA 1
ATOM 2623 C C . ILE B 1 17 ? -33.403 6.775 -34.305 1.00 43.98 14 ILE B C 1
ATOM 2624 O O . ILE B 1 17 ? -33.858 6.488 -35.413 1.00 42.44 14 ILE B O 1
ATOM 2629 N N . ILE B 1 18 ? -33.544 5.983 -33.264 1.00 39.99 15 ILE B N 1
ATOM 2630 C CA . ILE B 1 18 ? -34.189 4.689 -33.336 1.00 40.66 15 ILE B CA 1
ATOM 2631 C C . ILE B 1 18 ? -35.266 4.564 -32.272 1.00 38.94 15 ILE B C 1
ATOM 2632 O O . ILE B 1 18 ? -35.334 5.399 -31.365 1.00 40.33 15 ILE B O 1
ATOM 2637 N N . ALA B 1 19 ? -36.099 3.533 -32.388 1.00 37.10 16 ALA B N 1
ATOM 2638 C CA . ALA B 1 19 ? -37.186 3.309 -31.434 1.00 35.58 16 ALA B CA 1
ATOM 2639 C C . ALA B 1 19 ? -37.259 1.868 -30.967 1.00 33.82 16 ALA B C 1
ATOM 2640 O O . ALA B 1 19 ? -38.236 1.176 -31.282 1.00 35.17 16 ALA B O 1
ATOM 2642 N N . PRO B 1 20 ? -36.244 1.418 -30.200 1.00 32.20 17 PRO B N 1
ATOM 2643 C CA . PRO B 1 20 ? -36.199 0.107 -29.600 1.00 32.42 17 PRO B CA 1
ATOM 2644 C C . PRO B 1 20 ? -37.196 -0.120 -28.486 1.00 34.80 17 PRO B C 1
ATOM 2645 O O . PRO B 1 20 ? -37.324 -1.260 -28.049 1.00 32.56 17 PRO B O 1
ATOM 2649 N N . SER B 1 21 ? -37.854 0.932 -27.986 1.00 36.26 18 SER B N 1
ATOM 2650 C CA . SER B 1 21 ? -38.963 0.725 -27.061 1.00 37.22 18 SER B CA 1
ATOM 2651 C C . SER B 1 21 ? -40.278 1.088 -27.726 1.00 35.33 18 SER B C 1
ATOM 2652 O O . SER B 1 21 ? -40.762 0.370 -28.599 1.00 37.74 18 SER B O 1
ATOM 2655 N N . ARG B 1 22 ? -40.864 2.188 -27.315 1.00 34.19 19 ARG B N 1
ATOM 2656 C CA . ARG B 1 22 ? -42.055 2.671 -27.919 1.00 36.30 19 ARG B CA 1
ATOM 2657 C C . ARG B 1 22 ? -41.756 3.386 -29.236 1.00 35.31 19 ARG B C 1
ATOM 2658 O O . ARG B 1 22 ? -40.676 3.922 -29.452 1.00 33.68 19 ARG B O 1
ATOM 2666 N N . SER B 1 23 ? -42.732 3.330 -30.135 1.00 37.16 20 SER B N 1
ATOM 2667 C CA . SER B 1 23 ? -42.622 3.913 -31.445 1.00 37.79 20 SER B CA 1
ATOM 2668 C C . SER B 1 23 ? -42.614 5.429 -31.358 1.00 37.34 20 SER B C 1
ATOM 2669 O O . SER B 1 23 ? -43.229 5.999 -30.455 1.00 36.16 20 SER B O 1
ATOM 2672 N N . ILE B 1 24 ? -42.030 6.062 -32.371 1.00 38.23 21 ILE B N 1
ATOM 2673 C CA . ILE B 1 24 ? -42.104 7.516 -32.545 1.00 40.43 21 ILE B CA 1
ATOM 2674 C C . ILE B 1 24 ? -43.519 7.994 -32.829 1.00 41.20 21 ILE B C 1
ATOM 2675 O O . ILE B 1 24 ? -43.814 9.169 -32.682 1.00 44.60 21 ILE B O 1
ATOM 2680 N N . GLY B 1 25 ? -44.397 7.086 -33.235 1.00 36.83 22 GLY B N 1
ATOM 2681 C CA . GLY B 1 25 ? -45.792 7.431 -33.416 1.00 38.51 22 GLY B CA 1
ATOM 2682 C C . GLY B 1 25 ? -46.533 7.910 -32.170 1.00 44.42 22 GLY B C 1
ATOM 2683 O O . GLY B 1 25 ? -47.656 8.389 -32.290 1.00 43.13 22 GLY B O 1
ATOM 2684 N N . ILE B 1 26 ? -45.949 7.766 -30.970 1.00 45.04 23 ILE B N 1
ATOM 2685 C CA . ILE B 1 26 ? -46.599 8.322 -29.780 1.00 45.93 23 ILE B CA 1
ATOM 2686 C C . ILE B 1 26 ? -46.246 9.787 -29.614 1.00 43.96 23 ILE B C 1
ATOM 2687 O O . ILE B 1 26 ? -46.813 10.481 -28.787 1.00 44.33 23 ILE B O 1
ATOM 2692 N N . MET B 1 27 ? -45.281 10.247 -30.396 1.00 46.50 24 MET B N 1
ATOM 2693 C CA . MET B 1 27 ? -44.942 11.673 -30.459 1.00 44.43 24 MET B CA 1
ATOM 2694 C C . MET B 1 27 ? -45.749 12.409 -31.513 1.00 45.07 24 MET B C 1
ATOM 2695 O O . MET B 1 27 ? -45.832 11.980 -32.665 1.00 41.62 24 MET B O 1
ATOM 2700 N N . ALA B 1 28 ? -46.311 13.549 -31.129 1.00 52.63 25 ALA B N 1
ATOM 2701 C CA . ALA B 1 28 ? -46.963 14.457 -32.094 1.00 54.03 25 ALA B CA 1
ATOM 2702 C C . ALA B 1 28 ? -45.953 14.961 -33.128 1.00 50.82 25 ALA B C 1
ATOM 2703 O O . ALA B 1 28 ? -44.767 15.088 -32.806 1.00 50.50 25 ALA B O 1
ATOM 2705 N N . ASP B 1 29 ? -46.432 15.221 -34.358 1.00 50.76 26 ASP B N 1
ATOM 2706 C CA . ASP B 1 29 ? -45.579 15.673 -35.470 1.00 50.94 26 ASP B CA 1
ATOM 2707 C C . ASP B 1 29 ? -44.755 16.899 -35.026 1.00 49.43 26 ASP B C 1
ATOM 2708 O O . ASP B 1 29 ? -43.561 16.983 -35.288 1.00 42.07 26 ASP B O 1
ATOM 2713 N N . ASN B 1 30 ? -45.390 17.821 -34.312 1.00 52.32 27 ASN B N 1
ATOM 2714 C CA . ASN B 1 30 ? -44.709 19.071 -33.961 1.00 60.92 27 ASN B CA 1
ATOM 2715 C C . ASN B 1 30 ? -43.685 18.941 -32.824 1.00 56.91 27 ASN B C 1
ATOM 2716 O O . ASN B 1 30 ? -42.682 19.655 -32.813 1.00 57.52 27 ASN B O 1
ATOM 2721 N N . GLN B 1 31 ? -43.929 18.021 -31.900 1.00 54.47 28 GLN B N 1
ATOM 2722 C CA . GLN B 1 31 ? -42.955 17.663 -30.869 1.00 53.60 28 GLN B CA 1
ATOM 2723 C C . GLN B 1 31 ? -41.665 17.084 -31.485 1.00 51.11 28 GLN B C 1
ATOM 2724 O O . GLN B 1 31 ? -40.555 17.350 -31.000 1.00 52.83 28 GLN B O 1
ATOM 2730 N N . VAL B 1 32 ? -41.796 16.321 -32.569 1.00 51.65 29 VAL B N 1
ATOM 2731 C CA . VAL B 1 32 ? -40.604 15.792 -33.287 1.00 50.63 29 VAL B CA 1
ATOM 2732 C C . VAL B 1 32 ? -39.876 16.908 -34.030 1.00 50.16 29 VAL B C 1
ATOM 2733 O O . VAL B 1 32 ? -38.652 16.941 -34.053 1.00 53.47 29 VAL B O 1
ATOM 2737 N N . GLU B 1 33 ? -40.644 17.803 -34.666 1.00 53.35 30 GLU B N 1
ATOM 2738 C CA . GLU B 1 33 ? -40.089 18.972 -35.373 1.00 57.57 30 GLU B CA 1
ATOM 2739 C C . GLU B 1 33 ? -39.231 19.784 -34.384 1.00 53.50 30 GLU B C 1
ATOM 2740 O O . GLU B 1 33 ? -38.106 20.162 -34.692 1.00 47.63 30 GLU B O 1
ATOM 2742 N N . ILE B 1 34 ? -39.733 19.960 -33.167 1.00 54.00 31 ILE B N 1
ATOM 2743 C CA . ILE B 1 34 ? -38.994 20.701 -32.142 1.00 52.53 31 ILE B CA 1
ATOM 2744 C C . ILE B 1 34 ? -37.663 20.031 -31.819 1.00 56.86 31 ILE B C 1
ATOM 2745 O O . ILE B 1 34 ? -36.619 20.685 -31.810 1.00 65.68 31 ILE B O 1
ATOM 2750 N N . ALA B 1 35 ? -37.691 18.728 -31.552 1.00 58.07 32 ALA B N 1
ATOM 2751 C CA . ALA B 1 35 ? -36.461 18.032 -31.173 1.00 54.66 32 ALA B CA 1
ATOM 2752 C C . ALA B 1 35 ? -35.493 18.002 -32.312 1.00 48.83 32 ALA B C 1
ATOM 2753 O O . ALA B 1 35 ? -34.302 17.975 -32.109 1.00 54.97 32 ALA B O 1
ATOM 2755 N N . VAL B 1 36 ? -36.005 17.955 -33.528 1.00 52.25 33 VAL B N 1
ATOM 2756 C CA . VAL B 1 36 ? -35.125 17.908 -34.683 1.00 54.32 33 VAL B CA 1
ATOM 2757 C C . VAL B 1 36 ? -34.392 19.240 -34.822 1.00 52.43 33 VAL B C 1
ATOM 2758 O O . VAL B 1 36 ? -33.167 19.285 -35.043 1.00 46.03 33 VAL B O 1
ATOM 2762 N N . ASN B 1 37 ? -35.125 20.328 -34.636 1.00 50.51 34 ASN B N 1
ATOM 2763 C CA . ASN B 1 37 ? -34.515 21.662 -34.749 1.00 52.52 34 ASN B CA 1
ATOM 2764 C C . ASN B 1 37 ? -33.488 21.910 -33.646 1.00 58.67 34 ASN B C 1
ATOM 2765 O O . ASN B 1 37 ? -32.343 22.381 -33.891 1.00 67.07 34 ASN B O 1
ATOM 2770 N N . ARG B 1 38 ? -33.891 21.577 -32.429 1.00 56.45 35 ARG B N 1
ATOM 2771 C CA . ARG B 1 38 ? -32.983 21.654 -31.293 1.00 58.37 35 ARG B CA 1
ATOM 2772 C C . ARG B 1 38 ? -31.631 20.985 -31.526 1.00 57.53 35 ARG B C 1
ATOM 2773 O O . ARG B 1 38 ? -30.590 21.555 -31.246 1.00 53.13 35 ARG B O 1
ATOM 2781 N N . LEU B 1 39 ? -31.651 19.758 -32.021 1.00 61.49 36 LEU B N 1
ATOM 2782 C CA . LEU B 1 39 ? -30.410 18.987 -32.179 1.00 64.71 36 LEU B CA 1
ATOM 2783 C C . LEU B 1 39 ? -29.616 19.416 -33.410 1.00 59.57 36 LEU B C 1
ATOM 2784 O O . LEU B 1 39 ? -28.396 19.148 -33.517 1.00 59.17 36 LEU B O 1
ATOM 2789 N N . THR B 1 40 ? -30.328 20.051 -34.345 1.00 60.35 37 THR B N 1
ATOM 2790 C CA . THR B 1 40 ? -29.723 20.614 -35.546 1.00 63.51 37 THR B CA 1
ATOM 2791 C C . THR B 1 40 ? -28.999 21.878 -35.148 1.00 58.73 37 THR B C 1
ATOM 2792 O O . THR B 1 40 ? -27.851 22.016 -35.491 1.00 50.01 37 THR B O 1
ATOM 2796 N N . ASP B 1 41 ? -29.691 22.780 -34.428 1.00 61.24 38 ASP B N 1
ATOM 2797 C CA . ASP B 1 41 ? -29.070 23.972 -33.816 1.00 61.71 38 ASP B CA 1
ATOM 2798 C C . ASP B 1 41 ? -27.829 23.626 -33.027 1.00 61.74 38 ASP B C 1
ATOM 2799 O O . ASP B 1 41 ? -26.837 24.343 -33.120 1.00 73.69 38 ASP B O 1
ATOM 2804 N N . MET B 1 42 ? -27.867 22.536 -32.256 1.00 56.33 39 MET B N 1
ATOM 2805 C CA . MET B 1 42 ? -26.682 22.100 -31.504 1.00 51.86 39 MET B CA 1
ATOM 2806 C C . MET B 1 42 ? -25.604 21.650 -32.466 1.00 51.55 39 MET B C 1
ATOM 2807 O O . MET B 1 42 ? -24.502 21.239 -32.048 1.00 51.25 39 MET B O 1
ATOM 2812 N N . GLY B 1 43 ? -25.941 21.686 -33.757 1.00 50.68 40 GLY B N 1
ATOM 2813 C CA . GLY B 1 43 ? -24.978 21.433 -34.834 1.00 54.10 40 GLY B CA 1
ATOM 2814 C C . GLY B 1 43 ? -24.790 19.986 -35.282 1.00 59.74 40 GLY B C 1
ATOM 2815 O O . GLY B 1 43 ? -23.653 19.570 -35.556 1.00 50.41 40 GLY B O 1
ATOM 2816 N N . PHE B 1 44 ? -25.890 19.217 -35.376 1.00 64.33 41 PHE B N 1
ATOM 2817 C CA . PHE B 1 44 ? -25.798 17.802 -35.800 1.00 58.82 41 PHE B CA 1
ATOM 2818 C C . PHE B 1 44 ? -26.739 17.472 -36.933 1.00 54.32 41 PHE B C 1
ATOM 2819 O O . PHE B 1 44 ? -27.784 18.115 -37.063 1.00 59.00 41 PHE B O 1
ATOM 2827 N N . LYS B 1 45 ? -26.368 16.480 -37.751 1.00 53.72 42 LYS B N 1
ATOM 2828 C CA . LYS B 1 45 ? -27.299 15.966 -38.781 1.00 62.61 42 LYS B CA 1
ATOM 2829 C C . LYS B 1 45 ? -28.158 14.875 -38.166 1.00 59.28 42 LYS B C 1
ATOM 2830 O O . LYS B 1 45 ? -27.655 13.806 -37.830 1.00 59.23 42 LYS B O 1
ATOM 2836 N N . VAL B 1 46 ? -29.446 15.158 -38.036 1.00 56.31 43 VAL B N 1
ATOM 2837 C CA . VAL B 1 46 ? -30.415 14.214 -37.507 1.00 59.66 43 VAL B CA 1
ATOM 2838 C C . VAL B 1 46 ? -31.000 13.279 -38.584 1.00 61.31 43 VAL B C 1
ATOM 2839 O O . VAL B 1 46 ? -31.632 13.734 -39.547 1.00 57.05 43 VAL B O 1
ATOM 2843 N N . THR B 1 47 ? -30.840 11.971 -38.399 1.00 57.09 44 THR B N 1
ATOM 2844 C CA . THR B 1 47 ? -31.556 10.993 -39.236 1.00 51.27 44 THR B CA 1
ATOM 2845 C C . THR B 1 47 ? -32.328 9.938 -38.410 1.00 49.58 44 THR B C 1
ATOM 2846 O O . THR B 1 47 ? -32.042 9.719 -37.249 1.00 47.76 44 THR B O 1
ATOM 2850 N N . PHE B 1 48 ? -33.286 9.287 -39.055 1.00 50.56 45 PHE B N 1
ATOM 2851 C CA . PHE B 1 48 ? -34.210 8.328 -38.445 1.00 45.86 45 PHE B CA 1
ATOM 2852 C C . PHE B 1 48 ? -34.068 6.959 -39.033 1.00 42.33 45 PHE B C 1
ATOM 2853 O O . PHE B 1 48 ? -34.000 6.826 -40.244 1.00 42.99 45 PHE B O 1
ATOM 2861 N N . GLY B 1 49 ? -34.026 5.931 -38.193 1.00 44.75 46 GLY B N 1
ATOM 2862 C CA . GLY B 1 49 ? -34.053 4.520 -38.673 1.00 42.61 46 GLY B CA 1
ATOM 2863 C C . GLY B 1 49 ? -35.250 4.286 -39.584 1.00 41.53 46 GLY B C 1
ATOM 2864 O O . GLY B 1 49 ? -36.282 4.971 -39.466 1.00 41.87 46 GLY B O 1
ATOM 2865 N N . GLU B 1 50 ? -35.125 3.344 -40.511 1.00 46.59 47 GLU B N 1
ATOM 2866 C CA . GLU B 1 50 ? -36.231 3.018 -41.446 1.00 48.36 47 GLU B CA 1
ATOM 2867 C C . GLU B 1 50 ? -37.552 2.670 -40.718 1.00 42.53 47 GLU B C 1
ATOM 2868 O O . GLU B 1 50 ? -38.630 3.052 -41.151 1.00 34.19 47 GLU B O 1
ATOM 2874 N N . HIS B 1 51 ? -37.458 1.975 -39.584 1.00 42.34 48 HIS B N 1
ATOM 2875 C CA . HIS B 1 51 ? -38.657 1.467 -38.904 1.00 43.40 48 HIS B CA 1
ATOM 2876 C C . HIS B 1 51 ? -39.218 2.317 -37.766 1.00 43.62 48 HIS B C 1
ATOM 2877 O O . HIS B 1 51 ? -40.231 1.971 -37.185 1.00 32.85 48 HIS B O 1
ATOM 2884 N N . VAL B 1 52 ? -38.630 3.467 -37.479 1.00 40.25 49 VAL B N 1
ATOM 2885 C CA . VAL B 1 52 ? -39.025 4.165 -36.245 1.00 41.08 49 VAL B CA 1
ATOM 2886 C C . VAL B 1 52 ? -40.523 4.454 -36.089 1.00 39.30 49 VAL B C 1
ATOM 2887 O O . VAL B 1 52 ? -41.010 4.651 -34.945 1.00 35.02 49 VAL B O 1
ATOM 2891 N N . ALA B 1 53 ? -41.252 4.536 -37.201 1.00 37.04 50 ALA B N 1
ATOM 2892 C CA . ALA B 1 53 ? -42.683 4.848 -37.098 1.00 36.21 50 ALA B CA 1
ATOM 2893 C C . ALA B 1 53 ? -43.609 3.641 -37.133 1.00 34.24 50 ALA B C 1
ATOM 2894 O O . ALA B 1 53 ? -44.822 3.834 -37.070 1.00 41.65 50 ALA B O 1
ATOM 2896 N N . GLU B 1 54 ? -43.086 2.425 -37.229 1.00 34.73 51 GLU B N 1
ATOM 2897 C CA . GLU B 1 54 ? -43.989 1.278 -37.022 1.00 44.48 51 GLU B CA 1
ATOM 2898 C C . GLU B 1 54 ? -44.516 1.231 -35.609 1.00 44.43 51 GLU B C 1
ATOM 2899 O O . GLU B 1 54 ? -43.839 1.638 -34.692 1.00 45.77 51 GLU B O 1
ATOM 2905 N N . MET B 1 55 ? -45.729 0.682 -35.497 1.00 38.95 52 MET B N 1
ATOM 2906 C CA . MET B 1 55 ? -46.643 0.901 -34.422 1.00 43.22 52 MET B CA 1
ATOM 2907 C C . MET B 1 55 ? -47.531 -0.347 -34.305 1.00 41.34 52 MET B C 1
ATOM 2908 O O . MET B 1 55 ? -48.243 -0.688 -35.246 1.00 39.20 52 MET B O 1
ATOM 2913 N N . ASP B 1 56 ? -47.485 -1.001 -33.146 1.00 42.10 53 ASP B N 1
ATOM 2914 C CA . ASP B 1 56 ? -48.341 -2.128 -32.824 1.00 36.76 53 ASP B CA 1
ATOM 2915 C C . ASP B 1 56 ? -49.299 -1.777 -31.695 1.00 36.38 53 ASP B C 1
ATOM 2916 O O . ASP B 1 56 ? -49.337 -0.639 -31.238 1.00 38.72 53 ASP B O 1
ATOM 2921 N N . CYS B 1 57 ? -50.094 -2.749 -31.261 1.00 35.67 54 CYS B N 1
ATOM 2922 C CA . CYS B 1 57 ? -51.067 -2.532 -30.208 1.00 37.82 54 CYS B CA 1
ATOM 2923 C C . CYS B 1 57 ? -50.437 -2.169 -28.852 1.00 35.02 54 CYS B C 1
ATOM 2924 O O . CYS B 1 57 ? -51.135 -1.755 -27.959 1.00 41.53 54 CYS B O 1
ATOM 2927 N N . MET B 1 58 ? -49.151 -2.405 -28.695 1.00 34.76 55 MET B N 1
ATOM 2928 C CA . MET B 1 58 ? -48.427 -2.083 -27.484 1.00 36.70 55 MET B CA 1
ATOM 2929 C C . MET B 1 58 ? -47.716 -0.749 -27.630 1.00 36.22 55 MET B C 1
ATOM 2930 O O . MET B 1 58 ? -46.832 -0.448 -26.840 1.00 33.60 55 MET B O 1
ATOM 2935 N N . MET B 1 59 ? -48.094 0.038 -28.649 1.00 39.04 56 MET B N 1
ATOM 2936 C CA . MET B 1 59 ? -47.458 1.329 -28.950 1.00 35.67 56 MET B CA 1
ATOM 2937 C C . MET B 1 59 ? -45.972 1.151 -29.238 1.00 30.83 56 MET B C 1
ATOM 2938 O O . MET B 1 59 ? -45.202 2.060 -29.090 1.00 31.23 56 MET B O 1
ATOM 2943 N N . SER B 1 60 ? -45.579 -0.038 -29.662 1.00 29.19 57 SER B N 1
ATOM 2944 C CA . SER B 1 60 ? -44.189 -0.308 -29.973 1.00 31.78 57 SER B CA 1
ATOM 2945 C C . SER B 1 60 ? -44.129 -0.957 -31.365 1.00 34.91 57 SER B C 1
ATOM 2946 O O . SER B 1 60 ? -44.939 -0.653 -32.250 1.00 36.79 57 SER B O 1
ATOM 2949 N N . SER B 1 61 ? -43.179 -1.846 -31.575 1.00 31.61 58 SER B N 1
ATOM 2950 C CA . SER B 1 61 ? -42.977 -2.345 -32.907 1.00 31.88 58 SER B CA 1
ATOM 2951 C C . SER B 1 61 ? -42.350 -3.720 -32.814 1.00 31.43 58 SER B C 1
ATOM 2952 O O . SER B 1 61 ? -41.894 -4.100 -31.764 1.00 30.32 58 SER B O 1
ATOM 2955 N N . SER B 1 62 ? -42.280 -4.442 -33.921 1.00 33.20 59 SER B N 1
ATOM 2956 C CA . SER B 1 62 ? -41.858 -5.841 -33.883 1.00 35.87 59 SER B CA 1
ATOM 2957 C C . SER B 1 62 ? -40.384 -5.917 -33.518 1.00 36.90 59 SER B C 1
ATOM 2958 O O . SER B 1 62 ? -39.634 -4.972 -33.728 1.00 39.06 59 SER B O 1
ATOM 2961 N N . ILE B 1 63 ? -39.981 -7.045 -32.980 1.00 36.53 60 ILE B N 1
ATOM 2962 C CA . ILE B 1 63 ? -38.569 -7.279 -32.658 1.00 39.51 60 ILE B CA 1
ATOM 2963 C C . ILE B 1 63 ? -37.672 -7.074 -33.846 1.00 44.39 60 ILE B C 1
ATOM 2964 O O . ILE B 1 63 ? -36.702 -6.332 -33.784 1.00 48.77 60 ILE B O 1
ATOM 2969 N N . ARG B 1 64 ? -38.015 -7.729 -34.947 1.00 52.93 61 ARG B N 1
ATOM 2970 C CA . ARG B 1 64 ? -37.109 -7.748 -36.064 1.00 50.13 61 ARG B CA 1
ATOM 2971 C C . ARG B 1 64 ? -36.994 -6.344 -36.687 1.00 43.35 61 ARG B C 1
ATOM 2972 O O . ARG B 1 64 ? -35.923 -5.970 -37.080 1.00 38.80 61 ARG B O 1
ATOM 2980 N N . SER B 1 65 ? -38.055 -5.545 -36.706 1.00 38.31 62 SER B N 1
ATOM 2981 C CA . SER B 1 65 ? -37.912 -4.164 -37.114 1.00 38.79 62 SER B CA 1
ATOM 2982 C C . SER B 1 65 ? -36.904 -3.374 -36.263 1.00 43.40 62 SER B C 1
ATOM 2983 O O . SER B 1 65 ? -36.036 -2.683 -36.804 1.00 42.43 62 SER B O 1
ATOM 2986 N N . ARG B 1 66 ? -37.049 -3.466 -34.934 1.00 42.72 63 ARG B N 1
ATOM 2987 C CA . ARG B 1 66 ? -36.194 -2.726 -34.009 1.00 39.61 63 ARG B CA 1
ATOM 2988 C C . ARG B 1 66 ? -34.759 -3.148 -34.124 1.00 39.39 63 ARG B C 1
ATOM 2989 O O . ARG B 1 66 ? -33.858 -2.312 -34.153 1.00 39.13 63 ARG B O 1
ATOM 2997 N N . VAL B 1 67 ? -34.554 -4.450 -34.203 1.00 41.62 64 VAL B N 1
ATOM 2998 C CA . VAL B 1 67 ? -33.197 -5.021 -34.368 1.00 42.64 64 VAL B CA 1
ATOM 2999 C C . VAL B 1 67 ? -32.506 -4.569 -35.697 1.00 43.15 64 VAL B C 1
ATOM 3000 O O . VAL B 1 67 ? -31.282 -4.430 -35.779 1.00 45.74 64 VAL B O 1
ATOM 3004 N N . ALA B 1 68 ? -33.310 -4.330 -36.720 1.00 45.82 65 ALA B N 1
ATOM 3005 C CA . ALA B 1 68 ? -32.795 -3.896 -38.033 1.00 52.99 65 ALA B CA 1
ATOM 3006 C C . ALA B 1 68 ? -32.286 -2.435 -37.971 1.00 50.17 65 ALA B C 1
ATOM 3007 O O . ALA B 1 68 ? -31.150 -2.147 -38.356 1.00 45.67 65 ALA B O 1
ATOM 3009 N N . ASP B 1 69 ? -33.133 -1.538 -37.477 1.00 45.22 66 ASP B N 1
ATOM 3010 C CA . ASP B 1 69 ? -32.735 -0.143 -37.239 1.00 43.00 66 ASP B CA 1
ATOM 3011 C C . ASP B 1 69 ? -31.475 -0.058 -36.348 1.00 43.79 66 ASP B C 1
ATOM 3012 O O . ASP B 1 69 ? -30.580 0.760 -36.580 1.00 44.65 66 ASP B O 1
ATOM 3017 N N . ILE B 1 70 ? -31.379 -0.945 -35.372 1.00 40.79 67 ILE B N 1
ATOM 3018 C CA . ILE B 1 70 ? -30.231 -0.944 -34.486 1.00 42.86 67 ILE B CA 1
ATOM 3019 C C . ILE B 1 70 ? -28.978 -1.331 -35.249 1.00 45.64 67 ILE B C 1
ATOM 3020 O O . ILE B 1 70 ? -27.949 -0.685 -35.099 1.00 52.33 67 ILE B O 1
ATOM 3025 N N . HIS B 1 71 ? -29.060 -2.397 -36.034 1.00 48.45 68 HIS B N 1
ATOM 3026 C CA . HIS B 1 71 ? -27.908 -2.884 -36.809 1.00 49.22 68 HIS B CA 1
ATOM 3027 C C . HIS B 1 71 ? -27.523 -1.974 -37.964 1.00 44.69 68 HIS B C 1
ATOM 3028 O O . HIS B 1 71 ? -26.370 -1.710 -38.158 1.00 43.16 68 HIS B O 1
ATOM 3035 N N . GLU B 1 72 ? -28.498 -1.503 -38.717 1.00 46.18 69 GLU B N 1
ATOM 3036 C CA . GLU B 1 72 ? -28.266 -0.516 -39.767 1.00 51.77 69 GLU B CA 1
ATOM 3037 C C . GLU B 1 72 ? -27.583 0.740 -39.177 1.00 55.52 69 GLU B C 1
ATOM 3038 O O . GLU B 1 72 ? -26.840 1.419 -39.879 1.00 61.59 69 GLU B O 1
ATOM 3044 N N . ALA B 1 73 ? -27.827 1.042 -37.897 1.00 57.49 70 ALA B N 1
ATOM 3045 C CA . ALA B 1 73 ? -27.319 2.279 -37.291 1.00 50.78 70 ALA B CA 1
ATOM 3046 C C . ALA B 1 73 ? -25.899 2.122 -36.765 1.00 47.97 70 ALA B C 1
ATOM 3047 O O . ALA B 1 73 ? -25.127 3.052 -36.811 1.00 45.19 70 ALA B O 1
ATOM 3049 N N . PHE B 1 74 ? -25.551 0.949 -36.271 1.00 48.51 71 PHE B N 1
ATOM 3050 C CA . PHE B 1 74 ? -24.201 0.708 -35.836 1.00 48.25 71 PHE B CA 1
ATOM 3051 C C . PHE B 1 74 ? -23.282 0.501 -37.019 1.00 55.27 71 PHE B C 1
ATOM 3052 O O . PHE B 1 74 ? -22.101 0.786 -36.979 1.00 58.97 71 PHE B O 1
ATOM 3060 N N . ASN B 1 75 ? -23.834 -0.015 -38.090 1.00 58.65 72 ASN B N 1
ATOM 3061 C CA . ASN B 1 75 ? -23.018 -0.434 -39.197 1.00 57.46 72 ASN B CA 1
ATOM 3062 C C . ASN B 1 75 ? -22.753 0.721 -40.167 1.00 56.05 72 ASN B C 1
ATOM 3063 O O . ASN B 1 75 ? -21.773 0.707 -40.889 1.00 47.04 72 ASN B O 1
ATOM 3068 N N . ASP B 1 76 ? -23.655 1.697 -40.187 1.00 56.79 73 ASP B N 1
ATOM 3069 C CA . ASP B 1 76 ? -23.515 2.861 -41.029 1.00 56.35 73 ASP B CA 1
ATOM 3070 C C . ASP B 1 76 ? -22.449 3.700 -40.377 1.00 57.05 73 ASP B C 1
ATOM 3071 O O . ASP B 1 76 ? -22.447 3.887 -39.166 1.00 62.19 73 ASP B O 1
ATOM 3076 N N . SER B 1 77 ? -21.504 4.175 -41.161 1.00 55.73 74 SER B N 1
ATOM 3077 C CA . SER B 1 77 ? -20.279 4.740 -40.558 1.00 59.83 74 SER B CA 1
ATOM 3078 C C . SER B 1 77 ? -20.359 6.278 -40.482 1.00 54.01 74 SER B C 1
ATOM 3079 O O . SER B 1 77 ? -19.632 6.907 -39.743 1.00 53.36 74 SER B O 1
ATOM 3082 N N . SER B 1 78 ? -21.281 6.882 -41.202 1.00 51.43 75 SER B N 1
ATOM 3083 C CA . SER B 1 78 ? -21.531 8.297 -41.007 1.00 59.27 75 SER B CA 1
ATOM 3084 C C . SER B 1 78 ? -22.124 8.561 -39.617 1.00 58.86 75 SER B C 1
ATOM 3085 O O . SER B 1 78 ? -21.887 9.626 -39.008 1.00 63.25 75 SER B O 1
ATOM 3088 N N . VAL B 1 79 ? -22.893 7.584 -39.129 1.00 60.21 76 VAL B N 1
ATOM 3089 C CA . VAL B 1 79 ? -23.576 7.644 -37.812 1.00 57.74 76 VAL B CA 1
ATOM 3090 C C . VAL B 1 79 ? -22.566 7.577 -36.664 1.00 53.58 76 VAL B C 1
ATOM 3091 O O . VAL B 1 79 ? -21.867 6.585 -36.530 1.00 42.58 76 VAL B O 1
ATOM 3095 N N . LYS B 1 80 ? -22.510 8.628 -35.838 1.00 54.19 77 LYS B N 1
ATOM 3096 C CA . LYS B 1 80 ? -21.558 8.688 -34.700 1.00 56.21 77 LYS B CA 1
ATOM 3097 C C . LYS B 1 80 ? -22.245 8.639 -33.330 1.00 50.70 77 LYS B C 1
ATOM 3098 O O . LYS B 1 80 ? -21.615 8.417 -32.323 1.00 50.01 77 LYS B O 1
ATOM 3104 N N . ALA B 1 81 ? -23.542 8.875 -33.292 1.00 49.16 78 ALA B N 1
ATOM 3105 C CA . ALA B 1 81 ? -24.297 8.625 -32.091 1.00 51.90 78 ALA B CA 1
ATOM 3106 C C . ALA B 1 81 ? -25.684 8.113 -32.457 1.00 52.57 78 ALA B C 1
ATOM 3107 O O . ALA B 1 81 ? -26.258 8.508 -33.477 1.00 46.59 78 ALA B O 1
ATOM 3109 N N . ILE B 1 82 ? -26.209 7.257 -31.581 1.00 50.74 79 ILE B N 1
ATOM 3110 C CA . ILE B 1 82 ? -27.553 6.728 -31.687 1.00 44.70 79 ILE B CA 1
ATOM 3111 C C . ILE B 1 82 ? -28.352 7.196 -30.453 1.00 42.34 79 ILE B C 1
ATOM 3112 O O . ILE B 1 82 ? -27.969 6.946 -29.312 1.00 41.64 79 ILE B O 1
ATOM 3117 N N . LEU B 1 83 ? -29.446 7.887 -30.688 1.00 39.95 80 LEU B N 1
ATOM 3118 C CA . LEU B 1 83 ? -30.340 8.264 -29.642 1.00 40.03 80 LEU B CA 1
ATOM 3119 C C . LEU B 1 83 ? -31.662 7.508 -29.750 1.00 40.65 80 LEU B C 1
ATOM 3120 O O . LEU B 1 83 ? -32.213 7.345 -30.838 1.00 37.98 80 LEU B O 1
ATOM 3125 N N . THR B 1 84 ? -32.197 7.093 -28.611 1.00 37.76 81 THR B N 1
ATOM 3126 C CA . THR B 1 84 ? -33.448 6.390 -28.609 1.00 37.09 81 THR B CA 1
ATOM 3127 C C . THR B 1 84 ? -34.541 7.427 -28.643 1.00 37.10 81 THR B C 1
ATOM 3128 O O . THR B 1 84 ? -34.423 8.476 -27.999 1.00 40.04 81 THR B O 1
ATOM 3132 N N . VAL B 1 85 ? -35.601 7.159 -29.393 1.00 34.67 82 VAL B N 1
ATOM 3133 C CA . VAL B 1 85 ? -36.743 8.056 -29.399 1.00 38.92 82 VAL B CA 1
ATOM 3134 C C . VAL B 1 85 ? -37.228 8.322 -27.980 1.00 41.75 82 VAL B C 1
ATOM 3135 O O . VAL B 1 85 ? -37.363 9.479 -27.547 1.00 41.56 82 VAL B O 1
ATOM 3139 N N . ILE B 1 86 ? -37.506 7.239 -27.270 1.00 37.34 83 ILE B N 1
ATOM 3140 C CA . ILE B 1 86 ? -38.103 7.343 -25.964 1.00 39.22 83 ILE B CA 1
ATOM 3141 C C . ILE B 1 86 ? -38.049 5.978 -25.348 1.00 38.95 83 ILE B C 1
ATOM 3142 O O . ILE B 1 86 ? -37.621 5.049 -26.007 1.00 41.42 83 ILE B O 1
ATOM 3147 N N . GLY B 1 87 ? -38.397 5.854 -24.075 1.00 39.11 84 GLY B N 1
ATOM 3148 C CA . GLY B 1 87 ? -38.386 4.535 -23.399 1.00 35.85 84 GLY B CA 1
ATOM 3149 C C . GLY B 1 87 ? -39.768 3.873 -23.539 1.00 38.31 84 GLY B C 1
ATOM 3150 O O . GLY B 1 87 ? -40.512 4.116 -24.512 1.00 30.80 84 GLY B O 1
ATOM 3151 N N . GLY B 1 88 ? -40.104 3.041 -22.546 1.00 36.45 85 GLY B N 1
ATOM 3152 C CA . GLY B 1 88 ? -41.328 2.254 -22.534 1.00 34.40 85 GLY B CA 1
ATOM 3153 C C . GLY B 1 88 ? -41.055 0.982 -21.774 1.00 33.90 85 GLY B C 1
ATOM 3154 O O . GLY B 1 88 ? -40.764 1.062 -20.602 1.00 32.73 85 GLY B O 1
ATOM 3155 N N . PHE B 1 89 ? -41.094 -0.185 -22.434 1.00 33.77 86 PHE B N 1
ATOM 3156 C CA . PHE B 1 89 ? -41.231 -1.446 -21.691 1.00 33.31 86 PHE B CA 1
ATOM 3157 C C . PHE B 1 89 ? -40.472 -2.654 -22.183 1.00 35.25 86 PHE B C 1
ATOM 3158 O O . PHE B 1 89 ? -40.245 -3.593 -21.396 1.00 32.41 86 PHE B O 1
ATOM 3166 N N . ASN B 1 90 ? -40.121 -2.663 -23.466 1.00 33.54 87 ASN B N 1
ATOM 3167 C CA . ASN B 1 90 ? -39.821 -3.913 -24.148 1.00 35.94 87 ASN B CA 1
ATOM 3168 C C . ASN B 1 90 ? -38.477 -3.979 -24.810 1.00 35.18 87 ASN B C 1
ATOM 3169 O O . ASN B 1 90 ? -38.284 -4.803 -25.678 1.00 37.24 87 ASN B O 1
ATOM 3174 N N . SER B 1 91 ? -37.535 -3.143 -24.414 1.00 32.62 88 SER B N 1
ATOM 3175 C CA . SER B 1 91 ? -36.238 -3.240 -25.037 1.00 31.74 88 SER B CA 1
ATOM 3176 C C . SER B 1 91 ? -35.593 -4.541 -24.628 1.00 30.00 88 SER B C 1
ATOM 3177 O O . SER B 1 91 ? -34.745 -5.058 -25.355 1.00 28.92 88 SER B O 1
ATOM 3180 N N . ASN B 1 92 ? -35.998 -5.111 -23.506 1.00 31.30 89 ASN B N 1
ATOM 3181 C CA . ASN B 1 92 ? -35.416 -6.419 -23.080 1.00 30.99 89 ASN B CA 1
ATOM 3182 C C . ASN B 1 92 ? -35.730 -7.639 -24.045 1.00 32.76 89 ASN B C 1
ATOM 3183 O O . ASN B 1 92 ? -34.935 -8.543 -24.141 1.00 31.12 89 ASN B O 1
ATOM 3188 N N . GLN B 1 93 ? -36.869 -7.615 -24.754 1.00 36.39 90 GLN B N 1
ATOM 3189 C CA . GLN B 1 93 ? -37.179 -8.541 -25.867 1.00 38.50 90 GLN B CA 1
ATOM 3190 C C . GLN B 1 93 ? -36.102 -8.653 -26.928 1.00 39.16 90 GLN B C 1
ATOM 3191 O O . GLN B 1 93 ? -35.971 -9.683 -27.550 1.00 40.99 90 GLN B O 1
ATOM 3197 N N . LEU B 1 94 ? -35.411 -7.559 -27.197 1.00 39.76 91 LEU B N 1
ATOM 3198 C CA . LEU B 1 94 ? -34.438 -7.468 -28.305 1.00 39.74 91 LEU B CA 1
ATOM 3199 C C . LEU B 1 94 ? -33.120 -8.175 -28.019 1.00 36.89 91 LEU B C 1
ATOM 3200 O O . LEU B 1 94 ? -32.393 -8.565 -28.926 1.00 39.47 91 LEU B O 1
ATOM 3205 N N . LEU B 1 95 ? -32.792 -8.309 -26.754 1.00 36.38 92 LEU B N 1
ATOM 3206 C CA . LEU B 1 95 ? -31.414 -8.711 -26.373 1.00 36.71 92 LEU B CA 1
ATOM 3207 C C . LEU B 1 95 ? -30.847 -9.998 -27.004 1.00 38.53 92 LEU B C 1
ATOM 3208 O O . LEU B 1 95 ? -29.703 -10.011 -27.374 1.00 40.67 92 LEU B O 1
ATOM 3213 N N . PRO B 1 96 ? -31.632 -11.103 -27.064 1.00 45.40 93 PRO B N 1
ATOM 3214 C CA . PRO B 1 96 ? -31.100 -12.373 -27.606 1.00 44.83 93 PRO B CA 1
ATOM 3215 C C . PRO B 1 96 ? -30.809 -12.305 -29.097 1.00 43.50 93 PRO B C 1
ATOM 3216 O O . PRO B 1 96 ? -30.061 -13.103 -29.558 1.00 45.67 93 PRO B O 1
ATOM 3220 N N . TYR B 1 97 ? -31.366 -11.328 -29.793 1.00 39.82 94 TYR B N 1
ATOM 3221 C CA . TYR B 1 97 ? -31.337 -11.228 -31.216 1.00 42.64 94 TYR B CA 1
ATOM 3222 C C . TYR B 1 97 ? -30.295 -10.254 -31.756 1.00 46.33 94 TYR B C 1
ATOM 3223 O O . TYR B 1 97 ? -30.182 -10.077 -32.979 1.00 52.48 94 TYR B O 1
ATOM 3232 N N . LEU B 1 98 ? -29.556 -9.593 -30.881 1.00 48.85 95 LEU B N 1
ATOM 3233 C CA . LEU B 1 98 ? -28.623 -8.563 -31.322 1.00 47.40 95 LEU B CA 1
ATOM 3234 C C . LEU B 1 98 ? -27.288 -9.172 -31.696 1.00 52.08 95 LEU B C 1
ATOM 3235 O O . LEU B 1 98 ? -26.801 -10.057 -30.991 1.00 51.08 95 LEU B O 1
ATOM 3240 N N . ASP B 1 99 ? -26.679 -8.645 -32.764 1.00 51.09 96 ASP B N 1
ATOM 3241 C CA . ASP B 1 99 ? -25.347 -9.049 -33.207 1.00 46.71 96 ASP B CA 1
ATOM 3242 C C . ASP B 1 99 ? -24.351 -8.254 -32.425 1.00 45.71 96 ASP B C 1
ATOM 3243 O O . ASP B 1 99 ? -24.009 -7.125 -32.797 1.00 45.96 96 ASP B O 1
ATOM 3248 N N . TYR B 1 100 ? -23.874 -8.824 -31.336 1.00 46.59 97 TYR B N 1
ATOM 3249 C CA . TYR B 1 100 ? -22.993 -8.094 -30.457 1.00 50.04 97 TYR B CA 1
ATOM 3250 C C . TYR B 1 100 ? -21.655 -7.880 -31.111 1.00 56.07 97 TYR B C 1
ATOM 3251 O O . TYR B 1 100 ? -21.014 -6.865 -30.860 1.00 61.15 97 TYR B O 1
ATOM 3260 N N . ASP B 1 101 ? -21.243 -8.816 -31.963 1.00 62.32 98 ASP B N 1
ATOM 3261 C CA . ASP B 1 101 ? -19.918 -8.752 -32.611 1.00 60.62 98 ASP B CA 1
ATOM 3262 C C . ASP B 1 101 ? -19.883 -7.561 -33.546 1.00 53.64 98 ASP B C 1
ATOM 3263 O O . ASP B 1 101 ? -18.920 -6.813 -33.575 1.00 54.36 98 ASP B O 1
ATOM 3268 N N . LEU B 1 102 ? -20.947 -7.388 -34.305 1.00 49.02 99 LEU B N 1
ATOM 3269 C CA . LEU B 1 102 ? -21.066 -6.234 -35.175 1.00 56.39 99 LEU B CA 1
ATOM 3270 C C . LEU B 1 102 ? -21.017 -4.918 -34.407 1.00 60.11 99 LEU B C 1
ATOM 3271 O O . LEU B 1 102 ? -20.392 -3.957 -34.841 1.00 65.43 99 LEU B O 1
ATOM 3276 N N . ILE B 1 103 ? -21.719 -4.870 -33.281 1.00 59.20 100 ILE B N 1
ATOM 3277 C CA . ILE B 1 103 ? -21.681 -3.703 -32.390 1.00 52.37 100 ILE B CA 1
ATOM 3278 C C . ILE B 1 103 ? -20.270 -3.457 -31.829 1.00 47.64 100 ILE B C 1
ATOM 3279 O O . ILE B 1 103 ? -19.790 -2.327 -31.822 1.00 40.21 100 ILE B O 1
ATOM 3284 N N . SER B 1 104 ? -19.633 -4.518 -31.350 1.00 48.40 101 SER B N 1
ATOM 3285 C CA . SER B 1 104 ? -18.269 -4.469 -30.799 1.00 53.92 101 SER B CA 1
ATOM 3286 C C . SER B 1 104 ? -17.241 -3.851 -31.768 1.00 58.31 101 SER B C 1
ATOM 3287 O O . SER B 1 104 ? -16.269 -3.239 -31.338 1.00 64.98 101 SER B O 1
ATOM 3290 N N . GLU B 1 105 ? -17.460 -4.022 -33.069 1.00 61.81 102 GLU B N 1
ATOM 3291 C CA . GLU B 1 105 ? -16.555 -3.484 -34.084 1.00 65.75 102 GLU B CA 1
ATOM 3292 C C . GLU B 1 105 ? -17.082 -2.228 -34.739 1.00 59.25 102 GLU B C 1
ATOM 3293 O O . GLU B 1 105 ? -16.530 -1.758 -35.716 1.00 63.75 102 GLU B O 1
ATOM 3299 N N . ASN B 1 106 ? -18.140 -1.663 -34.193 1.00 55.93 103 ASN B N 1
ATOM 3300 C CA . ASN B 1 106 ? -18.596 -0.349 -34.634 1.00 58.67 103 ASN B CA 1
ATOM 3301 C C . ASN B 1 106 ? -18.843 0.561 -33.435 1.00 53.44 103 ASN B C 1
ATOM 3302 O O . ASN B 1 106 ? -19.871 1.158 -33.344 1.00 54.81 103 ASN B O 1
ATOM 3307 N N . PRO B 1 107 ? -17.874 0.678 -32.531 1.00 53.68 104 PRO B N 1
ATOM 3308 C CA . PRO B 1 107 ? -18.043 1.497 -31.347 1.00 54.63 104 PRO B CA 1
ATOM 3309 C C . PRO B 1 107 ? -18.549 2.910 -31.649 1.00 58.24 104 PRO B C 1
ATOM 3310 O O . PRO B 1 107 ? -18.051 3.579 -32.546 1.00 63.66 104 PRO B O 1
ATOM 3314 N N . LYS B 1 108 ? -19.575 3.310 -30.914 1.00 55.10 105 LYS B N 1
ATOM 3315 C CA . LYS B 1 108 ? -20.128 4.630 -30.991 1.00 52.15 105 LYS B CA 1
ATOM 3316 C C . LYS B 1 108 ? -21.147 4.878 -29.874 1.00 49.20 105 LYS B C 1
ATOM 3317 O O . LYS B 1 108 ? -21.486 4.009 -29.086 1.00 45.33 105 LYS B O 1
ATOM 3323 N N . ILE B 1 109 ? -21.599 6.105 -29.814 1.00 48.79 106 ILE B N 1
ATOM 3324 C CA . ILE B 1 109 ? -22.420 6.556 -28.725 1.00 51.49 106 ILE B CA 1
ATOM 3325 C C . ILE B 1 109 ? -23.818 5.966 -28.873 1.00 49.47 106 ILE B C 1
ATOM 3326 O O . ILE B 1 109 ? -24.435 6.044 -29.960 1.00 55.90 106 ILE B O 1
ATOM 3331 N N . LEU B 1 110 ? -24.299 5.363 -27.783 1.00 44.53 107 LEU B N 1
ATOM 3332 C CA . LEU B 1 110 ? -25.713 5.045 -27.661 1.00 41.14 107 LEU B CA 1
ATOM 3333 C C . LEU B 1 110 ? -26.252 5.683 -26.406 1.00 36.37 107 LEU B C 1
ATOM 3334 O O . LEU B 1 110 ? -25.781 5.402 -25.296 1.00 32.20 107 LEU B O 1
ATOM 3339 N N . CYS B 1 111 ? -27.246 6.543 -26.556 1.00 36.67 108 CYS B N 1
ATOM 3340 C CA . CYS B 1 111 ? -27.742 7.221 -25.386 1.00 37.27 108 CYS B CA 1
ATOM 3341 C C . CYS B 1 111 ? -29.274 7.187 -25.270 1.00 33.39 108 CYS B C 1
ATOM 3342 O O . CYS B 1 111 ? -29.980 7.332 -26.229 1.00 32.24 108 CYS B O 1
ATOM 3345 N N . GLY B 1 112 ? -29.760 7.054 -24.053 1.00 31.25 109 GLY B N 1
ATOM 3346 C CA . GLY B 1 112 ? -31.209 7.132 -23.771 1.00 32.72 109 GLY B CA 1
ATOM 3347 C C . GLY B 1 112 ? -31.328 6.687 -22.334 1.00 33.13 109 GLY B C 1
ATOM 3348 O O . GLY B 1 112 ? -30.291 6.379 -21.735 1.00 32.23 109 GLY B O 1
ATOM 3349 N N . PHE B 1 113 ? -32.534 6.637 -21.771 1.00 30.91 110 PHE B N 1
ATOM 3350 C CA . PHE B 1 113 ? -32.665 6.158 -20.395 1.00 32.75 110 PHE B CA 1
ATOM 3351 C C . PHE B 1 113 ? -33.976 5.407 -20.143 1.00 30.40 110 PHE B C 1
ATOM 3352 O O . PHE B 1 113 ? -34.719 5.075 -21.059 1.00 29.40 110 PHE B O 1
ATOM 3360 N N . ALA B 1 114 ? -34.220 5.114 -18.881 1.00 29.67 111 ALA B N 1
ATOM 3361 C CA . ALA B 1 114 ? -35.404 4.386 -18.461 1.00 33.55 111 ALA B CA 1
ATOM 3362 C C . ALA B 1 114 ? -35.409 2.924 -18.994 1.00 34.41 111 ALA B C 1
ATOM 3363 O O . ALA B 1 114 ? -34.468 2.160 -18.690 1.00 32.56 111 ALA B O 1
ATOM 3365 N N . ASP B 1 115 ? -36.411 2.530 -19.786 1.00 31.92 112 ASP B N 1
ATOM 3366 C CA . ASP B 1 115 ? -36.393 1.182 -20.370 1.00 32.18 112 ASP B CA 1
ATOM 3367 C C . ASP B 1 115 ? -35.100 0.827 -21.114 1.00 31.13 112 ASP B C 1
ATOM 3368 O O . ASP B 1 115 ? -34.673 -0.304 -21.073 1.00 34.03 112 ASP B O 1
ATOM 3373 N N . ILE B 1 116 ? -34.507 1.811 -21.775 1.00 29.93 113 ILE B N 1
ATOM 3374 C CA . ILE B 1 116 ? -33.259 1.700 -22.508 1.00 30.05 113 ILE B CA 1
ATOM 3375 C C . ILE B 1 116 ? -32.106 1.234 -21.656 1.00 28.76 113 ILE B C 1
ATOM 3376 O O . ILE B 1 116 ? -31.134 0.750 -22.167 1.00 28.32 113 ILE B O 1
ATOM 3381 N N . THR B 1 117 ? -32.229 1.366 -20.357 1.00 28.54 114 THR B N 1
ATOM 3382 C CA . THR B 1 117 ? -31.291 0.802 -19.466 1.00 30.14 114 THR B CA 1
ATOM 3383 C C . THR B 1 117 ? -30.990 -0.664 -19.835 1.00 34.68 114 THR B C 1
ATOM 3384 O O . THR B 1 117 ? -29.824 -1.112 -19.717 1.00 32.97 114 THR B O 1
ATOM 3388 N N . ALA B 1 118 ? -32.012 -1.420 -20.262 1.00 31.30 115 ALA B N 1
ATOM 3389 C CA . ALA B 1 118 ? -31.787 -2.844 -20.552 1.00 33.89 115 ALA B CA 1
ATOM 3390 C C . ALA B 1 118 ? -30.882 -3.043 -21.766 1.00 32.29 115 ALA B C 1
ATOM 3391 O O . ALA B 1 118 ? -29.928 -3.812 -21.734 1.00 30.64 115 ALA B O 1
ATOM 3393 N N . LEU B 1 119 ? -31.239 -2.362 -22.845 1.00 33.72 116 LEU B N 1
ATOM 3394 C CA . LEU B 1 119 ? -30.456 -2.376 -24.078 1.00 36.58 116 LEU B CA 1
ATOM 3395 C C . LEU B 1 119 ? -29.032 -1.875 -23.841 1.00 36.06 116 LEU B C 1
ATOM 3396 O O . LEU B 1 119 ? -28.083 -2.481 -24.283 1.00 40.51 116 LEU B O 1
ATOM 3401 N N . ALA B 1 120 ? -28.894 -0.776 -23.118 1.00 33.89 117 ALA B N 1
ATOM 3402 C CA . ALA B 1 120 ? -27.614 -0.137 -22.959 1.00 33.00 117 ALA B CA 1
ATOM 3403 C C . ALA B 1 120 ? -26.706 -0.974 -22.120 1.00 33.75 117 ALA B C 1
ATOM 3404 O O . ALA B 1 120 ? -25.552 -1.162 -22.455 1.00 37.49 117 ALA B O 1
ATOM 3406 N N . THR B 1 121 ? -27.206 -1.426 -20.988 1.00 34.53 118 THR B N 1
ATOM 3407 C CA . THR B 1 121 ? -26.430 -2.248 -20.107 1.00 35.35 118 THR B CA 1
ATOM 3408 C C . THR B 1 121 ? -25.976 -3.534 -20.795 1.00 36.52 118 THR B C 1
ATOM 3409 O O . THR B 1 121 ? -24.850 -3.972 -20.605 1.00 39.09 118 THR B O 1
ATOM 3413 N N . ALA B 1 122 ? -26.881 -4.173 -21.526 1.00 38.73 119 ALA B N 1
ATOM 3414 C CA . ALA B 1 122 ? -26.569 -5.435 -22.196 1.00 40.24 119 ALA B CA 1
ATOM 3415 C C . ALA B 1 122 ? -25.432 -5.234 -23.223 1.00 43.15 119 ALA B C 1
ATOM 3416 O O . ALA B 1 122 ? -24.452 -5.965 -23.214 1.00 42.68 119 ALA B O 1
ATOM 3418 N N . ILE B 1 123 ? -25.560 -4.215 -24.077 1.00 39.64 120 ILE B N 1
ATOM 3419 C CA . ILE B 1 123 ? -24.493 -3.884 -25.007 1.00 36.45 120 ILE B CA 1
ATOM 3420 C C . ILE B 1 123 ? -23.156 -3.757 -24.288 1.00 35.39 120 ILE B C 1
ATOM 3421 O O . ILE B 1 123 ? -22.175 -4.256 -24.756 1.00 41.05 120 ILE B O 1
ATOM 3426 N N . TYR B 1 124 ? -23.160 -3.127 -23.127 1.00 35.20 121 TYR B N 1
ATOM 3427 C CA . TYR B 1 124 ? -21.981 -2.912 -22.330 1.00 35.47 121 TYR B CA 1
ATOM 3428 C C . TYR B 1 124 ? -21.446 -4.235 -21.779 1.00 40.28 121 TYR B C 1
ATOM 3429 O O . TYR B 1 124 ? -20.267 -4.500 -21.869 1.00 49.18 121 TYR B O 1
ATOM 3438 N N . THR B 1 125 ? -22.287 -5.059 -21.171 1.00 40.42 122 THR B N 1
ATOM 3439 C CA . THR B 1 125 ? -21.812 -6.313 -20.583 1.00 39.74 122 THR B CA 1
ATOM 3440 C C . THR B 1 125 ? -21.319 -7.314 -21.647 1.00 38.85 122 THR B C 1
ATOM 3441 O O . THR B 1 125 ? -20.527 -8.182 -21.327 1.00 38.09 122 THR B O 1
ATOM 3445 N N . GLN B 1 126 ? -21.836 -7.214 -22.875 1.00 38.59 123 GLN B N 1
ATOM 3446 C CA . GLN B 1 126 ? -21.547 -8.163 -23.935 1.00 41.83 123 GLN B CA 1
ATOM 3447 C C . GLN B 1 126 ? -20.371 -7.731 -24.802 1.00 49.38 123 GLN B C 1
ATOM 3448 O O . GLN B 1 126 ? -19.576 -8.569 -25.205 1.00 55.42 123 GLN B O 1
ATOM 3454 N N . THR B 1 127 ? -20.307 -6.442 -25.134 1.00 51.73 124 THR B N 1
ATOM 3455 C CA . THR B 1 127 ? -19.233 -5.908 -25.941 1.00 48.24 124 THR B CA 1
ATOM 3456 C C . THR B 1 127 ? -18.258 -5.083 -25.144 1.00 50.88 124 THR B C 1
ATOM 3457 O O . THR B 1 127 ? -17.167 -4.823 -25.605 1.00 54.55 124 THR B O 1
ATOM 3461 N N . GLU B 1 128 ? -18.611 -4.703 -23.930 1.00 57.42 125 GLU B N 1
ATOM 3462 C CA . GLU B 1 128 ? -17.831 -3.705 -23.158 1.00 57.04 125 GLU B CA 1
ATOM 3463 C C . GLU B 1 128 ? -17.543 -2.395 -23.909 1.00 51.61 125 GLU B C 1
ATOM 3464 O O . GLU B 1 128 ? -16.604 -1.692 -23.593 1.00 52.02 125 GLU B O 1
ATOM 3470 N N . LEU B 1 129 ? -18.393 -2.063 -24.879 1.00 43.54 126 LEU B N 1
ATOM 3471 C CA . LEU B 1 129 ? -18.535 -0.702 -25.333 1.00 45.08 126 LEU B CA 1
ATOM 3472 C C . LEU B 1 129 ? -19.306 0.093 -24.268 1.00 49.70 126 LEU B C 1
ATOM 3473 O O . LEU B 1 129 ? -20.362 -0.339 -23.806 1.00 54.44 126 LEU B O 1
ATOM 3478 N N . ILE B 1 130 ? -18.792 1.249 -23.879 1.00 47.24 127 ILE B N 1
ATOM 3479 C CA . ILE B 1 130 ? -19.507 2.111 -22.947 1.00 46.53 127 ILE B CA 1
ATOM 3480 C C . ILE B 1 130 ? -20.726 2.771 -23.562 1.00 46.62 127 ILE B C 1
ATOM 3481 O O . ILE B 1 130 ? -20.662 3.321 -24.664 1.00 47.54 127 ILE B O 1
ATOM 3486 N N . THR B 1 131 ? -21.847 2.698 -22.839 1.00 41.50 128 THR B N 1
ATOM 3487 C CA . THR B 1 131 ? -23.106 3.289 -23.309 1.00 41.62 128 THR B CA 1
ATOM 3488 C C . THR B 1 131 ? -23.500 4.368 -22.293 1.00 42.14 128 THR B C 1
ATOM 3489 O O . THR B 1 131 ? -22.802 4.532 -21.289 1.00 37.89 128 THR B O 1
ATOM 3493 N N . TYR B 1 132 ? -24.619 5.055 -22.533 1.00 40.79 129 TYR B N 1
ATOM 3494 C CA . TYR B 1 132 ? -24.997 6.193 -21.737 1.00 42.25 129 TYR B CA 1
ATOM 3495 C C . TYR B 1 132 ? -26.496 6.169 -21.324 1.00 46.58 129 TYR B C 1
ATOM 3496 O O . TYR B 1 132 ? -27.396 5.858 -22.142 1.00 43.27 129 TYR B O 1
ATOM 3505 N N . SER B 1 133 ? -26.739 6.510 -20.056 1.00 39.63 130 SER B N 1
ATOM 3506 C CA . SER B 1 133 ? -28.039 6.802 -19.561 1.00 37.59 130 SER B CA 1
ATOM 3507 C C . SER B 1 133 ? -28.205 8.292 -19.586 1.00 43.07 130 SER B C 1
ATOM 3508 O O . SER B 1 133 ? -27.625 9.019 -18.782 1.00 51.51 130 SER B O 1
ATOM 3511 N N . GLY B 1 134 ? -29.025 8.762 -20.499 1.00 48.10 131 GLY B N 1
ATOM 3512 C CA . GLY B 1 134 ? -29.173 10.189 -20.723 1.00 45.95 131 GLY B CA 1
ATOM 3513 C C . GLY B 1 134 ? -30.324 10.480 -21.648 1.00 45.71 131 GLY B C 1
ATOM 3514 O O . GLY B 1 134 ? -31.274 9.701 -21.755 1.00 43.66 131 GLY B O 1
ATOM 3515 N N . ALA B 1 135 ? -30.234 11.616 -22.311 1.00 44.81 132 ALA B N 1
ATOM 3516 C CA . ALA B 1 135 ? -31.372 12.171 -23.024 1.00 42.07 132 ALA B CA 1
ATOM 3517 C C . ALA B 1 135 ? -31.828 11.250 -24.152 1.00 41.07 132 ALA B C 1
ATOM 3518 O O . ALA B 1 135 ? -31.001 10.740 -24.901 1.00 39.75 132 ALA B O 1
ATOM 3520 N N . HIS B 1 136 ? -33.140 11.101 -24.290 1.00 42.24 133 HIS B N 1
ATOM 3521 C CA . HIS B 1 136 ? -33.751 10.616 -25.532 1.00 42.30 133 HIS B CA 1
ATOM 3522 C C . HIS B 1 136 ? -33.778 11.736 -26.548 1.00 43.46 133 HIS B C 1
ATOM 3523 O O . HIS B 1 136 ? -33.580 12.876 -26.231 1.00 46.99 133 HIS B O 1
ATOM 3530 N N . PHE B 1 137 ? -33.992 11.379 -27.790 1.00 44.29 134 PHE B N 1
ATOM 3531 C CA . PHE B 1 137 ? -34.313 12.312 -28.813 1.00 42.42 134 PHE B CA 1
ATOM 3532 C C . PHE B 1 137 ? -35.481 13.139 -28.343 1.00 45.36 134 PHE B C 1
ATOM 3533 O O . PHE B 1 137 ? -35.538 14.319 -28.571 1.00 48.37 134 PHE B O 1
ATOM 3541 N N . SER B 1 138 ? -36.439 12.511 -27.698 1.00 45.27 135 SER B N 1
ATOM 3542 C CA . SER B 1 138 ? -37.650 13.206 -27.294 1.00 45.57 135 SER B CA 1
ATOM 3543 C C . SER B 1 138 ? -37.374 14.166 -26.124 1.00 42.40 135 SER B C 1
ATOM 3544 O O . SER B 1 138 ? -38.160 15.082 -25.842 1.00 42.50 135 SER B O 1
ATOM 3547 N N . SER B 1 139 ? -36.290 13.912 -25.411 1.00 38.90 136 SER B N 1
ATOM 3548 C CA . SER B 1 139 ? -35.863 14.807 -24.334 1.00 41.66 136 SER B CA 1
ATOM 3549 C C . SER B 1 139 ? -35.544 16.214 -24.869 1.00 42.17 136 SER B C 1
ATOM 3550 O O . SER B 1 139 ? -35.871 17.230 -24.258 1.00 39.56 136 SER B O 1
ATOM 3553 N N . PHE B 1 140 ? -34.982 16.249 -26.061 1.00 45.38 137 PHE B N 1
ATOM 3554 C CA . PHE B 1 140 ? -34.681 17.496 -26.724 1.00 43.72 137 PHE B CA 1
ATOM 3555 C C . PHE B 1 140 ? -35.854 18.249 -27.332 1.00 44.23 137 PHE B C 1
ATOM 3556 O O . PHE B 1 140 ? -35.635 19.209 -28.040 1.00 44.89 137 PHE B O 1
ATOM 3564 N N . SER B 1 141 ? -37.085 17.849 -27.027 1.00 44.74 138 SER B N 1
ATOM 3565 C CA . SER B 1 141 ? -38.263 18.609 -27.443 1.00 44.21 138 SER B CA 1
ATOM 3566 C C . SER B 1 141 ? -38.858 19.475 -26.318 1.00 41.19 138 SER B C 1
ATOM 3567 O O . SER B 1 141 ? -39.897 20.106 -26.471 1.00 39.60 138 SER B O 1
ATOM 3570 N N . MET B 1 142 ? -38.220 19.442 -25.154 1.00 46.63 139 MET B N 1
ATOM 3571 C CA . MET B 1 142 ? -38.622 20.271 -24.017 1.00 45.06 139 MET B CA 1
ATOM 3572 C C . MET B 1 142 ? -38.194 21.742 -24.292 1.00 45.96 139 MET B C 1
ATOM 3573 O O . MET B 1 142 ? -37.022 22.010 -24.636 1.00 42.70 139 MET B O 1
ATOM 3578 N N . GLU B 1 143 ? -39.153 22.663 -24.207 1.00 48.68 140 GLU B N 1
ATOM 3579 C CA . GLU B 1 143 ? -38.919 24.067 -24.634 1.00 53.53 140 GLU B CA 1
ATOM 3580 C C . GLU B 1 143 ? -38.278 24.868 -23.505 1.00 54.95 140 GLU B C 1
ATOM 3581 O O . GLU B 1 143 ? -37.196 25.461 -23.667 1.00 50.10 140 GLU B O 1
ATOM 3587 N N . LYS B 1 144 ? -38.916 24.809 -22.341 1.00 52.21 141 LYS B N 1
ATOM 3588 C CA . LYS B 1 144 ? -38.335 25.361 -21.130 1.00 58.98 141 LYS B CA 1
ATOM 3589 C C . LYS B 1 144 ? -37.366 24.410 -20.352 1.00 59.28 141 LYS B C 1
ATOM 3590 O O . LYS B 1 144 ? -37.645 23.227 -20.123 1.00 53.95 141 LYS B O 1
ATOM 3596 N N . GLY B 1 145 ? -36.214 24.947 -19.969 1.00 56.21 142 GLY B N 1
ATOM 3597 C CA . GLY B 1 145 ? -35.422 24.364 -18.892 1.00 52.10 142 GLY B CA 1
ATOM 3598 C C . GLY B 1 145 ? -34.412 23.356 -19.356 1.00 49.14 142 GLY B C 1
ATOM 3599 O O . GLY B 1 145 ? -33.858 22.621 -18.552 1.00 44.92 142 GLY B O 1
ATOM 3600 N N . LEU B 1 146 ? -34.152 23.382 -20.651 1.00 48.32 143 LEU B N 1
ATOM 3601 C CA . LEU B 1 146 ? -33.289 22.451 -21.329 1.00 48.85 143 LEU B CA 1
ATOM 3602 C C . LEU B 1 146 ? -31.834 22.696 -21.058 1.00 52.70 143 LEU B C 1
ATOM 3603 O O . LEU B 1 146 ? -30.997 21.789 -21.208 1.00 56.48 143 LEU B O 1
ATOM 3608 N N . ASP B 1 147 ? -31.504 23.931 -20.734 1.00 55.02 144 ASP B N 1
ATOM 3609 C CA . ASP B 1 147 ? -30.103 24.355 -20.697 1.00 59.65 144 ASP B CA 1
ATOM 3610 C C . ASP B 1 147 ? -29.205 23.362 -19.925 1.00 51.10 144 ASP B C 1
ATOM 3611 O O . ASP B 1 147 ? -28.077 22.996 -20.384 1.00 41.67 144 ASP B O 1
ATOM 3616 N N . TYR B 1 148 ? -29.709 22.892 -18.777 1.00 48.26 145 TYR B N 1
ATOM 3617 C CA . TYR B 1 148 ? -28.986 21.855 -18.014 1.00 50.44 145 TYR B CA 1
ATOM 3618 C C . TYR B 1 148 ? -28.724 20.587 -18.840 1.00 49.53 145 TYR B C 1
ATOM 3619 O O . TYR B 1 148 ? -27.606 20.056 -18.823 1.00 46.91 145 TYR B O 1
ATOM 3628 N N . VAL B 1 149 ? -29.772 20.137 -19.561 1.00 45.44 146 VAL B N 1
ATOM 3629 C CA . VAL B 1 149 ? -29.752 18.897 -20.308 1.00 42.26 146 VAL B CA 1
ATOM 3630 C C . VAL B 1 149 ? -28.708 18.914 -21.403 1.00 40.24 146 VAL B C 1
ATOM 3631 O O . VAL B 1 149 ? -27.953 17.938 -21.565 1.00 35.93 146 VAL B O 1
ATOM 3635 N N . MET B 1 150 ? -28.651 20.007 -22.162 1.00 44.72 147 MET B N 1
ATOM 3636 C CA . MET B 1 150 ? -27.621 20.140 -23.236 1.00 47.47 147 MET B CA 1
ATOM 3637 C C . MET B 1 150 ? -26.240 20.167 -22.612 1.00 44.00 147 MET B C 1
ATOM 3638 O O . MET B 1 150 ? -25.300 19.517 -23.083 1.00 47.12 147 MET B O 1
ATOM 3643 N N . GLU B 1 151 ? -26.139 20.882 -21.503 1.00 45.07 148 GLU B N 1
ATOM 3644 C CA . GLU B 1 151 ? -24.845 21.059 -20.863 1.00 51.02 148 GLU B CA 1
ATOM 3645 C C . GLU B 1 151 ? -24.268 19.721 -20.426 1.00 45.40 148 GLU B C 1
ATOM 3646 O O . GLU B 1 151 ? -23.112 19.421 -20.705 1.00 47.96 148 GLU B O 1
ATOM 3652 N N . SER B 1 152 ? -25.090 18.921 -19.739 1.00 47.28 149 SER B N 1
ATOM 3653 C CA . SER B 1 152 ? -24.687 17.571 -19.299 1.00 45.88 149 SER B CA 1
ATOM 3654 C C . SER B 1 152 ? -24.444 16.666 -20.506 1.00 45.20 149 SER B C 1
ATOM 3655 O O . SER B 1 152 ? -23.439 15.938 -20.581 1.00 44.28 149 SER B O 1
ATOM 3658 N N . PHE B 1 153 ? -25.321 16.778 -21.491 1.00 44.65 150 PHE B N 1
ATOM 3659 C CA . PHE B 1 153 ? -25.128 16.068 -22.753 1.00 50.37 150 PHE B CA 1
ATOM 3660 C C . PHE B 1 153 ? -23.745 16.381 -23.316 1.00 53.75 150 PHE B C 1
ATOM 3661 O O . PHE B 1 153 ? -22.978 15.448 -23.631 1.00 57.37 150 PHE B O 1
ATOM 3669 N N . SER B 1 154 ? -23.425 17.685 -23.421 1.00 52.86 151 SER B N 1
ATOM 3670 C CA . SER B 1 154 ? -22.106 18.155 -23.901 1.00 52.29 151 SER B CA 1
ATOM 3671 C C . SER B 1 154 ? -20.924 17.733 -23.019 1.00 46.08 151 SER B C 1
ATOM 3672 O O . SER B 1 154 ? -19.912 17.240 -23.505 1.00 43.63 151 SER B O 1
ATOM 3675 N N . ASP B 1 155 ? -21.061 17.895 -21.713 1.00 45.61 152 ASP B N 1
ATOM 3676 C CA . ASP B 1 155 ? -20.025 17.403 -20.793 1.00 48.81 152 ASP B CA 1
ATOM 3677 C C . ASP B 1 155 ? -19.672 15.949 -21.037 1.00 48.88 152 ASP B C 1
ATOM 3678 O O . ASP B 1 155 ? -18.492 15.561 -21.082 1.00 47.08 152 ASP B O 1
ATOM 3683 N N . CYS B 1 156 ? -20.714 15.132 -21.210 1.00 52.90 153 CYS B N 1
ATOM 3684 C CA . CYS B 1 156 ? -20.495 13.712 -21.338 1.00 55.03 153 CYS B CA 1
ATOM 3685 C C . CYS B 1 156 ? -19.976 13.295 -22.716 1.00 53.33 153 CYS B C 1
ATOM 3686 O O . CYS B 1 156 ? -19.120 12.389 -22.813 1.00 58.28 153 CYS B O 1
ATOM 3689 N N . LEU B 1 157 ? -20.484 13.935 -23.770 1.00 49.78 154 LEU B N 1
ATOM 3690 C CA . LEU B 1 157 ? -20.336 13.373 -25.135 1.00 52.17 154 LEU B CA 1
ATOM 3691 C C . LEU B 1 157 ? -19.569 14.207 -26.155 1.00 61.07 154 LEU B C 1
ATOM 3692 O O . LEU B 1 157 ? -19.144 13.653 -27.195 1.00 67.29 154 LEU B O 1
ATOM 3697 N N . LEU B 1 158 ? -19.393 15.510 -25.884 1.00 60.40 155 LEU B N 1
ATOM 3698 C CA . LEU B 1 158 ? -18.615 16.408 -26.776 1.00 59.23 155 LEU B CA 1
ATOM 3699 C C . LEU B 1 158 ? -17.245 16.782 -26.253 1.00 60.27 155 LEU B C 1
ATOM 3700 O O . LEU B 1 158 ? -16.428 17.278 -27.020 1.00 63.83 155 LEU B O 1
ATOM 3705 N N . GLN B 1 159 ? -16.992 16.526 -24.973 1.00 62.16 156 GLN B N 1
ATOM 3706 C CA . GLN B 1 159 ? -15.732 16.854 -24.328 1.00 59.25 156 GLN B CA 1
ATOM 3707 C C . GLN B 1 159 ? -15.196 15.584 -23.669 1.00 52.98 156 GLN B C 1
ATOM 3708 O O . GLN B 1 159 ? -15.976 14.733 -23.270 1.00 55.47 156 GLN B O 1
ATOM 3714 N N . LYS B 1 160 ? -13.878 15.476 -23.496 1.00 59.43 157 LYS B N 1
ATOM 3715 C CA . LYS B 1 160 ? -13.278 14.239 -22.995 1.00 55.84 157 LYS B CA 1
ATOM 3716 C C . LYS B 1 160 ? -12.884 14.268 -21.541 1.00 59.89 157 LYS B C 1
ATOM 3717 O O . LYS B 1 160 ? -12.496 13.247 -20.995 1.00 57.80 157 LYS B O 1
ATOM 3719 N N . GLU B 1 161 ? -12.988 15.412 -20.891 1.00 64.60 158 GLU B N 1
ATOM 3720 C CA . GLU B 1 161 ? -12.469 15.513 -19.528 1.00 73.30 158 GLU B CA 1
ATOM 3721 C C . GLU B 1 161 ? -13.473 15.334 -18.401 1.00 62.50 158 GLU B C 1
ATOM 3722 O O . GLU B 1 161 ? -14.682 15.442 -18.627 1.00 55.15 158 GLU B O 1
ATOM 3728 N N . PRO B 1 162 ? -12.968 15.048 -17.180 1.00 57.55 159 PRO B N 1
ATOM 3729 C CA . PRO B 1 162 ? -13.910 14.921 -16.100 1.00 57.62 159 PRO B CA 1
ATOM 3730 C C . PRO B 1 162 ? -14.949 15.981 -16.017 1.00 52.52 159 PRO B C 1
ATOM 3731 O O . PRO B 1 162 ? -14.813 17.015 -16.646 1.00 57.67 159 PRO B O 1
ATOM 3735 N N . PHE B 1 163 ? -15.974 15.730 -15.226 1.00 46.76 160 PHE B N 1
ATOM 3736 C CA . PHE B 1 163 ? -16.949 16.741 -14.966 1.00 46.73 160 PHE B CA 1
ATOM 3737 C C . PHE B 1 163 ? -17.763 16.287 -13.813 1.00 48.69 160 PHE B C 1
ATOM 3738 O O . PHE B 1 163 ? -17.672 15.135 -13.426 1.00 58.72 160 PHE B O 1
ATOM 3746 N N . ALA B 1 164 ? -18.558 17.185 -13.264 1.00 46.46 161 ALA B N 1
ATOM 3747 C CA . ALA B 1 164 ? -19.317 16.887 -12.083 1.00 47.67 161 ALA B CA 1
ATOM 3748 C C . ALA B 1 164 ? -20.778 16.765 -12.439 1.00 52.87 161 ALA B C 1
ATOM 3749 O O . ALA B 1 164 ? -21.322 17.588 -13.204 1.00 45.44 161 ALA B O 1
ATOM 3751 N N . LEU B 1 165 ? -21.424 15.749 -11.867 1.00 55.33 162 LEU B N 1
ATOM 3752 C CA . LEU B 1 165 ? -22.853 15.611 -12.032 1.00 57.03 162 LEU B CA 1
ATOM 3753 C C . LEU B 1 165 ? -23.490 16.589 -11.082 1.00 56.01 162 LEU B C 1
ATOM 3754 O O . LEU B 1 165 ? -23.972 16.227 -9.991 1.00 54.94 162 LEU B O 1
ATOM 3759 N N . LYS B 1 166 ? -23.522 17.830 -11.539 1.00 54.18 163 LYS B N 1
ATOM 3760 C CA . LYS B 1 166 ? -23.766 18.956 -10.655 1.00 53.83 163 LYS B CA 1
ATOM 3761 C C . LYS B 1 166 ? -25.219 19.126 -10.266 1.00 51.36 163 LYS B C 1
ATOM 3762 O O . LYS B 1 166 ? -26.120 18.781 -11.022 1.00 52.83 163 LYS B O 1
ATO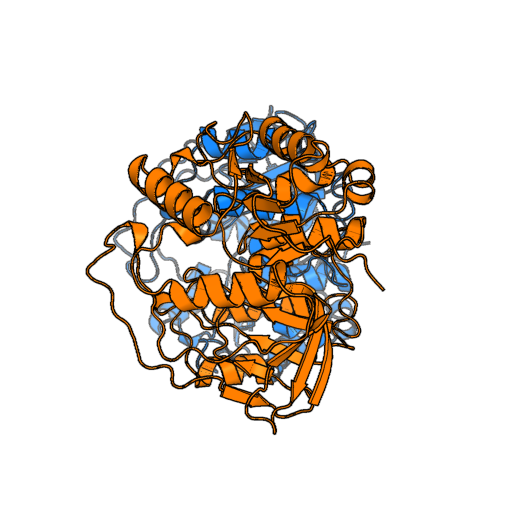M 3768 N N . GLU B 1 167 ? -25.442 19.644 -9.062 1.00 53.17 164 GLU B N 1
ATOM 3769 C CA . GLU B 1 167 ? -26.794 19.959 -8.614 1.00 53.35 164 GLU B CA 1
ATOM 3770 C C . GLU B 1 167 ? -27.359 21.039 -9.549 1.00 53.48 164 GLU B C 1
ATOM 3771 O O . GLU B 1 167 ? -26.632 21.906 -10.001 1.00 49.70 164 GLU B O 1
ATOM 3777 N N . SER B 1 168 ? -28.644 20.954 -9.869 1.00 50.18 165 SER B N 1
ATOM 3778 C CA . SER B 1 168 ? -29.276 21.924 -10.729 1.00 47.75 165 SER B CA 1
ATOM 3779 C C . SER B 1 168 ? -29.755 22.987 -9.801 1.00 53.16 165 SER B C 1
ATOM 3780 O O . SER B 1 168 ? -29.938 22.718 -8.607 1.00 51.51 165 SER B O 1
ATOM 3783 N N . ALA B 1 169 ? -30.034 24.164 -10.347 1.00 52.40 166 ALA B N 1
ATOM 3784 C CA . ALA B 1 169 ? -30.586 25.227 -9.531 1.00 54.29 166 ALA B CA 1
ATOM 3785 C C . ALA B 1 169 ? -32.048 24.979 -9.286 1.00 45.21 166 ALA B C 1
ATOM 3786 O O . ALA B 1 169 ? -32.577 25.203 -8.186 1.00 46.07 166 ALA B O 1
ATOM 3788 N N . THR B 1 170 ? -32.733 24.533 -10.314 1.00 42.51 167 THR B N 1
ATOM 3789 C CA . THR B 1 170 ? -34.135 24.139 -10.134 1.00 44.62 167 THR B CA 1
ATOM 3790 C C . THR B 1 170 ? -34.457 22.781 -10.804 1.00 47.61 167 THR B C 1
ATOM 3791 O O . THR B 1 170 ? -33.651 22.214 -11.580 1.00 38.54 167 THR B O 1
ATOM 3795 N N . TRP B 1 171 ? -35.625 22.253 -10.465 1.00 45.84 168 TRP B N 1
ATOM 3796 C CA . TRP B 1 171 ? -36.040 20.996 -10.996 1.00 45.57 168 TRP B CA 1
ATOM 3797 C C . TRP B 1 171 ? -37.540 21.022 -11.097 1.00 46.84 168 TRP B C 1
ATOM 3798 O O . TRP B 1 171 ? -38.175 21.892 -10.520 1.00 42.73 168 TRP B O 1
ATOM 3809 N N . SER B 1 172 ? -38.082 20.090 -11.885 1.00 43.16 169 SER B N 1
ATOM 3810 C CA . SER B 1 172 ? -39.505 19.989 -12.056 1.00 43.19 169 SER B CA 1
ATOM 3811 C C . SER B 1 172 ? -39.918 18.543 -12.282 1.00 41.18 169 SER B C 1
ATOM 3812 O O . SER B 1 172 ? -39.066 17.676 -12.572 1.00 38.83 169 SER B O 1
ATOM 3815 N N . ASP B 1 173 ? -41.213 18.327 -12.125 1.00 32.00 170 ASP B N 1
ATOM 3816 C CA . ASP B 1 173 ? -41.865 17.065 -12.385 1.00 36.23 170 ASP B CA 1
ATOM 3817 C C . ASP B 1 173 ? -43.148 17.387 -13.115 1.00 35.88 170 ASP B C 1
ATOM 3818 O O . ASP B 1 173 ? -44.237 17.332 -12.540 1.00 35.02 170 ASP B O 1
ATOM 3823 N N . ASP B 1 174 ? -42.986 17.752 -14.379 1.00 38.08 171 ASP B N 1
ATOM 3824 C CA . ASP B 1 174 ? -44.064 18.232 -15.219 1.00 42.91 171 ASP B CA 1
ATOM 3825 C C . ASP B 1 174 ? -44.328 17.322 -16.411 1.00 45.33 171 ASP B C 1
ATOM 3826 O O . ASP B 1 174 ? -43.385 16.771 -16.984 1.00 41.33 171 ASP B O 1
ATOM 3831 N N . GLU B 1 175 ? -45.609 17.225 -16.798 1.00 46.75 172 GLU B N 1
ATOM 3832 C CA . GLU B 1 175 ? -46.015 16.649 -18.071 1.00 48.79 172 GLU B CA 1
ATOM 3833 C C . GLU B 1 175 ? -45.814 17.708 -19.130 1.00 47.37 172 GLU B C 1
ATOM 3834 O O . GLU B 1 175 ? -46.778 18.220 -19.710 1.00 50.00 172 GLU B O 1
ATOM 3840 N N . TRP B 1 176 ? -44.551 18.030 -19.380 1.00 45.44 173 TRP B N 1
ATOM 3841 C CA . TRP B 1 176 ? -44.188 19.158 -20.239 1.00 46.17 173 TRP B CA 1
ATOM 3842 C C . TRP B 1 176 ? -44.492 18.953 -21.716 1.00 48.77 173 TRP B C 1
ATOM 3843 O O . TRP B 1 176 ? -44.801 19.920 -22.415 1.00 44.99 173 TRP B O 1
ATOM 3854 N N . TYR B 1 177 ? -44.380 17.719 -22.205 1.00 51.27 174 TYR B N 1
ATOM 3855 C CA . TYR B 1 177 ? -44.813 17.406 -23.593 1.00 54.45 174 TYR B CA 1
ATOM 3856 C C . TYR B 1 177 ? -46.298 17.775 -23.854 1.00 53.41 174 TYR B C 1
ATOM 3857 O O . TYR B 1 177 ? -46.687 17.998 -24.995 1.00 49.69 174 TYR B O 1
ATOM 3866 N N . LEU B 1 178 ? -47.101 17.875 -22.797 1.00 52.90 175 LEU B N 1
ATOM 3867 C CA . LEU B 1 178 ? -48.496 18.253 -22.942 1.00 53.87 175 LEU B CA 1
ATOM 3868 C C . LEU B 1 178 ? -48.750 19.707 -22.638 1.00 53.36 175 LEU B C 1
ATOM 3869 O O . LEU B 1 178 ? -49.786 20.202 -22.998 1.00 54.45 175 LEU B O 1
ATOM 3874 N N . ASP B 1 179 ? -47.840 20.372 -21.940 1.00 60.66 176 ASP B N 1
ATOM 3875 C CA . ASP B 1 179 ? -48.008 21.773 -21.567 1.00 55.81 176 ASP B CA 1
ATOM 3876 C C . ASP B 1 179 ? -46.627 22.353 -21.463 1.00 56.29 176 ASP B C 1
ATOM 3877 O O . ASP B 1 179 ? -46.013 22.329 -20.398 1.00 63.61 176 ASP B O 1
ATOM 3882 N N . GLN B 1 180 ? -46.110 22.824 -22.590 1.00 54.39 177 GLN B N 1
ATOM 3883 C CA . GLN B 1 180 ? -44.735 23.277 -22.642 1.00 52.96 177 GLN B CA 1
ATOM 3884 C C . GLN B 1 180 ? -44.516 24.600 -21.879 1.00 55.47 177 GLN B C 1
ATOM 3885 O O . GLN B 1 180 ? -43.378 24.879 -21.481 1.00 60.18 177 GLN B O 1
ATOM 3891 N N . GLU B 1 181 ? -45.591 25.375 -21.662 1.00 56.29 178 GLU B N 1
ATOM 3892 C CA . GLU B 1 181 ? -45.524 26.753 -21.121 1.00 58.19 178 GLU B CA 1
ATOM 3893 C C . GLU B 1 181 ? -45.769 26.796 -19.610 1.00 61.18 178 GLU B C 1
ATOM 3894 O O . GLU B 1 181 ? -45.060 27.518 -18.872 1.00 57.20 178 GLU B O 1
ATOM 3896 N N . ASN B 1 182 ? -46.767 26.031 -19.153 1.00 62.06 179 ASN B N 1
ATOM 3897 C CA . ASN B 1 182 ? -47.165 26.016 -17.722 1.00 67.79 179 ASN B CA 1
ATOM 3898 C C . ASN B 1 182 ? -46.341 25.069 -16.832 1.00 58.77 179 ASN B C 1
ATOM 3899 O O . ASN B 1 182 ? -46.845 24.185 -16.158 1.00 53.05 179 ASN B O 1
ATOM 3904 N N . ARG B 1 183 ? -45.052 25.325 -16.820 1.00 55.99 180 ARG B N 1
ATOM 3905 C CA . ARG B 1 183 ? -44.110 24.570 -16.041 1.00 56.94 180 ARG B CA 1
ATOM 3906 C C . ARG B 1 183 ? -44.115 25.052 -14.605 1.00 60.60 180 ARG B C 1
ATOM 3907 O O . ARG B 1 183 ? -44.844 25.962 -14.245 1.00 72.85 180 ARG B O 1
ATOM 3915 N N . ASN B 1 184 ? -43.317 24.419 -13.775 1.00 60.18 181 ASN B N 1
ATOM 3916 C CA . ASN B 1 184 ? -43.409 24.611 -12.336 1.00 56.84 181 ASN B CA 1
ATOM 3917 C C . ASN B 1 184 ? -42.075 24.243 -11.689 1.00 54.10 181 ASN B C 1
ATOM 3918 O O . ASN B 1 184 ? -41.914 23.195 -11.049 1.00 63.17 181 ASN B O 1
ATOM 3923 N N . PHE B 1 185 ? -41.103 25.104 -11.936 1.00 53.30 182 PHE B N 1
ATOM 3924 C CA . PHE B 1 185 ? -39.766 24.920 -11.446 1.00 55.59 182 PHE B CA 1
ATOM 3925 C C . PHE B 1 185 ? -39.725 25.121 -9.938 1.00 59.57 182 PHE B C 1
ATOM 3926 O O . PHE B 1 185 ? -40.616 25.739 -9.343 1.00 71.11 182 PHE B O 1
ATOM 3934 N N . ILE B 1 186 ? -38.731 24.509 -9.317 1.00 60.79 183 ILE B N 1
ATOM 3935 C CA . ILE B 1 186 ? -38.702 24.347 -7.881 1.00 55.86 183 ILE B CA 1
ATOM 3936 C C . ILE B 1 186 ? -37.270 24.499 -7.489 1.00 57.72 183 ILE B C 1
ATOM 3937 O O . ILE B 1 186 ? -36.401 23.910 -8.124 1.00 55.21 183 ILE B O 1
ATOM 3942 N N . PRO B 1 187 ? -37.005 25.313 -6.455 1.00 66.18 184 PRO B N 1
ATOM 3943 C CA . PRO B 1 187 ? -35.592 25.455 -6.116 1.00 59.41 184 PRO B CA 1
ATOM 3944 C C . PRO B 1 187 ? -35.058 24.122 -5.554 1.00 55.68 184 PRO B C 1
ATOM 3945 O O . PRO B 1 187 ? -35.719 23.460 -4.750 1.00 49.41 184 PRO B O 1
ATOM 3949 N N . ASN B 1 188 ? -33.879 23.731 -6.000 1.00 53.49 185 ASN B N 1
ATOM 3950 C CA . ASN B 1 188 ? -33.329 22.447 -5.643 1.00 56.03 185 ASN B CA 1
ATOM 3951 C C . ASN B 1 188 ? -32.573 22.476 -4.303 1.00 57.62 185 ASN B C 1
ATOM 3952 O O . ASN B 1 188 ? -31.438 22.985 -4.205 1.00 50.17 185 ASN B O 1
ATOM 3957 N N . GLU B 1 189 ? -33.181 21.869 -3.288 1.00 61.86 186 GLU B N 1
ATOM 3958 C CA . GLU B 1 189 ? -32.515 21.701 -1.996 1.00 64.83 186 GLU B CA 1
ATOM 3959 C C . GLU B 1 189 ? -31.236 20.873 -2.108 1.00 63.32 186 GLU B C 1
ATOM 3960 O O . GLU B 1 189 ? -30.377 20.943 -1.247 1.00 57.74 186 GLU B O 1
ATOM 3966 N N . GLY B 1 190 ? -31.134 20.081 -3.178 1.00 60.24 187 GLY B N 1
ATOM 3967 C CA . GLY B 1 190 ? -29.889 19.462 -3.578 1.00 47.19 187 GLY B CA 1
ATOM 3968 C C . GLY B 1 190 ? -29.689 18.031 -3.075 1.00 44.93 187 GLY B C 1
ATOM 3969 O O . GLY B 1 190 ? -30.561 17.399 -2.467 1.00 40.23 187 GLY B O 1
ATOM 3970 N N . LEU B 1 191 ? -28.477 17.556 -3.292 1.00 42.25 188 LEU B N 1
ATOM 3971 C CA . LEU B 1 191 ? -28.046 16.240 -2.868 1.00 42.17 188 LEU B CA 1
ATOM 3972 C C . LEU B 1 191 ? -28.104 16.093 -1.371 1.00 42.71 188 LEU B C 1
ATOM 3973 O O . LEU B 1 191 ? -27.518 16.888 -0.660 1.00 50.56 188 LEU B O 1
ATOM 3978 N N . VAL B 1 192 ? -28.812 15.079 -0.898 1.00 47.34 189 VAL B N 1
ATOM 3979 C CA . VAL B 1 192 ? -28.760 14.663 0.492 1.00 49.14 189 VAL B CA 1
ATOM 3980 C C . VAL B 1 192 ? -27.682 13.591 0.671 1.00 51.62 189 VAL B C 1
ATOM 3981 O O . VAL B 1 192 ? -27.690 12.579 -0.022 1.00 55.19 189 VAL B O 1
ATOM 3985 N N . VAL B 1 193 ? -26.769 13.807 1.612 1.00 52.43 190 VAL B N 1
ATOM 3986 C CA . VAL B 1 193 ? -25.875 12.747 2.030 1.00 48.25 190 VAL B CA 1
ATOM 3987 C C . VAL B 1 193 ? -26.596 11.873 3.016 1.00 47.49 190 VAL B C 1
ATOM 3988 O O . VAL B 1 193 ? -26.803 12.257 4.137 1.00 48.42 190 VAL B O 1
ATOM 3992 N N . MET B 1 194 ? -26.935 10.664 2.614 1.00 44.94 191 MET B N 1
ATOM 3993 C CA . MET B 1 194 ? -27.556 9.747 3.548 1.00 47.44 191 MET B CA 1
ATOM 3994 C C . MET B 1 194 ? -26.497 8.974 4.332 1.00 48.75 191 MET B C 1
ATOM 3995 O O . MET B 1 194 ? -26.774 8.471 5.437 1.00 44.62 191 MET B O 1
ATOM 4000 N N . GLN B 1 195 ? -25.307 8.853 3.737 1.00 44.51 192 GLN B N 1
ATOM 4001 C CA . GLN B 1 195 ? -24.219 8.109 4.343 1.00 46.30 192 GLN B CA 1
ATOM 4002 C C . GLN B 1 195 ? -22.963 8.664 3.749 1.00 50.25 192 GLN B C 1
ATOM 4003 O O . GLN B 1 195 ? -22.833 8.717 2.521 1.00 50.86 192 GLN B O 1
ATOM 4009 N N . PRO B 1 196 ? -22.062 9.172 4.611 1.00 54.36 193 PRO B N 1
ATOM 4010 C CA . PRO B 1 196 ? -20.880 9.880 4.087 1.00 48.90 193 PRO B CA 1
ATOM 4011 C C . PRO B 1 196 ? -19.830 8.905 3.654 1.00 44.34 193 PRO B C 1
ATOM 4012 O O . PRO B 1 196 ? -19.856 7.737 4.064 1.00 37.97 193 PRO B O 1
ATOM 4016 N N . GLY B 1 197 ? -18.909 9.381 2.822 1.00 42.11 194 GLY B N 1
ATOM 4017 C CA . GLY B 1 197 ? -17.828 8.547 2.362 1.00 42.08 194 GLY B CA 1
ATOM 4018 C C . GLY B 1 197 ? -17.137 9.074 1.133 1.00 47.17 194 GLY B C 1
ATOM 4019 O O . GLY B 1 197 ? -17.572 10.055 0.510 1.00 41.60 194 GLY B O 1
ATOM 4020 N N . VAL B 1 198 ? -16.025 8.425 0.826 1.00 50.18 195 VAL B N 1
ATOM 4021 C CA . VAL B 1 198 ? -15.311 8.603 -0.428 1.00 55.98 195 VAL B CA 1
ATOM 4022 C C . VAL B 1 198 ? -15.243 7.214 -1.055 1.00 60.85 195 VAL B C 1
ATOM 4023 O O . VAL B 1 198 ? -15.085 6.227 -0.322 1.00 67.15 195 VAL B O 1
ATOM 4027 N N . ALA B 1 199 ? -15.382 7.154 -2.387 1.00 57.01 196 ALA B N 1
ATOM 4028 C CA . ALA B 1 199 ? -15.389 5.910 -3.154 1.00 47.79 196 ALA B CA 1
ATOM 4029 C C . ALA B 1 199 ? -15.226 6.145 -4.658 1.00 46.46 196 ALA B C 1
ATOM 4030 O O . ALA B 1 199 ? -15.631 7.185 -5.203 1.00 45.82 196 ALA B O 1
ATOM 4032 N N . GLU B 1 200 ? -14.587 5.189 -5.316 1.00 46.43 197 GLU B N 1
ATOM 4033 C CA . GLU B 1 200 ? -14.353 5.239 -6.755 1.00 50.61 197 GLU B CA 1
ATOM 4034 C C . GLU B 1 200 ? -14.663 3.853 -7.374 1.00 50.88 197 GLU B C 1
ATOM 4035 O O . GLU B 1 200 ? -14.312 2.814 -6.818 1.00 58.28 197 GLU B O 1
ATOM 4041 N N . GLY B 1 201 ? -15.335 3.818 -8.521 1.00 49.00 198 GLY B N 1
ATOM 4042 C CA . GLY B 1 201 ? -15.679 2.531 -9.116 1.00 45.11 198 GLY B CA 1
ATOM 4043 C C . GLY B 1 201 ? -16.354 2.688 -10.450 1.00 44.39 198 GLY B C 1
ATOM 4044 O O . GLY B 1 201 ? -16.509 3.812 -10.934 1.00 46.09 198 GLY B O 1
ATOM 4045 N N . ILE B 1 202 ? -16.760 1.567 -11.046 1.00 36.90 199 ILE B N 1
ATOM 4046 C CA . ILE B 1 202 ? -17.480 1.607 -12.333 1.00 42.01 199 ILE B CA 1
ATOM 4047 C C . ILE B 1 202 ? -18.957 1.978 -12.134 1.00 38.61 199 ILE B C 1
ATOM 4048 O O . ILE B 1 202 ? -19.607 1.502 -11.217 1.00 37.01 199 ILE B O 1
ATOM 4053 N N . ILE B 1 203 ? -19.464 2.818 -13.011 1.00 36.98 200 ILE B N 1
ATOM 4054 C CA . ILE B 1 203 ? -20.844 3.175 -12.969 1.00 44.23 200 ILE B CA 1
ATOM 4055 C C . ILE B 1 203 ? -21.707 2.112 -13.609 1.00 42.30 200 ILE B C 1
ATOM 4056 O O . ILE B 1 203 ? -21.553 1.786 -14.774 1.00 39.53 200 ILE B O 1
ATOM 4061 N N . ILE B 1 204 ? -22.651 1.621 -12.824 1.00 41.68 201 ILE B N 1
ATOM 4062 C CA . ILE B 1 204 ? -23.722 0.777 -13.314 1.00 37.32 201 ILE B CA 1
ATOM 4063 C C . ILE B 1 204 ? -24.993 1.406 -12.813 1.00 36.68 201 ILE B C 1
ATOM 4064 O O . ILE B 1 204 ? -25.112 1.777 -11.625 1.00 34.76 201 ILE B O 1
ATOM 4069 N N . GLY B 1 205 ? -25.962 1.539 -13.697 1.00 37.10 202 GLY B N 1
ATOM 4070 C CA . GLY B 1 205 ? -27.341 1.646 -13.234 1.00 39.17 202 GLY B CA 1
ATOM 4071 C C . GLY B 1 205 ? -28.264 2.229 -14.255 1.00 41.13 202 GLY B C 1
ATOM 4072 O O . GLY B 1 205 ? -28.166 1.879 -15.414 1.00 48.40 202 GLY B O 1
ATOM 4073 N N . GLY B 1 206 ? -29.114 3.172 -13.820 1.00 40.22 203 GLY B N 1
ATOM 4074 C CA . GLY B 1 206 ? -30.241 3.646 -14.606 1.00 37.84 203 GLY B CA 1
ATOM 4075 C C . GLY B 1 206 ? -31.534 3.251 -13.911 1.00 35.29 203 GLY B C 1
ATOM 4076 O O . GLY B 1 206 ? -31.623 3.329 -12.689 1.00 39.08 203 GLY B O 1
ATOM 4077 N N . ASN B 1 207 ? -32.525 2.819 -14.679 1.00 31.85 204 ASN B N 1
ATOM 4078 C CA . ASN B 1 207 ? -33.829 2.446 -14.132 1.00 28.80 204 ASN B CA 1
ATOM 4079 C C . ASN B 1 207 ? -33.786 1.118 -13.389 1.00 29.56 204 ASN B C 1
ATOM 4080 O O . ASN B 1 207 ? -33.347 0.116 -13.914 1.00 34.13 204 ASN B O 1
ATOM 4085 N N . LEU B 1 208 ? -34.216 1.137 -12.131 1.00 30.04 205 LEU B N 1
ATOM 4086 C CA . LEU B 1 208 ? -34.046 0.028 -11.254 1.00 30.17 205 LEU B CA 1
ATOM 4087 C C . LEU B 1 208 ? -34.869 -1.209 -11.664 1.00 29.95 205 LEU B C 1
ATOM 4088 O O . LEU B 1 208 ? -34.325 -2.297 -11.842 1.00 28.79 205 LEU B O 1
ATOM 4093 N N . CYS B 1 209 ? -36.178 -1.023 -11.824 1.00 28.99 206 CYS B N 1
ATOM 4094 C CA . CYS B 1 209 ? -37.017 -2.136 -12.177 1.00 27.81 206 CYS B CA 1
ATOM 4095 C C . CYS B 1 209 ? -36.686 -2.687 -13.584 1.00 25.71 206 CYS B C 1
ATOM 4096 O O . CYS B 1 209 ? -37.000 -3.809 -13.892 1.00 28.79 206 CYS B O 1
ATOM 4099 N N . THR B 1 210 ? -36.016 -1.898 -14.398 1.00 26.50 207 THR B N 1
ATOM 4100 C CA . THR B 1 210 ? -35.554 -2.314 -15.700 1.00 27.32 207 THR B CA 1
ATOM 4101 C C . THR B 1 210 ? -34.298 -3.125 -15.571 1.00 29.52 207 THR B C 1
ATOM 4102 O O . THR B 1 210 ? -34.164 -4.134 -16.249 1.00 31.38 207 THR B O 1
ATOM 4106 N N . LEU B 1 211 ? -33.398 -2.722 -14.686 1.00 31.07 208 LEU B N 1
ATOM 4107 C CA . LEU B 1 211 ? -32.152 -3.448 -14.526 1.00 32.76 208 LEU B CA 1
ATOM 4108 C C . LEU B 1 211 ? -32.436 -4.791 -13.883 1.00 30.63 208 LEU B C 1
ATOM 4109 O O . LEU B 1 211 ? -31.779 -5.829 -14.205 1.00 27.00 208 LEU B O 1
ATOM 4114 N N . ASN B 1 212 ? -33.416 -4.782 -12.977 1.00 28.03 209 ASN B N 1
ATOM 4115 C CA . ASN B 1 212 ? -33.902 -6.032 -12.395 1.00 27.27 209 ASN B CA 1
ATOM 4116 C C . ASN B 1 212 ? -34.178 -7.085 -13.466 1.00 25.13 209 ASN B C 1
ATOM 4117 O O . ASN B 1 212 ? -34.039 -8.258 -13.218 1.00 27.90 209 ASN B O 1
ATOM 4122 N N . LEU B 1 213 ? -34.620 -6.662 -14.644 1.00 25.87 210 LEU B N 1
ATOM 4123 C CA . LEU B 1 213 ? -35.052 -7.590 -15.649 1.00 29.57 210 LEU B CA 1
ATOM 4124 C C . LEU B 1 213 ? -33.927 -8.430 -16.259 1.00 31.86 210 LEU B C 1
ATOM 4125 O O . LEU B 1 213 ? -34.236 -9.412 -16.905 1.00 33.93 210 LEU B O 1
ATOM 4130 N N . LEU B 1 214 ? -32.678 -7.977 -16.144 1.00 29.94 211 LEU B N 1
ATOM 4131 C CA . LEU B 1 214 ? -31.522 -8.733 -16.639 1.00 32.66 211 LEU B CA 1
ATOM 4132 C C . LEU B 1 214 ? -30.969 -9.719 -15.614 1.00 34.19 211 LEU B C 1
ATOM 4133 O O . LEU B 1 214 ? -30.048 -10.502 -15.913 1.00 31.27 211 LEU B O 1
ATOM 4138 N N . GLN B 1 215 ? -31.435 -9.606 -14.377 1.00 33.16 212 GLN B N 1
ATOM 4139 C CA . GLN B 1 215 ? -30.958 -10.454 -13.335 1.00 32.16 212 GLN B CA 1
ATOM 4140 C C . GLN B 1 215 ? -31.168 -11.947 -13.714 1.00 33.01 212 GLN B C 1
ATOM 4141 O O . GLN B 1 215 ? -32.187 -12.318 -14.268 1.00 27.94 212 GLN B O 1
ATOM 4147 N N . GLY B 1 216 ? -30.182 -12.793 -13.405 1.00 38.11 213 GLY B N 1
ATOM 4148 C CA . GLY B 1 216 ? -30.278 -14.213 -13.726 1.00 37.54 213 GLY B CA 1
ATOM 4149 C C . GLY B 1 216 ? -29.981 -14.506 -15.185 1.00 38.47 213 GLY B C 1
ATOM 4150 O O . GLY B 1 216 ? -30.075 -15.660 -15.611 1.00 43.48 213 GLY B O 1
ATOM 4151 N N . THR B 1 217 ? -29.656 -13.479 -15.963 1.00 36.08 214 THR B N 1
ATOM 4152 C CA . THR B 1 217 ? -29.227 -13.659 -17.340 1.00 35.25 214 THR B CA 1
ATOM 4153 C C . THR B 1 217 ? -27.775 -13.302 -17.506 1.00 35.95 214 THR B C 1
ATOM 4154 O O . THR B 1 217 ? -27.148 -12.746 -16.625 1.00 32.82 214 THR B O 1
ATOM 4158 N N . GLU B 1 218 ? -27.246 -13.666 -18.651 1.00 42.91 215 GLU B N 1
ATOM 4159 C CA . GLU B 1 218 ? -25.845 -13.422 -18.974 1.00 52.29 215 GLU B CA 1
ATOM 4160 C C . GLU B 1 218 ? -25.647 -11.936 -19.298 1.00 51.32 215 GLU B C 1
ATOM 4161 O O . GLU B 1 218 ? -24.516 -11.459 -19.420 1.00 53.31 215 GLU B O 1
ATOM 4167 N N . TYR B 1 219 ? -26.743 -11.200 -19.455 1.00 44.22 216 TYR B N 1
ATOM 4168 C CA . TYR B 1 219 ? -26.639 -9.782 -19.734 1.00 42.49 216 TYR B CA 1
ATOM 4169 C C . TYR B 1 219 ? -26.474 -8.950 -18.455 1.00 41.19 216 TYR B C 1
ATOM 4170 O O . TYR B 1 219 ? -26.378 -7.754 -18.540 1.00 38.56 216 TYR B O 1
ATOM 4179 N N . MET B 1 220 ? -26.469 -9.582 -17.287 1.00 37.81 217 MET B N 1
ATOM 4180 C CA . MET B 1 220 ? -26.361 -8.872 -16.032 1.00 39.79 217 MET B CA 1
ATOM 4181 C C . MET B 1 220 ? -24.931 -8.509 -15.718 1.00 38.79 217 MET B C 1
ATOM 4182 O O . MET B 1 220 ? -24.114 -9.382 -15.641 1.00 43.11 217 MET B O 1
ATOM 4187 N N . PRO B 1 221 ? -24.644 -7.235 -15.405 1.00 40.51 218 PRO B N 1
ATOM 4188 C CA . PRO B 1 221 ? -23.268 -6.931 -14.962 1.00 38.10 218 PRO B CA 1
ATOM 4189 C C . PRO B 1 221 ? -23.037 -7.379 -13.548 1.00 35.98 218 PRO B C 1
ATOM 4190 O O . PRO B 1 221 ? -23.941 -7.356 -12.712 1.00 35.60 218 PRO B O 1
ATOM 4194 N N . ASN B 1 222 ? -21.809 -7.822 -13.311 1.00 35.73 219 ASN B N 1
ATOM 4195 C CA . ASN B 1 222 ? -21.358 -8.094 -11.986 1.00 37.15 219 ASN B CA 1
ATOM 4196 C C . ASN B 1 222 ? -21.282 -6.740 -11.304 1.00 34.89 219 ASN B C 1
ATOM 4197 O O . ASN B 1 222 ? -21.022 -5.731 -11.952 1.00 33.45 219 ASN B O 1
ATOM 4202 N N . LEU B 1 223 ? -21.522 -6.717 -10.008 1.00 34.96 220 LEU B N 1
ATOM 4203 C CA . LEU B 1 223 ? -21.617 -5.440 -9.290 1.00 37.83 220 LEU B CA 1
ATOM 4204 C C . LEU B 1 223 ? -20.410 -5.134 -8.417 1.00 40.52 220 LEU B C 1
ATOM 4205 O O . LEU B 1 223 ? -20.421 -4.171 -7.635 1.00 42.16 220 LEU B O 1
ATOM 4210 N N . ALA B 1 224 ? -19.370 -5.946 -8.526 1.00 44.93 221 ALA B N 1
ATOM 4211 C CA . ALA B 1 224 ? -18.168 -5.744 -7.682 1.00 45.33 221 ALA B CA 1
ATOM 4212 C C . ALA B 1 224 ? -17.397 -4.488 -8.144 1.00 41.59 221 ALA B C 1
ATOM 4213 O O . ALA B 1 224 ? -17.129 -4.318 -9.330 1.00 39.68 221 ALA B O 1
ATOM 4215 N N . GLY B 1 225 ? -17.096 -3.593 -7.204 1.00 43.52 222 GLY B N 1
ATOM 4216 C CA . GLY B 1 225 ? -16.353 -2.386 -7.514 1.00 42.72 222 GLY B CA 1
ATOM 4217 C C . GLY B 1 225 ? -17.142 -1.426 -8.378 1.00 45.41 222 GLY B C 1
ATOM 4218 O O . GLY B 1 225 ? -16.578 -0.827 -9.280 1.00 48.48 222 GLY B O 1
ATOM 4219 N N . THR B 1 226 ? -18.441 -1.287 -8.089 1.00 44.18 223 THR B N 1
ATOM 4220 C CA . THR B 1 226 ? -19.318 -0.440 -8.865 1.00 42.72 223 THR B CA 1
ATOM 4221 C C . THR B 1 226 ? -19.856 0.659 -7.989 1.00 42.62 223 THR B C 1
ATOM 4222 O O . THR B 1 226 ? -19.932 0.531 -6.761 1.00 40.14 223 THR B O 1
ATOM 4226 N N . ILE B 1 227 ? -20.182 1.775 -8.624 1.00 46.71 224 ILE B N 1
ATOM 4227 C CA . ILE B 1 227 ? -21.008 2.819 -8.008 1.00 42.84 224 ILE B CA 1
ATOM 4228 C C . ILE B 1 227 ? -22.377 2.708 -8.692 1.00 41.62 224 ILE B C 1
ATOM 4229 O O . ILE B 1 227 ? -22.473 2.895 -9.925 1.00 38.64 224 ILE B O 1
ATOM 4234 N N . LEU B 1 228 ? -23.413 2.346 -7.923 1.00 37.18 225 LEU B N 1
ATOM 4235 C CA . LEU B 1 228 ? -24.750 2.195 -8.469 1.00 35.02 225 LEU B CA 1
ATOM 4236 C C . LEU B 1 228 ? -25.431 3.526 -8.615 1.00 34.95 225 LEU B C 1
ATOM 4237 O O . LEU B 1 228 ? -25.619 4.250 -7.637 1.00 37.86 225 LEU B O 1
ATOM 4242 N N . PHE B 1 229 ? -25.806 3.858 -9.835 1.00 32.94 226 PHE B N 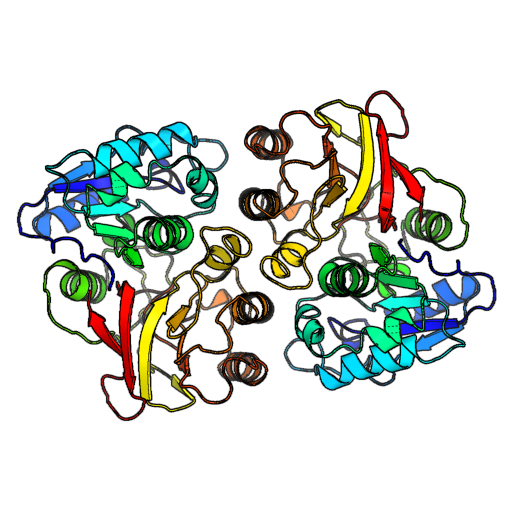1
ATOM 4243 C CA . PHE B 1 229 ? -26.630 5.031 -10.050 1.00 37.14 226 PHE B CA 1
ATOM 4244 C C . PHE B 1 229 ? -28.004 4.539 -10.320 1.00 32.90 226 PHE B C 1
ATOM 4245 O O . PHE B 1 229 ? -28.206 3.995 -11.363 1.00 30.45 226 PHE B O 1
ATOM 4253 N N . ILE B 1 230 ? -28.929 4.691 -9.384 1.00 34.47 227 ILE B N 1
ATOM 4254 C CA . ILE B 1 230 ? -30.268 4.142 -9.542 1.00 38.25 227 ILE B CA 1
ATOM 4255 C C . ILE B 1 230 ? -31.300 5.191 -9.422 1.00 35.09 227 ILE B C 1
ATOM 4256 O O . ILE B 1 230 ? -31.073 6.170 -8.780 1.00 35.88 227 ILE B O 1
ATOM 4261 N N . GLU B 1 231 ? -32.490 4.859 -9.920 1.00 39.15 228 GLU B N 1
ATOM 4262 C CA . GLU B 1 231 ? -33.542 5.763 -10.336 1.00 37.46 228 GLU B CA 1
ATOM 4263 C C . GLU B 1 231 ? -34.814 4.913 -10.615 1.00 38.72 228 GLU B C 1
ATOM 4264 O O . GLU B 1 231 ? -34.706 3.779 -11.097 1.00 37.96 228 GLU B O 1
ATOM 4270 N N . ASP B 1 232 ? -36.004 5.430 -10.293 1.00 38.16 229 ASP B N 1
ATOM 4271 C CA . ASP B 1 232 ? -37.250 4.942 -10.869 1.00 35.55 229 ASP B CA 1
ATOM 4272 C C . ASP B 1 232 ? -38.353 5.999 -10.904 1.00 38.48 229 ASP B C 1
ATOM 4273 O O . ASP B 1 232 ? -38.278 7.015 -10.207 1.00 45.93 229 ASP B O 1
ATOM 4278 N N . ASP B 1 233 ? -39.394 5.725 -11.686 1.00 35.37 230 ASP B N 1
ATOM 4279 C CA . ASP B 1 233 ? -40.435 6.700 -12.046 1.00 33.29 230 ASP B CA 1
ATOM 4280 C C . ASP B 1 233 ? -41.617 6.617 -11.147 1.00 31.76 230 ASP B C 1
ATOM 4281 O O . ASP B 1 233 ? -41.636 5.865 -10.169 1.00 36.34 230 ASP B O 1
ATOM 4286 N N . PHE B 1 234 ? -42.630 7.384 -11.487 1.00 33.89 231 PHE B N 1
ATOM 4287 C CA . PHE B 1 234 ? -43.800 7.559 -10.616 1.00 37.02 231 PHE B CA 1
ATOM 4288 C C . PHE B 1 234 ? -44.594 6.336 -10.370 1.00 35.88 231 PHE B C 1
ATOM 4289 O O . PHE B 1 234 ? -45.412 6.328 -9.471 1.00 39.71 231 PHE B O 1
ATOM 4297 N N . MET B 1 235 ? -44.380 5.293 -11.153 1.00 38.97 232 MET B N 1
ATOM 4298 C CA . MET B 1 235 ? -45.131 4.050 -10.920 1.00 39.76 232 MET B CA 1
ATOM 4299 C C . MET B 1 235 ? -44.606 3.282 -9.726 1.00 34.65 232 MET B C 1
ATOM 4300 O O . MET B 1 235 ? -45.307 2.466 -9.192 1.00 35.52 232 MET B O 1
ATOM 4305 N N . THR B 1 236 ? -43.365 3.536 -9.320 1.00 35.91 233 THR B N 1
ATOM 4306 C CA . THR B 1 236 ? -42.820 2.896 -8.144 1.00 35.42 233 THR B CA 1
ATOM 4307 C C . THR B 1 236 ? -43.285 3.669 -6.919 1.00 35.23 233 THR B C 1
ATOM 4308 O O . THR B 1 236 ? -43.460 4.900 -6.947 1.00 36.11 233 THR B O 1
ATOM 4312 N N . ILE B 1 237 ? -43.555 2.933 -5.857 1.00 37.21 234 ILE B N 1
ATOM 4313 C CA . ILE B 1 237 ? -43.873 3.538 -4.570 1.00 33.78 234 ILE B CA 1
ATOM 4314 C C . ILE B 1 237 ? -42.741 3.052 -3.658 1.00 37.44 234 ILE B C 1
ATOM 4315 O O . ILE B 1 237 ? -41.952 2.178 -4.038 1.00 37.65 234 ILE B O 1
ATOM 4320 N N . PRO B 1 238 ? -42.610 3.647 -2.472 1.00 37.04 235 PRO B N 1
ATOM 4321 C CA . PRO B 1 238 ? -41.529 3.290 -1.597 1.00 34.02 235 PRO B CA 1
ATOM 4322 C C . PRO B 1 238 ? -41.349 1.806 -1.398 1.00 31.53 235 PRO B C 1
ATOM 4323 O O . PRO B 1 238 ? -40.216 1.330 -1.393 1.00 33.10 235 PRO B O 1
ATOM 4327 N N . GLU B 1 239 ? -42.447 1.094 -1.229 1.00 29.42 236 GLU B N 1
ATOM 4328 C CA . GLU B 1 239 ? -42.400 -0.311 -0.982 1.00 29.59 236 GLU B CA 1
ATOM 4329 C C . GLU B 1 239 ? -41.806 -1.070 -2.210 1.00 29.78 236 GLU B C 1
ATOM 4330 O O . GLU B 1 239 ? -41.136 -2.083 -2.057 1.00 29.47 236 GLU B O 1
ATOM 4336 N N . THR B 1 240 ? -42.076 -0.599 -3.413 1.00 28.63 237 THR B N 1
ATOM 4337 C CA . THR B 1 240 ? -41.654 -1.309 -4.595 1.00 29.44 237 THR B CA 1
ATOM 4338 C C . THR B 1 240 ? -40.190 -0.971 -4.894 1.00 29.58 237 THR B C 1
ATOM 4339 O O . THR B 1 240 ? -39.396 -1.854 -5.256 1.00 32.02 237 THR B O 1
ATOM 4343 N N . PHE B 1 241 ? -39.819 0.272 -4.678 1.00 28.78 238 PHE B N 1
ATOM 4344 C CA . PHE B 1 241 ? -38.430 0.635 -4.745 1.00 28.99 238 PHE B CA 1
ATOM 4345 C C . PHE B 1 241 ? -37.616 -0.230 -3.787 1.00 34.08 238 PHE B C 1
ATOM 4346 O O . PHE B 1 241 ? -36.507 -0.653 -4.130 1.00 34.62 238 PHE B O 1
ATOM 4354 N N . ASP B 1 242 ? -38.172 -0.524 -2.612 1.00 32.72 239 ASP B N 1
ATOM 4355 C CA . ASP B 1 242 ? -37.453 -1.302 -1.628 1.00 33.31 239 ASP B CA 1
ATOM 4356 C C . ASP B 1 242 ? -37.228 -2.733 -2.081 1.00 31.09 239 ASP B C 1
ATOM 4357 O O . ASP B 1 242 ? -36.110 -3.249 -2.020 1.00 29.53 239 ASP B O 1
ATOM 4362 N N . ARG B 1 243 ? -38.307 -3.396 -2.497 1.00 27.61 240 ARG B N 1
ATOM 4363 C CA . ARG B 1 243 ? -38.204 -4.814 -2.871 1.00 26.87 240 ARG B CA 1
ATOM 4364 C C . ARG B 1 243 ? -37.302 -4.966 -4.103 1.00 27.43 240 ARG B C 1
ATOM 4365 O O . ARG B 1 243 ? -36.623 -5.947 -4.187 1.00 26.42 240 ARG B O 1
ATOM 4373 N N . ASP B 1 244 ? -37.341 -4.000 -5.015 1.00 30.44 241 ASP B N 1
ATOM 4374 C CA . ASP B 1 244 ? -36.515 -4.039 -6.213 1.00 32.22 241 ASP B CA 1
ATOM 4375 C C . ASP B 1 244 ? -35.055 -3.808 -5.850 1.00 36.09 241 ASP B C 1
ATOM 4376 O O . ASP B 1 244 ? -34.156 -4.406 -6.441 1.00 37.18 241 ASP B O 1
ATOM 4381 N N . LEU B 1 245 ? -34.826 -2.939 -4.871 1.00 36.30 242 LEU B N 1
ATOM 4382 C CA . LEU B 1 245 ? -33.476 -2.665 -4.408 1.00 34.84 242 LEU B CA 1
ATOM 4383 C C . LEU B 1 245 ? -32.889 -3.883 -3.676 1.00 35.71 242 LEU B C 1
ATOM 4384 O O . LEU B 1 245 ? -31.753 -4.246 -3.895 1.00 34.07 242 LEU B O 1
ATOM 4389 N N . GLU B 1 246 ? -33.683 -4.486 -2.802 1.00 34.49 243 GLU B N 1
ATOM 4390 C CA . GLU B 1 246 ? -33.284 -5.729 -2.134 1.00 38.57 243 GLU B CA 1
ATOM 4391 C C . GLU B 1 246 ? -32.866 -6.762 -3.145 1.00 34.44 243 GLU B C 1
ATOM 4392 O O . GLU B 1 246 ? -31.816 -7.403 -2.991 1.00 36.72 243 GLU B O 1
ATOM 4398 N N . SER B 1 247 ? -33.677 -6.901 -4.187 1.00 32.12 244 SER B N 1
ATOM 4399 C CA . SER B 1 247 ? -33.407 -7.874 -5.232 1.00 34.00 244 SER B CA 1
ATOM 4400 C C . SER B 1 247 ? -32.065 -7.579 -5.949 1.00 34.44 244 SER B C 1
ATOM 4401 O O . SER B 1 247 ? -31.245 -8.484 -6.143 1.00 41.93 244 SER B O 1
ATOM 4404 N N . LEU B 1 248 ? -31.814 -6.326 -6.296 1.00 33.24 245 LEU B N 1
ATOM 4405 C CA . LEU B 1 248 ? -30.519 -5.948 -6.911 1.00 33.42 245 LEU B CA 1
ATOM 4406 C C . LEU B 1 248 ? -29.309 -6.198 -6.021 1.00 32.78 245 LEU B C 1
ATOM 4407 O O . LEU B 1 248 ? -28.276 -6.636 -6.488 1.00 31.52 245 LEU B O 1
ATOM 4412 N N . LEU B 1 249 ? -29.441 -5.851 -4.748 1.00 34.06 246 LEU B N 1
ATOM 4413 C CA . LEU B 1 249 ? -28.356 -5.948 -3.773 1.00 35.46 246 LEU B CA 1
ATOM 4414 C C . LEU B 1 249 ? -28.169 -7.373 -3.258 1.00 36.70 246 LEU B C 1
ATOM 4415 O O . LEU B 1 249 ? -27.459 -7.596 -2.275 1.00 40.72 246 LEU B O 1
ATOM 4420 N N . SER B 1 250 ? -28.846 -8.319 -3.907 1.00 38.22 247 SER B N 1
ATOM 4421 C CA . SER B 1 250 ? -28.660 -9.738 -3.658 1.00 36.86 247 SER B CA 1
ATOM 4422 C C . SER B 1 250 ? -27.962 -10.347 -4.855 1.00 36.32 247 SER B C 1
ATOM 4423 O O . SER B 1 250 ? -27.620 -11.508 -4.832 1.00 44.38 247 SER B O 1
ATOM 4426 N N . GLN B 1 251 ? -27.701 -9.566 -5.885 1.00 33.36 248 GLN B N 1
ATOM 4427 C CA . GLN B 1 251 ? -27.038 -10.087 -7.049 1.00 33.98 248 GLN B CA 1
ATOM 4428 C C . GLN B 1 251 ? -25.531 -10.316 -6.864 1.00 37.93 248 GLN B C 1
ATOM 4429 O O . GLN B 1 251 ? -24.928 -9.759 -5.949 1.00 37.03 248 GLN B O 1
ATOM 4435 N N . PRO B 1 252 ? -24.910 -11.131 -7.759 1.00 43.01 249 PRO B N 1
ATOM 4436 C CA . PRO B 1 252 ? -23.448 -11.398 -7.720 1.00 43.29 249 PRO B CA 1
ATOM 4437 C C . PRO B 1 252 ? -22.626 -10.118 -7.767 1.00 42.30 249 PRO B C 1
ATOM 4438 O O . PRO B 1 252 ? -22.764 -9.324 -8.736 1.00 40.61 249 PRO B O 1
ATOM 4442 N N . GLY B 1 253 ? -21.783 -9.936 -6.753 1.00 38.66 250 GLY B N 1
ATOM 4443 C CA . GLY B 1 253 ? -20.974 -8.731 -6.643 1.00 43.06 250 GLY B CA 1
ATOM 4444 C C . GLY B 1 253 ? -21.497 -7.661 -5.704 1.00 46.69 250 GLY B C 1
ATOM 4445 O O . GLY B 1 253 ? -20.768 -6.726 -5.400 1.00 52.53 250 GLY B O 1
ATOM 4446 N N . ALA B 1 254 ? -22.739 -7.792 -5.221 1.00 48.03 251 ALA B N 1
ATOM 4447 C CA . ALA B 1 254 ? -23.342 -6.754 -4.358 1.00 43.38 251 ALA B CA 1
ATOM 4448 C C . ALA B 1 254 ? -22.640 -6.601 -3.020 1.00 43.66 251 ALA B C 1
ATOM 4449 O O . ALA B 1 254 ? -22.613 -5.527 -2.489 1.00 42.88 251 ALA B O 1
ATOM 4451 N N . ASP B 1 255 ? -22.079 -7.671 -2.475 1.00 44.59 252 ASP B N 1
ATOM 4452 C CA . ASP B 1 255 ? -21.160 -7.563 -1.322 1.00 50.94 252 ASP B CA 1
ATOM 4453 C C . ASP B 1 255 ? -19.904 -6.674 -1.546 1.00 46.32 252 ASP B C 1
ATOM 4454 O O . ASP B 1 255 ? -19.204 -6.420 -0.603 1.00 42.56 252 ASP B O 1
ATOM 4459 N N . GLU B 1 256 ? -19.598 -6.250 -2.769 1.00 44.27 253 GLU B N 1
ATOM 4460 C CA . GLU B 1 256 ? -18.426 -5.385 -3.006 1.00 45.82 253 GLU B CA 1
ATOM 4461 C C . GLU B 1 256 ? -18.789 -4.109 -3.792 1.00 44.71 253 GLU B C 1
ATOM 4462 O O . GLU B 1 256 ? -18.038 -3.666 -4.652 1.00 45.35 253 GLU B O 1
ATOM 4468 N N . ILE B 1 257 ? -19.950 -3.528 -3.491 1.00 44.60 254 ILE B N 1
ATOM 4469 C CA . ILE B 1 257 ? -20.336 -2.215 -4.040 1.00 45.17 254 ILE B CA 1
ATOM 4470 C C . ILE B 1 257 ? -19.534 -1.110 -3.317 1.00 42.11 254 ILE B C 1
ATOM 4471 O O . ILE B 1 257 ? -19.416 -1.106 -2.101 1.00 42.81 254 ILE B O 1
ATOM 4476 N N . GLU B 1 258 ? -19.066 -0.141 -4.069 1.00 44.65 255 GLU B N 1
ATOM 4477 C CA . GLU B 1 258 ? -18.309 0.983 -3.522 1.00 49.98 255 GLU B CA 1
ATOM 4478 C C . GLU B 1 258 ? -19.212 2.115 -2.993 1.00 49.50 255 GLU B C 1
ATOM 4479 O O . GLU B 1 258 ? -19.015 2.621 -1.896 1.00 56.93 255 GLU B O 1
ATOM 4485 N N . GLY B 1 259 ? -20.220 2.489 -3.764 1.00 49.20 256 GLY B N 1
ATOM 4486 C CA . GLY B 1 259 ? -21.189 3.487 -3.324 1.00 49.63 256 GLY B CA 1
ATOM 4487 C C . GLY B 1 259 ? -22.447 3.543 -4.162 1.00 47.74 256 GLY B C 1
ATOM 4488 O O . GLY B 1 259 ? -22.604 2.821 -5.141 1.00 46.34 256 GLY B O 1
ATOM 4489 N N . MET B 1 260 ? -23.345 4.430 -3.792 1.00 44.82 257 MET B N 1
ATOM 4490 C CA . MET B 1 260 ? -24.601 4.497 -4.482 1.00 44.84 257 MET B CA 1
ATOM 4491 C C . MET B 1 260 ? -25.103 5.921 -4.597 1.00 43.94 257 MET B C 1
ATOM 4492 O O . MET B 1 260 ? -25.141 6.673 -3.609 1.00 45.99 257 MET B O 1
ATOM 4497 N N . VAL B 1 261 ? -25.510 6.297 -5.795 1.00 39.35 258 VAL B N 1
ATOM 4498 C CA . VAL B 1 261 ? -26.221 7.534 -5.966 1.00 36.02 258 VAL B CA 1
ATOM 4499 C C . VAL B 1 261 ? -27.665 7.251 -6.418 1.00 35.59 258 VAL B C 1
ATOM 4500 O O . VAL B 1 261 ? -27.854 6.560 -7.383 1.00 38.78 258 VAL B O 1
ATOM 4504 N N . ILE B 1 262 ? -28.643 7.856 -5.768 1.00 33.36 259 ILE B N 1
ATOM 4505 C CA . ILE B 1 262 ? -30.068 7.773 -6.124 1.00 31.72 259 ILE B CA 1
ATOM 4506 C C . ILE B 1 262 ? -30.585 9.076 -6.763 1.00 35.85 259 ILE B C 1
ATOM 4507 O O . ILE B 1 262 ? -30.376 10.158 -6.269 1.00 34.03 259 ILE B O 1
ATOM 4512 N N . GLY B 1 263 ? -31.309 8.961 -7.863 1.00 38.12 260 GLY B N 1
ATOM 4513 C CA . GLY B 1 263 ? -31.822 10.121 -8.542 1.00 36.57 260 GLY B CA 1
ATOM 4514 C C . GLY B 1 263 ? -33.147 10.558 -7.927 1.00 37.00 260 GLY B C 1
ATOM 4515 O O . GLY B 1 263 ? -33.792 9.803 -7.207 1.00 35.68 260 GLY B O 1
ATOM 4516 N N . ARG B 1 264 ? -33.496 11.798 -8.136 1.00 32.58 261 ARG B N 1
ATOM 4517 C CA . ARG B 1 264 ? -34.683 12.386 -7.584 1.00 33.23 261 ARG B CA 1
ATOM 4518 C C . ARG B 1 264 ? -35.949 11.620 -7.963 1.00 32.23 261 ARG B C 1
ATOM 4519 O O . ARG B 1 264 ? -36.173 11.385 -9.105 1.00 32.76 261 ARG B O 1
ATOM 4527 N N . PHE B 1 265 ? -36.749 11.233 -6.986 1.00 32.43 262 PHE B N 1
ATOM 4528 C CA . PHE B 1 265 ? -38.032 10.605 -7.211 1.00 35.49 262 PHE B CA 1
ATOM 4529 C C . PHE B 1 265 ? -39.065 11.601 -7.724 1.00 39.48 262 PHE B C 1
ATOM 4530 O O . PHE B 1 265 ? -38.930 12.791 -7.527 1.00 43.00 262 PHE B O 1
ATOM 4538 N N . GLN B 1 266 ? -40.075 11.103 -8.419 1.00 40.98 263 GLN B N 1
ATOM 4539 C CA . GLN B 1 266 ? -41.188 11.915 -8.872 1.00 40.96 263 GLN B CA 1
ATOM 4540 C C . GLN B 1 266 ? -42.103 12.025 -7.701 1.00 43.71 263 GLN B C 1
ATOM 4541 O O . GLN B 1 266 ? -42.016 11.225 -6.761 1.00 45.41 263 GLN B O 1
ATOM 4547 N N . GLN B 1 267 ? -43.009 12.993 -7.775 1.00 45.41 264 GLN B N 1
ATOM 4548 C CA . GLN B 1 267 ? -43.862 13.299 -6.651 1.00 47.10 264 GLN B CA 1
ATOM 4549 C C . GLN B 1 267 ? -44.948 12.268 -6.367 1.00 40.65 264 GLN B C 1
ATOM 4550 O O . GLN B 1 267 ? -45.266 12.033 -5.203 1.00 37.65 264 GLN B O 1
ATOM 4556 N N . LYS B 1 268 ? -45.522 11.650 -7.400 1.00 40.77 265 LYS B N 1
ATOM 4557 C CA . LYS B 1 268 ? -46.581 10.670 -7.149 1.00 40.88 265 LYS B CA 1
ATOM 4558 C C . LYS B 1 268 ? -45.961 9.458 -6.407 1.00 39.89 265 LYS B C 1
ATOM 4559 O O . LYS B 1 268 ? -46.677 8.679 -5.800 1.00 42.20 265 LYS B O 1
ATOM 4561 N N . THR B 1 269 ? -44.643 9.335 -6.405 1.00 33.93 266 THR B N 1
ATOM 4562 C CA . THR B 1 269 ? -44.012 8.232 -5.693 1.00 34.84 266 THR B CA 1
ATOM 4563 C C . THR B 1 269 ? -44.148 8.466 -4.174 1.00 37.36 266 THR B C 1
ATOM 4564 O O . THR B 1 269 ? -44.308 7.503 -3.363 1.00 31.84 266 THR B O 1
ATOM 4568 N N . ALA B 1 270 ? -44.154 9.751 -3.798 1.00 35.65 267 ALA B N 1
ATOM 4569 C CA . ALA B 1 270 ? -44.251 10.138 -2.401 1.00 33.17 267 ALA B CA 1
ATOM 4570 C C . ALA B 1 270 ? -43.161 9.467 -1.570 1.00 33.08 267 ALA B C 1
ATOM 4571 O O . ALA B 1 270 ? -43.431 8.874 -0.534 1.00 32.38 267 ALA B O 1
ATOM 4573 N N . MET B 1 271 ? -41.926 9.542 -2.035 1.00 34.71 268 MET B N 1
ATOM 4574 C CA . MET B 1 271 ? -40.815 9.076 -1.236 1.00 36.69 268 MET B CA 1
ATOM 4575 C C . MET B 1 271 ? -40.424 10.149 -0.230 1.00 43.62 268 MET B C 1
ATOM 4576 O O . MET B 1 271 ? -39.949 11.196 -0.601 1.00 41.40 268 MET B O 1
ATOM 4581 N N . THR B 1 272 ? -40.596 9.877 1.047 1.00 46.52 269 THR B N 1
ATOM 4582 C CA . THR B 1 272 ? -40.159 10.823 2.071 1.00 50.24 269 THR B CA 1
ATOM 4583 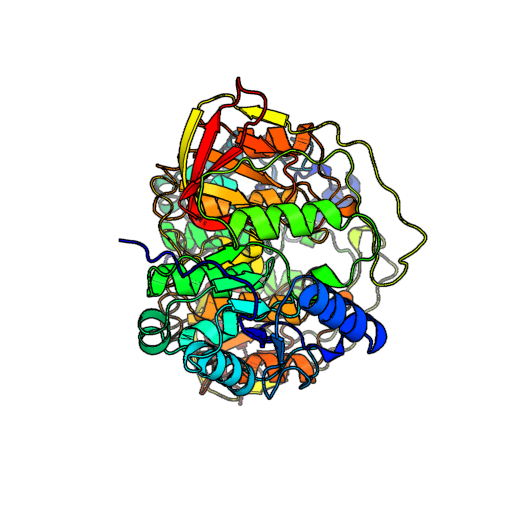C C . THR B 1 272 ? -38.702 10.560 2.418 1.00 52.93 269 THR B C 1
ATOM 4584 O O . THR B 1 272 ? -38.222 9.443 2.270 1.00 59.36 269 THR B O 1
ATOM 4588 N N . ALA B 1 273 ? -37.986 11.591 2.854 1.00 56.16 270 ALA B N 1
ATOM 4589 C CA . ALA B 1 273 ? -36.627 11.409 3.387 1.00 54.88 270 ALA B CA 1
ATOM 4590 C C . ALA B 1 273 ? -36.573 10.332 4.479 1.00 48.28 270 ALA B C 1
ATOM 4591 O O . ALA B 1 273 ? -35.573 9.649 4.645 1.00 44.59 270 ALA B O 1
ATOM 4593 N N . GLU B 1 274 ? -37.653 10.199 5.221 1.00 45.24 271 GLU B N 1
ATOM 4594 C CA . GLU B 1 274 ? -37.719 9.235 6.273 1.00 47.35 271 GLU B CA 1
ATOM 4595 C C . GLU B 1 274 ? -37.806 7.803 5.716 1.00 52.31 271 GLU B C 1
ATOM 4596 O O . GLU B 1 274 ? -37.088 6.901 6.168 1.00 51.76 271 GLU B O 1
ATOM 4602 N N . LYS B 1 275 ? -38.716 7.598 4.762 1.00 49.02 272 LYS B N 1
ATOM 4603 C CA . LYS B 1 275 ? -38.889 6.283 4.132 1.00 46.58 272 LYS B CA 1
ATOM 4604 C C . LYS B 1 275 ? -37.635 5.822 3.408 1.00 40.12 272 LYS B C 1
ATOM 4605 O O . LYS B 1 275 ? -37.199 4.677 3.549 1.00 39.91 272 LYS B O 1
ATOM 4611 N N . LEU B 1 276 ? -37.027 6.734 2.692 1.00 33.82 273 LEU B N 1
ATOM 4612 C CA . LEU B 1 276 ? -35.825 6.426 2.023 1.00 34.49 273 LEU B CA 1
ATOM 4613 C C . LEU B 1 276 ? -34.729 6.005 3.009 1.00 40.15 273 LEU B C 1
ATOM 4614 O O . LEU B 1 276 ? -33.923 5.080 2.740 1.00 41.59 273 LEU B O 1
ATOM 4619 N N . ALA B 1 277 ? -34.680 6.667 4.156 1.00 40.44 274 ALA B N 1
ATOM 4620 C CA . ALA B 1 277 ? -33.627 6.339 5.138 1.00 41.02 274 ALA B CA 1
ATOM 4621 C C . ALA B 1 277 ? -33.857 4.979 5.719 1.00 38.71 274 ALA B C 1
ATOM 4622 O O . ALA B 1 277 ? -32.920 4.239 5.980 1.00 47.81 274 ALA B O 1
ATOM 4624 N N . TYR B 1 278 ? -35.113 4.634 5.921 1.00 35.67 275 TYR B N 1
ATOM 4625 C CA . TYR B 1 278 ? -35.452 3.343 6.486 1.00 36.68 275 TYR B CA 1
ATOM 4626 C C . TYR B 1 278 ? -35.195 2.247 5.485 1.00 40.57 275 TYR B C 1
ATOM 4627 O O . TYR B 1 278 ? -34.922 1.117 5.864 1.00 42.91 275 TYR B O 1
ATOM 4636 N N . ILE B 1 279 ? -35.313 2.577 4.203 1.00 39.38 276 ILE B N 1
ATOM 4637 C CA . ILE B 1 279 ? -35.119 1.603 3.172 1.00 37.02 276 ILE B CA 1
ATOM 4638 C C . ILE B 1 279 ? -33.619 1.343 3.074 1.00 37.41 276 ILE B C 1
ATOM 4639 O O . ILE B 1 279 ? -33.202 0.203 3.006 1.00 34.54 276 ILE B O 1
ATOM 4644 N N . ILE B 1 280 ? -32.827 2.406 2.965 1.00 35.46 277 ILE B N 1
ATOM 4645 C CA . ILE B 1 280 ? -31.384 2.264 2.943 1.00 39.97 277 ILE B CA 1
ATOM 4646 C C . ILE B 1 280 ? -30.799 1.520 4.153 1.00 38.59 277 ILE B C 1
ATOM 4647 O O . ILE B 1 280 ? -29.943 0.678 3.970 1.00 38.23 277 ILE B O 1
ATOM 4652 N N . GLU B 1 281 ? -31.246 1.815 5.368 1.00 41.22 278 GLU B N 1
ATOM 4653 C CA . GLU B 1 281 ? -30.594 1.256 6.560 1.00 45.79 278 GLU B CA 1
ATOM 4654 C C . GLU B 1 281 ? -30.881 -0.213 6.739 1.00 44.26 278 GLU B C 1
ATOM 4655 O O . GLU B 1 281 ? -30.124 -0.913 7.420 1.00 49.53 278 GLU B O 1
ATOM 4661 N N . THR B 1 282 ? -31.894 -0.719 6.052 1.00 43.39 279 THR B N 1
ATOM 4662 C CA . THR B 1 282 ? -32.129 -2.153 6.082 1.00 42.08 279 THR B CA 1
ATOM 4663 C C . THR B 1 282 ? -31.399 -2.916 5.008 1.00 35.43 279 THR B C 1
ATOM 4664 O O . THR B 1 282 ? -31.527 -4.086 4.971 1.00 38.67 279 THR B O 1
ATOM 4668 N N . LYS B 1 283 ? -30.584 -2.278 4.188 1.00 38.30 280 LYS B N 1
ATOM 4669 C CA . LYS B 1 283 ? -29.853 -2.967 3.129 1.00 40.33 280 LYS B CA 1
ATOM 4670 C C . LYS B 1 283 ? -28.402 -3.309 3.530 1.00 43.97 280 LYS B C 1
ATOM 4671 O O . LYS B 1 283 ? -27.558 -2.425 3.608 1.00 43.61 280 LYS B O 1
ATOM 4677 N N . THR B 1 284 ? -28.144 -4.610 3.721 1.00 46.82 281 THR B N 1
ATOM 4678 C CA . THR B 1 284 ? -26.850 -5.168 4.124 1.00 47.34 281 THR B CA 1
ATOM 4679 C C . THR B 1 284 ? -25.690 -4.698 3.258 1.00 48.94 281 THR B C 1
ATOM 4680 O O . THR B 1 284 ? -24.656 -4.279 3.764 1.00 45.70 281 THR B O 1
ATOM 4684 N N . ALA B 1 285 ? -25.840 -4.781 1.950 1.00 44.79 282 ALA B N 1
ATOM 4685 C CA . ALA B 1 285 ? -24.754 -4.404 1.063 1.00 43.77 282 ALA B CA 1
ATOM 4686 C C . ALA B 1 285 ? -24.329 -2.924 1.104 1.00 44.73 282 ALA B C 1
ATOM 4687 O O . ALA B 1 285 ? -23.301 -2.577 0.545 1.00 53.65 282 ALA B O 1
ATOM 4689 N N . LEU B 1 286 ? -25.106 -2.064 1.734 1.00 44.72 283 LEU B N 1
ATOM 4690 C CA . LEU B 1 286 ? -24.814 -0.620 1.776 1.00 49.34 283 LEU B CA 1
ATOM 4691 C C . LEU B 1 286 ? -24.299 -0.145 3.160 1.00 49.94 283 LEU B C 1
ATOM 4692 O O . LEU B 1 286 ? -24.177 1.059 3.384 1.00 46.62 283 LEU B O 1
ATOM 4697 N N . GLN B 1 287 ? -23.970 -1.076 4.064 1.00 55.65 284 GLN B N 1
ATOM 4698 C CA . GLN B 1 287 ? -23.652 -0.729 5.491 1.00 64.91 284 GLN B CA 1
ATOM 4699 C C . GLN B 1 287 ? -22.597 0.372 5.659 1.00 58.12 284 GLN B C 1
ATOM 4700 O O . GLN B 1 287 ? -22.857 1.344 6.353 1.00 59.69 284 GLN B O 1
ATOM 4706 N N . LYS B 1 288 ? -21.446 0.237 5.016 1.00 54.70 285 LYS B N 1
ATOM 4707 C CA . LYS B 1 288 ? -20.320 1.117 5.289 1.00 61.82 285 LYS B CA 1
ATOM 4708 C C . LYS B 1 288 ? -19.923 1.924 4.053 1.00 60.06 285 LYS B C 1
ATOM 4709 O O . LYS B 1 288 ? -18.741 2.122 3.812 1.00 68.62 285 LYS B O 1
ATOM 4711 N N . ILE B 1 289 ? -20.880 2.371 3.248 1.00 56.19 286 ILE B N 1
ATOM 4712 C CA . ILE B 1 289 ? -20.536 3.045 1.972 1.00 48.85 286 ILE B CA 1
ATOM 4713 C C . ILE B 1 289 ? -21.333 4.314 1.793 1.00 42.31 286 ILE B C 1
ATOM 4714 O O . ILE B 1 289 ? -22.377 4.474 2.400 1.00 50.25 286 ILE B O 1
ATOM 4719 N N . PRO B 1 290 ? -20.819 5.242 0.996 1.00 36.16 287 PRO B N 1
ATOM 4720 C CA . PRO B 1 290 ? -21.547 6.455 0.769 1.00 37.28 287 PRO B CA 1
ATOM 4721 C C . PRO B 1 290 ? -22.775 6.214 -0.088 1.00 42.15 287 PRO B C 1
ATOM 4722 O O . PRO B 1 290 ? -22.724 5.429 -1.055 1.00 41.27 287 PRO B O 1
ATOM 4726 N N . VAL B 1 291 ? -23.837 6.934 0.265 1.00 41.70 288 VAL B N 1
ATOM 4727 C CA . VAL B 1 291 ? -25.096 6.918 -0.422 1.00 42.50 288 VAL B CA 1
ATOM 4728 C C . VAL B 1 291 ? -25.590 8.341 -0.474 1.00 39.45 288 VAL B C 1
ATOM 4729 O O . VAL B 1 291 ? -25.808 8.960 0.577 1.00 37.67 288 VAL B O 1
ATOM 4733 N N . ILE B 1 292 ? -25.801 8.824 -1.698 1.00 40.80 289 ILE B N 1
ATOM 4734 C CA . ILE B 1 292 ? -26.335 10.149 -1.943 1.00 38.41 289 ILE B CA 1
ATOM 4735 C C . ILE B 1 292 ? -27.683 10.047 -2.599 1.00 41.59 289 ILE B C 1
ATOM 4736 O O . ILE B 1 292 ? -27.935 9.164 -3.411 1.00 40.92 289 ILE B O 1
ATOM 4741 N N . SER B 1 293 ? -28.555 10.973 -2.231 1.00 47.15 290 SER B N 1
ATOM 4742 C CA . SER B 1 293 ? -29.910 11.045 -2.732 1.00 41.57 290 SER B CA 1
ATOM 4743 C C . SER B 1 293 ? -30.115 12.395 -3.462 1.00 45.06 290 SER B C 1
ATOM 4744 O O . SER B 1 293 ? -29.214 13.282 -3.483 1.00 36.97 290 SER B O 1
ATOM 4747 N N . GLY B 1 294 ? -31.276 12.511 -4.115 1.00 39.93 291 GLY B N 1
ATOM 4748 C CA . GLY B 1 294 ? -31.659 13.718 -4.837 1.00 38.39 291 GLY B CA 1
ATOM 4749 C C . GLY B 1 294 ? -30.858 14.125 -6.062 1.00 37.17 291 GLY B C 1
ATOM 4750 O O . GLY B 1 294 ? -30.919 15.263 -6.509 1.00 39.30 291 GLY B O 1
ATOM 4751 N N . ALA B 1 295 ? -30.116 13.222 -6.660 1.00 37.37 292 ALA B N 1
ATOM 4752 C CA . ALA B 1 295 ? -29.328 13.610 -7.845 1.00 38.04 292 ALA B CA 1
ATOM 4753 C C . ALA B 1 295 ? -30.177 13.941 -9.086 1.00 39.66 292 ALA B C 1
ATOM 4754 O O . ALA B 1 295 ? -31.399 13.628 -9.136 1.00 40.52 292 ALA B O 1
ATOM 4756 N N . ASP B 1 296 ? -29.555 14.570 -10.086 1.00 39.76 293 ASP B N 1
ATOM 4757 C CA . ASP B 1 296 ? -30.299 15.026 -11.270 1.00 41.86 293 ASP B CA 1
ATOM 4758 C C . ASP B 1 296 ? -30.324 13.968 -12.387 1.00 43.89 293 ASP B C 1
ATOM 4759 O O . ASP B 1 296 ? -29.752 14.165 -13.482 1.00 39.69 293 ASP B O 1
ATOM 4764 N N . PHE B 1 297 ? -30.978 12.834 -12.110 1.00 41.36 294 PHE B N 1
ATOM 4765 C CA . PHE B 1 297 ? -31.267 11.871 -13.179 1.00 39.98 294 PHE B CA 1
ATOM 4766 C C . PHE B 1 297 ? -32.505 11.120 -12.804 1.00 38.59 294 PHE B C 1
ATOM 4767 O O . PHE B 1 297 ? -32.955 11.183 -11.672 1.00 38.03 294 PHE B O 1
ATOM 4775 N N . GLY B 1 298 ? -33.113 10.440 -13.754 1.00 36.52 295 GLY B N 1
ATOM 4776 C CA . GLY B 1 298 ? -34.429 9.873 -13.464 1.00 32.23 295 GLY B CA 1
ATOM 4777 C C . GLY B 1 298 ? -35.487 10.559 -14.261 1.00 31.09 295 GLY B C 1
ATOM 4778 O O . GLY B 1 298 ? -35.233 11.038 -15.346 1.00 32.31 295 GLY B O 1
ATOM 4779 N N . HIS B 1 299 ? -36.675 10.575 -13.718 1.00 32.33 296 HIS B N 1
ATOM 4780 C CA . HIS B 1 299 ? -37.832 10.947 -14.471 1.00 35.48 296 HIS B CA 1
ATOM 4781 C C . HIS B 1 299 ? -38.328 12.333 -14.170 1.00 38.54 296 HIS B C 1
ATOM 4782 O O . HIS B 1 299 ? -39.396 12.684 -14.632 1.00 45.66 296 HIS B O 1
ATOM 4789 N N . THR B 1 300 ? -37.579 13.106 -13.388 1.00 40.29 297 THR B N 1
ATOM 4790 C CA . THR B 1 300 ? -37.896 14.517 -13.176 1.00 38.53 297 THR B CA 1
ATOM 4791 C C . THR B 1 300 ? -37.030 15.226 -14.154 1.00 34.42 297 THR B C 1
ATOM 4792 O O . THR B 1 300 ? -36.071 14.645 -14.678 1.00 34.28 297 THR B O 1
ATOM 4796 N N . GLN B 1 301 ? -37.323 16.498 -14.358 1.00 37.79 298 GLN B N 1
ATOM 4797 C CA . GLN B 1 301 ? -36.427 17.350 -15.134 1.00 38.56 298 GLN B CA 1
ATOM 4798 C C . GLN B 1 301 ? -35.687 18.280 -14.227 1.00 40.41 298 GLN B C 1
ATOM 4799 O O . GLN B 1 301 ? -36.187 18.636 -13.151 1.00 40.56 298 GLN B O 1
ATOM 4805 N N . PRO B 1 302 ? -34.455 18.645 -14.608 1.00 42.57 299 PRO B N 1
ATOM 4806 C CA . PRO B 1 302 ? -33.735 18.225 -15.805 1.00 41.19 299 PRO B CA 1
ATOM 4807 C C . PRO B 1 302 ? -33.020 16.903 -15.604 1.00 41.31 299 PRO B C 1
ATOM 4808 O O . PRO B 1 302 ? -32.884 16.473 -14.456 1.00 50.39 299 PRO B O 1
ATOM 4812 N N . ILE B 1 303 ? -32.530 16.289 -16.702 1.00 40.96 300 ILE B N 1
ATOM 4813 C CA . ILE B 1 303 ? -31.708 15.102 -16.604 1.00 39.44 300 ILE B CA 1
ATOM 4814 C C . ILE B 1 303 ? -30.322 15.273 -17.149 1.00 38.50 300 ILE B C 1
ATOM 4815 O O . ILE B 1 303 ? -30.072 15.892 -18.199 1.00 35.91 300 ILE B O 1
ATOM 4820 N N . ALA B 1 304 ? -29.433 14.679 -16.377 1.00 35.47 301 ALA B N 1
ATOM 4821 C CA . ALA B 1 304 ? -28.074 14.549 -16.685 1.00 35.84 301 ALA B CA 1
ATOM 4822 C C . ALA B 1 304 ? -27.890 13.297 -17.569 1.00 42.52 301 ALA B C 1
ATOM 4823 O O . ALA B 1 304 ? -28.786 12.461 -17.728 1.00 44.58 301 ALA B O 1
ATOM 4825 N N . THR B 1 305 ? -26.720 13.222 -18.168 1.00 41.93 302 THR B N 1
ATOM 4826 C CA . THR B 1 305 ? -26.322 12.149 -19.028 1.00 40.19 302 THR B CA 1
ATOM 4827 C C . THR B 1 305 ? -25.026 11.596 -18.432 1.00 37.92 302 THR B C 1
ATOM 4828 O O . THR B 1 305 ? -24.113 12.348 -18.208 1.00 41.03 302 THR B O 1
ATOM 4832 N N . PHE B 1 306 ? -24.965 10.297 -18.180 1.00 36.99 303 PHE B N 1
ATOM 4833 C CA . PHE B 1 306 ? -23.801 9.674 -17.590 1.00 38.00 303 PHE B CA 1
ATOM 4834 C C . PHE B 1 306 ? -23.499 8.332 -18.227 1.00 44.45 303 PHE B C 1
ATOM 4835 O O . PHE B 1 306 ? -24.381 7.720 -18.856 1.00 51.06 303 PHE B O 1
ATOM 4843 N N . PRO B 1 307 ? -22.245 7.871 -18.084 1.00 45.28 304 PRO B N 1
ATOM 4844 C CA . PRO B 1 307 ? -21.841 6.658 -18.787 1.00 47.73 304 PRO B CA 1
ATOM 4845 C C . PRO B 1 307 ? -22.105 5.396 -17.984 1.00 44.60 304 PRO B C 1
ATOM 4846 O O . PRO B 1 307 ? -21.828 5.365 -16.786 1.00 45.88 304 PRO B O 1
ATOM 4850 N N . ILE B 1 308 ? -22.574 4.358 -18.654 1.00 40.87 305 ILE B N 1
ATOM 4851 C CA . ILE B 1 308 ? -22.674 3.046 -18.060 1.00 39.22 305 ILE B CA 1
ATOM 4852 C C . ILE B 1 308 ? -21.399 2.352 -18.481 1.00 38.64 305 ILE B C 1
ATOM 4853 O O . ILE B 1 308 ? -21.138 2.217 -19.694 1.00 41.72 305 ILE B O 1
ATOM 4858 N N . GLY B 1 309 ? -20.632 1.880 -17.498 1.00 39.52 306 GLY B N 1
ATOM 4859 C CA . GLY B 1 309 ? -19.279 1.316 -17.760 1.00 49.15 306 GLY B CA 1
ATOM 4860 C C . GLY B 1 309 ? -18.154 2.334 -17.590 1.00 45.93 306 GLY B C 1
ATOM 4861 O O . GLY B 1 309 ? -16.997 1.985 -17.506 1.00 49.72 306 GLY B O 1
ATOM 4862 N N . GLY B 1 310 ? -18.502 3.607 -17.532 1.00 43.59 307 GLY B N 1
ATOM 4863 C CA . GLY B 1 310 ? -17.570 4.607 -17.052 1.00 50.06 307 GLY B CA 1
ATOM 4864 C C . GLY B 1 310 ? -17.263 4.520 -15.574 1.00 46.53 307 GLY B C 1
ATOM 4865 O O . GLY B 1 310 ? -17.609 3.539 -14.915 1.00 48.86 307 GLY B O 1
ATOM 4866 N N . THR B 1 311 ? -16.635 5.571 -15.060 1.00 47.34 308 THR B N 1
ATOM 4867 C CA . THR B 1 311 ? -16.099 5.575 -13.693 1.00 50.67 308 THR B CA 1
ATOM 4868 C C . THR B 1 311 ? -16.542 6.839 -13.039 1.00 46.57 308 THR B C 1
ATOM 4869 O O . THR B 1 311 ? -16.640 7.848 -13.691 1.00 47.13 308 THR B O 1
ATOM 4873 N N . ALA B 1 312 ? -16.775 6.777 -11.744 1.00 47.16 309 ALA B N 1
ATOM 4874 C CA . ALA B 1 312 ? -17.146 7.936 -10.958 1.00 49.09 309 ALA B CA 1
ATOM 4875 C C . ALA B 1 312 ? -16.412 7.908 -9.628 1.00 49.71 309 ALA B C 1
ATOM 4876 O O . ALA B 1 312 ? -16.101 6.840 -9.104 1.00 53.49 309 ALA B O 1
ATOM 4878 N N . ARG B 1 313 ? -16.172 9.096 -9.078 1.00 50.45 310 ARG B N 1
ATOM 4879 C CA . ARG B 1 313 ? -15.655 9.256 -7.736 1.00 49.63 310 ARG B CA 1
ATOM 4880 C C . ARG B 1 313 ? -16.778 9.917 -6.977 1.00 42.68 310 ARG B C 1
ATOM 4881 O O . ARG B 1 313 ? -17.419 10.809 -7.481 1.00 48.54 310 ARG B O 1
ATOM 4883 N N . ILE B 1 314 ? -17.025 9.462 -5.774 1.00 43.29 311 ILE B N 1
ATOM 4884 C CA . ILE B 1 314 ? -17.971 10.095 -4.871 1.00 48.19 311 ILE B CA 1
ATOM 4885 C C . ILE B 1 314 ? -17.176 10.556 -3.644 1.00 49.64 311 ILE B C 1
ATOM 4886 O O . ILE B 1 314 ? -16.431 9.760 -3.060 1.00 46.52 311 ILE B O 1
ATOM 4891 N N . ASP B 1 315 ? -17.350 11.825 -3.276 1.00 50.34 312 ASP B N 1
ATOM 4892 C CA . ASP B 1 315 ? -16.667 12.448 -2.149 1.00 49.04 312 ASP B CA 1
ATOM 4893 C C . ASP B 1 315 ? -17.638 13.356 -1.383 1.00 45.81 312 ASP B C 1
ATOM 4894 O O . ASP B 1 315 ? -17.964 14.457 -1.809 1.00 37.48 312 ASP B O 1
ATOM 4899 N N . THR B 1 316 ? -18.146 12.853 -0.274 1.00 52.63 313 THR B N 1
ATOM 4900 C CA . THR B 1 316 ? -19.128 13.571 0.554 1.00 57.92 313 THR B CA 1
ATOM 4901 C C . THR B 1 316 ? -18.588 14.916 1.119 1.00 62.10 313 THR B C 1
ATOM 4902 O O . THR B 1 316 ? -19.346 15.752 1.574 1.00 53.32 313 THR B O 1
ATOM 4906 N N . ASN B 1 317 ? -17.272 15.106 1.075 1.00 67.39 314 ASN B N 1
ATOM 4907 C CA . ASN B 1 317 ? -16.613 16.288 1.632 1.00 66.50 314 ASN B CA 1
ATOM 4908 C C . ASN B 1 317 ? -16.476 17.435 0.640 1.00 66.85 314 ASN B C 1
ATOM 4909 O O . ASN B 1 317 ? -16.338 18.597 1.043 1.00 68.95 314 ASN B O 1
ATOM 4914 N N . GLN B 1 318 ? -16.483 17.115 -0.649 1.00 60.85 315 GLN B N 1
ATOM 4915 C CA . GLN B 1 318 ? -16.382 18.128 -1.685 1.00 56.28 315 GLN B CA 1
ATOM 4916 C C . GLN B 1 318 ? -17.742 18.761 -1.861 1.00 57.35 315 GLN B C 1
ATOM 4917 O O . GLN B 1 318 ? -18.727 18.264 -1.303 1.00 56.34 315 GLN B O 1
ATOM 4923 N N . THR B 1 319 ? -17.793 19.854 -2.631 1.00 59.92 316 THR B N 1
ATOM 4924 C CA . THR B 1 319 ? -19.054 20.497 -2.997 1.00 57.43 316 THR B CA 1
ATOM 4925 C C . THR B 1 319 ? -19.492 19.958 -4.359 1.00 55.80 316 THR B C 1
ATOM 4926 O O . THR B 1 319 ? -20.658 19.930 -4.669 1.00 70.38 316 THR B O 1
ATOM 4930 N N . ASP B 1 320 ? -18.535 19.478 -5.134 1.00 55.19 317 ASP B N 1
ATOM 4931 C CA . ASP B 1 320 ? -18.750 18.621 -6.298 1.00 50.40 317 ASP B CA 1
ATOM 4932 C C . ASP B 1 320 ? -18.638 17.120 -5.918 1.00 48.15 317 ASP B C 1
ATOM 4933 O O . ASP B 1 320 ? -17.599 16.458 -6.135 1.00 46.99 317 ASP B O 1
ATOM 4938 N N . LYS B 1 321 ? -19.722 16.589 -5.361 1.00 50.46 318 LYS B N 1
ATOM 4939 C CA . LYS B 1 321 ? -19.707 15.287 -4.646 1.00 49.54 318 LYS B CA 1
ATOM 4940 C C . LYS B 1 321 ? -19.788 14.084 -5.541 1.00 44.19 318 LYS B C 1
ATOM 4941 O O . LYS B 1 321 ? -19.404 12.977 -5.139 1.00 47.29 318 LYS B O 1
ATOM 4947 N N . ILE B 1 322 ? -20.288 14.316 -6.752 1.00 44.29 319 ILE B N 1
ATOM 4948 C CA . ILE B 1 322 ? -20.359 13.300 -7.766 1.00 43.69 319 ILE B CA 1
ATOM 4949 C C . ILE B 1 322 ? -19.476 13.714 -8.916 1.00 43.14 319 ILE B C 1
ATOM 4950 O O . ILE B 1 322 ? -19.788 14.657 -9.639 1.00 44.63 319 ILE B O 1
ATOM 4955 N N . GLN B 1 323 ? -18.382 12.989 -9.102 1.00 44.97 320 GLN B N 1
ATOM 4956 C CA . GLN B 1 323 ? -17.508 13.246 -10.231 1.00 50.85 320 GLN B CA 1
ATOM 4957 C C . GLN B 1 323 ? -17.484 12.109 -11.261 1.00 52.07 320 GLN B C 1
ATOM 4958 O O . GLN B 1 323 ? -17.284 10.943 -10.901 1.00 49.07 320 GLN B O 1
ATOM 4964 N N . ILE B 1 324 ? -17.650 12.472 -12.535 1.00 47.52 321 ILE B N 1
ATOM 4965 C CA . ILE B 1 324 ? -17.554 11.551 -13.642 1.00 48.68 321 ILE B CA 1
ATOM 4966 C C . ILE B 1 324 ? -16.160 11.694 -14.230 1.00 51.05 321 ILE B C 1
ATOM 4967 O O . ILE B 1 324 ? -15.865 12.740 -14.836 1.00 57.81 321 ILE B O 1
ATOM 4972 N N . ILE B 1 325 ? -15.321 10.660 -14.055 1.00 51.41 322 ILE B N 1
ATOM 4973 C CA . ILE B 1 325 ? -13.929 10.650 -14.549 1.00 55.43 322 ILE B CA 1
ATOM 4974 C C . ILE B 1 325 ? -13.872 10.182 -16.005 1.00 51.75 322 ILE B C 1
ATOM 4975 O O . ILE B 1 325 ? -13.652 10.989 -16.919 1.00 60.93 322 ILE B O 1
ATOM 4980 N N . ARG B 1 326 ? -14.076 8.882 -16.203 1.00 54.21 323 ARG B N 1
ATOM 4981 C CA . ARG B 1 326 ? -14.054 8.256 -17.529 1.00 55.88 323 ARG B CA 1
ATOM 4982 C C . ARG B 1 326 ? -15.433 8.292 -18.213 1.00 52.67 323 ARG B C 1
ATOM 4983 O O . ARG B 1 326 ? -16.424 7.932 -17.615 1.00 50.05 323 ARG B O 1
ATOM 4991 N N . HIS B 1 327 ? -15.470 8.739 -19.467 1.00 51.18 324 HIS B N 1
ATOM 4992 C CA . HIS B 1 327 ? -16.688 8.824 -20.222 1.00 50.42 324 HIS B CA 1
ATOM 4993 C C . HIS B 1 327 ? -16.340 9.045 -21.682 1.00 50.60 324 HIS B C 1
ATOM 4994 O O . HIS B 1 327 ? -17.162 9.583 -22.429 1.00 57.54 324 HIS B O 1
#

Secondary structure (DSSP, 8-state):
--BPPPPP-TT-EEEEE-SSS-GGGS-HHHHHHHHHHHHHHT-EEEE-TTTT---TTSS--HHHHHHHHHHHHH-TTEEEEEES---S-GGGGGGG--HHHHHHS--EEEE-TTHHHHHHHHHHHH-B-EEE---TGGGG--TTTHHHHHHHHHHHS--S-EE-PPPSEEB---TTT-SS----EE----EEEE--EEEEEEEEEEHHHHGGGTTSTTPPP-TTEEEEEE--TT--HHHHHHHHHHHTTSTTGGG--EEEEEPPPTTTT--HHHHHHHHHT-GGGSSS-EEEEES-SSSBSP--EEET-EEEEESSSSS-EEE---/--B------SS-EEEEE-SSS-GGGS-HHHHHHHHHHHHHTT-EEEE-TTTT---TTSS--HHHHHHHHHHHHH-SSEEEEEES---S-GGGGGGG--HHHHHTS--EEEE-GGGHHHHHHHHHHH-B-EEE---TGGGG--SS-HHHHHHHHHHHT--S-EE-PPPSEEB---TTT-SSS---EE----EEEE--EEEEEEEEEEHHHHGGGTTSTTPPP-TTEEEEEE--TT--HHHHHHHHHHHTTSTTGGG--EEEEEPPPGGG---HHHHHHHHHT-GGGTTS-EEEEES-SSSBS---EEES-EEEEETTSSS-EEE---

Sequence (652 aa):
NAMIPAKLKQGDEIRIIAPSRSIGIMADNQVEIAVNRLTDMGFKVTFGEHVAEMDCMMSSSIRSRVADIHEAFNDSSVKAILTVIGGFNSNQLLPYLDYDLISENPKILCGFADITALATAIYTQTELITYSGAHFSSFSMEKGLDYVMESFSDCLLQKEPFALKESATWSDDEWYLDQENRNFIPNEGLVVMQPGVAEGIIIGGNLCTLNLLQGTEYMPNLAGTILFIEDDFMTIPETFDRDLESLLSQPGADEIEGMVIGRFQQKTAMTAEKLAYIIETKTALQKIPVISGADFGHTQPIATFPIGGTARIDTNQTDKIQIIRHNAMIPAKLKQGDEIRIIAPSRSIGIMADNQVEIAVNRLTDMGFKVTFGEHVAEMDCMMSSSIRSRVADIHEAFNDSSVKAILTVIGGFNSNQLLPYLDYDLISENPKILCGFADITALATAIYTQTELITYSGAHFSSFSMEKGLDYVMESFSDCLLQKEPFALKESATWSDDEWYLDQENRNFIPNEGLVVMQPGVAEGIIIGGNLCTLNLLQGTEYMPNLAGTILFIEDDFMTIPETFDRDLESLLSQPGADEIEGMVIGRFQQKTAMTAEKLAYIIETKTALQKIPVISGADFGHTQPIATFPIGGTARIDTNQTDKIQIIRH

CATH classification: 3.40.50.10740 (+1 more: 3.50.30.60)

InterPro domains:
  IPR003507 Peptidase family S66 [PIRSF028757] (3-316)
  IPR003507 Peptidase family S66 [PTHR30237] (1-316)
  IPR027461 LD-carboxypeptidase A, C-terminal domain superfamily [G3DSA:3.50.30.60] (159-324)
  IPR027461 LD-carboxypeptidase A, C-terminal domain superfamily [SSF141986] (166-315)
  IPR027478 Murein tetrapeptide carboxypeptidase, N-terminal [G3DSA:3.40.50.10740] (1-158)
  IPR029062 Class I glutamine amidotransferase-like [SSF52317] (2-161)
  IPR040449 LD-carboxypeptidase, N-terminal [PF02016] (12-131)
  IPR040921 LD-carboxypeptidase, C-terminal [PF17676] (197-311)

Nearest PDB structures (foldseek):
  4inj-assembly1_B  TM=1.003E+00  e=4.441E-69  Listeria monocytogenes EGD-e
  4h1h-assembly1_A  TM=1.001E+00  e=4.115E-63  Listeria monocytogenes EGD-e
  3t5m-assembly1_B  TM=9.056E-01  e=1.626E-29  Bacillus anthracis str. Ames
  3sr3-assembly1_A  TM=8.895E-01  e=1.004E-28  Bacillus anthracis str. Ames
  3sr3-assembly1_B  TM=8.720E-01  e=2.501E-26  Bacillus anthracis str. Ames